Protein AF-A0AAD9CN93-F1 (afdb_monomer)

Organism: Dissostichus eleginoides (NCBI:txid100907)

Mean predicted aligned error: 22.52 Å

Radius of gyration: 34.38 Å; Cα contacts (8 Å, |Δi|>4): 781; chains: 1; bounding box: 106×82×86 Å

pLDDT: mean 72.14, std 22.82, range [19.19, 96.0]

Structure (mmCIF, N/CA/C/O backbone):
data_AF-A0AAD9CN93-F1
#
_entry.id   AF-A0AAD9CN93-F1
#
loop_
_atom_site.group_PDB
_atom_site.id
_atom_site.type_symbol
_atom_site.label_atom_id
_atom_site.label_alt_id
_atom_site.label_comp_id
_atom_site.label_asym_id
_atom_site.label_entity_id
_atom_site.label_seq_id
_atom_site.pdbx_PDB_ins_code
_atom_site.Cartn_x
_atom_site.Cartn_y
_atom_site.Cartn_z
_atom_site.occupancy
_atom_site.B_iso_or_equiv
_atom_site.auth_seq_id
_atom_site.auth_comp_id
_atom_site.auth_asym_id
_atom_site.auth_atom_id
_atom_site.pdbx_PDB_model_num
ATOM 1 N N . MET A 1 1 ? 68.947 -37.683 -20.663 1.00 31.39 1 MET A N 1
ATOM 2 C CA . MET A 1 1 ? 68.445 -37.929 -19.296 1.00 31.39 1 MET A CA 1
ATOM 3 C C . MET A 1 1 ? 67.146 -37.169 -19.113 1.00 31.39 1 MET A C 1
ATOM 5 O O . MET A 1 1 ? 67.183 -35.957 -19.246 1.00 31.39 1 MET A O 1
ATOM 9 N N . ASN A 1 2 ? 66.016 -37.777 -18.762 1.00 24.28 2 ASN A N 1
ATOM 10 C CA . ASN A 1 2 ? 65.374 -39.013 -19.248 1.00 24.28 2 ASN A CA 1
ATOM 11 C C . ASN A 1 2 ? 63.984 -39.072 -18.583 1.00 24.28 2 ASN A C 1
ATOM 13 O O . ASN A 1 2 ? 63.853 -38.642 -17.443 1.00 24.28 2 ASN A O 1
ATOM 17 N N . ASN A 1 3 ? 63.019 -39.702 -19.257 1.00 25.14 3 ASN A N 1
ATOM 18 C CA . ASN A 1 3 ? 61.657 -40.008 -18.792 1.00 25.14 3 ASN A CA 1
ATOM 19 C C . ASN A 1 3 ? 60.692 -38.798 -18.714 1.00 25.14 3 ASN A C 1
ATOM 21 O O . ASN A 1 3 ? 61.073 -37.735 -18.244 1.00 25.14 3 ASN A O 1
ATOM 25 N N . LEU A 1 4 ? 59.493 -38.813 -19.325 1.00 24.00 4 LEU A N 1
ATOM 26 C CA . LEU A 1 4 ? 58.374 -39.792 -19.358 1.00 24.00 4 LEU A CA 1
ATOM 27 C C . LEU A 1 4 ? 57.497 -39.749 -18.079 1.00 24.00 4 LEU A C 1
ATOM 29 O O . LEU A 1 4 ? 58.046 -39.798 -16.987 1.00 24.00 4 LEU A O 1
ATOM 33 N N . ASN A 1 5 ? 56.152 -39.745 -18.147 1.00 23.05 5 ASN A N 1
ATOM 34 C CA . ASN A 1 5 ? 55.252 -39.541 -19.304 1.00 23.05 5 ASN A CA 1
ATOM 35 C C . ASN A 1 5 ? 53.780 -39.266 -18.881 1.00 23.05 5 ASN A C 1
ATOM 37 O O . ASN A 1 5 ? 53.429 -39.479 -17.729 1.00 23.05 5 ASN A O 1
ATOM 41 N N . LEU A 1 6 ? 52.933 -38.963 -19.880 1.00 23.14 6 LEU A N 1
ATOM 42 C CA . LEU A 1 6 ? 51.472 -39.215 -19.960 1.00 23.14 6 LEU A CA 1
ATOM 43 C C . LEU A 1 6 ? 50.459 -38.484 -19.028 1.00 23.14 6 LEU A C 1
ATOM 45 O O . LEU A 1 6 ? 50.362 -38.749 -17.840 1.00 23.14 6 LEU A O 1
ATOM 49 N N . VAL A 1 7 ? 49.552 -37.744 -19.696 1.00 24.27 7 VAL A N 1
ATOM 50 C CA . VAL A 1 7 ? 48.067 -37.854 -19.625 1.00 24.27 7 VAL A CA 1
ATOM 51 C C . VAL A 1 7 ? 47.333 -37.535 -18.305 1.00 24.27 7 VAL A C 1
ATOM 53 O O . VAL A 1 7 ? 47.401 -38.287 -17.343 1.00 24.27 7 VAL A O 1
ATOM 56 N N . LEU A 1 8 ? 46.435 -36.533 -18.358 1.00 22.25 8 LEU A N 1
ATOM 57 C CA . LEU A 1 8 ? 44.985 -36.770 -18.198 1.00 22.25 8 LEU A CA 1
ATOM 58 C C . LEU A 1 8 ? 44.104 -35.568 -18.601 1.00 22.25 8 LEU A C 1
ATOM 60 O O . LEU A 1 8 ? 44.172 -34.487 -18.025 1.00 22.25 8 LEU A O 1
ATOM 64 N N . ALA A 1 9 ? 43.179 -35.838 -19.517 1.00 25.72 9 ALA A N 1
ATOM 65 C CA . ALA A 1 9 ? 41.821 -35.298 -19.535 1.00 25.72 9 ALA A CA 1
ATOM 66 C C . ALA A 1 9 ? 40.885 -36.478 -19.884 1.00 25.72 9 ALA A C 1
ATOM 68 O O . ALA A 1 9 ? 41.373 -37.444 -20.482 1.00 25.72 9 ALA A O 1
ATOM 69 N N . PRO A 1 10 ? 39.574 -36.443 -19.579 1.00 45.56 10 PRO A N 1
ATOM 70 C CA . PRO A 1 10 ? 38.810 -35.436 -18.835 1.00 45.56 10 PRO A CA 1
ATOM 71 C C . PRO A 1 10 ? 38.310 -35.975 -17.474 1.00 45.56 10 PRO A C 1
ATOM 73 O O . PRO A 1 10 ? 38.522 -37.142 -17.163 1.00 45.56 10 PRO A O 1
ATOM 76 N N . LEU A 1 11 ? 37.559 -35.167 -16.708 1.00 21.06 11 LEU A N 1
ATOM 77 C CA . LEU A 1 11 ? 36.301 -35.600 -16.061 1.00 21.06 11 LEU A CA 1
ATOM 78 C C . LEU A 1 11 ? 35.562 -34.431 -15.385 1.00 21.06 11 LEU A C 1
ATOM 80 O O . LEU A 1 11 ? 36.175 -33.516 -14.840 1.00 21.06 11 LEU A O 1
ATOM 84 N N . ILE A 1 12 ? 34.228 -34.493 -15.391 1.00 32.84 12 ILE A N 1
ATOM 85 C CA . ILE A 1 12 ? 33.352 -33.607 -14.615 1.00 32.84 12 ILE A CA 1
ATOM 86 C C . ILE A 1 12 ? 32.986 -34.321 -13.311 1.00 32.84 12 ILE A C 1
ATOM 88 O O . ILE A 1 12 ? 32.448 -35.424 -13.347 1.00 32.84 12 ILE A O 1
ATOM 92 N N . SER A 1 13 ? 33.175 -33.660 -12.168 1.00 20.67 13 SER A N 1
ATOM 93 C CA . SER A 1 13 ? 32.522 -34.047 -10.910 1.00 20.67 13 SER A CA 1
ATOM 94 C C . SER A 1 13 ? 32.037 -32.808 -10.158 1.00 20.67 13 SER A C 1
ATOM 96 O O . SER A 1 13 ? 32.770 -32.181 -9.392 1.00 20.67 13 SER A O 1
ATOM 98 N N . THR A 1 14 ? 30.784 -32.431 -10.398 1.00 25.47 14 THR A N 1
ATOM 99 C CA . THR A 1 14 ? 30.099 -31.364 -9.663 1.00 25.47 14 THR A CA 1
ATOM 100 C C . THR A 1 14 ? 29.888 -31.736 -8.198 1.00 25.47 14 THR A C 1
ATOM 102 O O . THR A 1 14 ? 29.330 -32.794 -7.924 1.00 25.47 14 THR A O 1
ATOM 105 N N . TRP A 1 15 ? 30.150 -30.799 -7.285 1.00 19.19 15 TRP A N 1
ATOM 106 C CA . TRP A 1 15 ? 29.360 -30.677 -6.056 1.00 19.19 15 TRP A CA 1
ATOM 107 C C . TRP A 1 15 ? 28.940 -29.224 -5.844 1.00 19.19 15 TRP A C 1
ATOM 109 O O . TRP A 1 15 ? 29.737 -28.362 -5.480 1.00 19.19 15 TRP A O 1
ATOM 119 N N . VAL A 1 16 ? 27.660 -28.962 -6.103 1.00 25.86 16 VAL A N 1
ATOM 120 C CA . VAL A 1 16 ? 26.987 -27.695 -5.801 1.00 25.86 16 VAL A CA 1
ATOM 121 C C . VAL A 1 16 ? 26.444 -27.772 -4.376 1.00 25.86 16 VAL A C 1
ATOM 123 O O . VAL A 1 16 ? 25.593 -28.616 -4.113 1.00 25.86 16 VAL A O 1
ATOM 126 N N . VAL A 1 17 ? 26.858 -26.869 -3.479 1.00 20.14 17 VAL A N 1
ATOM 127 C CA . VAL A 1 17 ? 26.123 -26.596 -2.228 1.00 20.14 17 VAL A CA 1
ATOM 128 C C . VAL A 1 17 ? 26.117 -25.100 -1.894 1.00 20.14 17 VAL A C 1
ATOM 130 O O . VAL A 1 17 ? 27.162 -24.486 -1.715 1.00 20.14 17 VAL A O 1
ATOM 133 N N . ASP A 1 18 ? 24.893 -24.578 -1.777 1.00 24.92 18 ASP A N 1
ATOM 134 C CA . ASP A 1 18 ? 24.413 -23.322 -1.175 1.00 24.92 18 ASP A CA 1
ATOM 135 C C . ASP A 1 18 ? 25.265 -22.034 -1.272 1.00 24.92 18 ASP A C 1
ATOM 137 O O . ASP A 1 18 ? 26.308 -21.847 -0.644 1.00 24.92 18 ASP A O 1
ATOM 141 N N . SER A 1 19 ? 24.630 -21.058 -1.917 1.00 29.28 19 SER A N 1
ATOM 142 C CA . SER A 1 19 ? 24.606 -19.605 -1.698 1.00 29.28 19 SER A CA 1
ATOM 143 C C . SER A 1 19 ? 24.655 -19.062 -0.241 1.00 29.28 19 SER A C 1
ATOM 145 O O . SER A 1 19 ? 23.992 -18.066 0.064 1.00 29.28 19 SER A O 1
ATOM 147 N N . ARG A 1 20 ? 25.434 -19.638 0.694 1.00 27.92 20 ARG A N 1
ATOM 148 C CA . ARG A 1 20 ? 25.401 -19.221 2.115 1.00 27.92 20 ARG A CA 1
ATOM 149 C C . ARG A 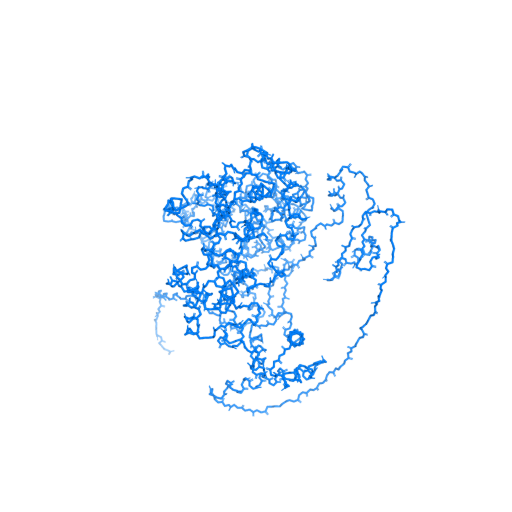1 20 ? 26.678 -19.401 2.952 1.00 27.92 20 ARG A C 1
ATOM 151 O O . ARG A 1 20 ? 26.612 -19.853 4.095 1.00 27.92 20 ARG A O 1
ATOM 158 N N . LYS A 1 21 ? 27.836 -18.934 2.465 1.00 26.33 21 LYS A N 1
ATOM 159 C CA . LYS A 1 21 ? 28.945 -18.475 3.340 1.00 26.33 21 LYS A CA 1
ATOM 160 C C . LYS A 1 21 ? 29.899 -17.510 2.634 1.00 26.33 21 LYS A C 1
ATOM 162 O O . LYS A 1 21 ? 30.286 -17.723 1.493 1.00 26.33 21 LYS A O 1
ATOM 167 N N . ARG A 1 22 ? 30.318 -16.455 3.344 1.00 29.58 22 ARG A N 1
ATOM 168 C CA . ARG A 1 22 ? 31.375 -15.533 2.900 1.00 29.58 22 ARG A CA 1
ATOM 169 C C . ARG A 1 22 ? 32.737 -16.019 3.397 1.00 29.58 22 ARG A C 1
ATOM 171 O O . ARG A 1 22 ? 32.927 -16.151 4.603 1.00 29.58 22 ARG A O 1
ATOM 178 N N . ARG A 1 23 ? 33.711 -16.143 2.497 1.00 24.67 23 ARG A N 1
ATOM 179 C CA . ARG A 1 23 ? 35.136 -15.935 2.800 1.00 24.67 23 ARG A CA 1
ATOM 180 C C . ARG A 1 23 ? 35.660 -14.880 1.824 1.00 24.67 23 ARG A C 1
ATOM 182 O O . ARG A 1 23 ? 35.249 -14.872 0.669 1.00 24.67 23 ARG A O 1
ATOM 189 N N . ARG A 1 24 ? 36.516 -13.970 2.295 1.00 25.67 24 ARG A N 1
ATOM 190 C CA . ARG A 1 24 ? 37.273 -13.036 1.446 1.00 25.67 24 ARG A CA 1
ATOM 191 C C . ARG A 1 24 ? 38.745 -13.419 1.527 1.00 25.67 24 ARG A C 1
ATOM 193 O O . ARG A 1 24 ? 39.238 -13.662 2.624 1.00 25.67 24 ARG A O 1
ATOM 200 N N . VAL A 1 25 ? 39.412 -13.447 0.381 1.00 23.92 25 VAL A N 1
ATOM 201 C CA . VAL A 1 25 ? 40.875 -13.464 0.264 1.00 23.92 25 VAL A CA 1
ATOM 202 C C . VAL A 1 25 ? 41.290 -12.081 -0.244 1.00 23.92 25 VAL A C 1
ATOM 204 O O . VAL A 1 25 ? 40.526 -11.439 -0.965 1.00 23.92 25 VAL A O 1
ATOM 207 N N . TRP A 1 26 ? 42.447 -11.590 0.191 1.00 22.91 26 TRP A N 1
ATOM 208 C CA . TRP A 1 26 ? 42.977 -10.290 -0.223 1.00 22.91 26 TRP A CA 1
ATOM 209 C C . TRP A 1 26 ? 43.478 -10.313 -1.673 1.00 22.91 26 TRP A C 1
ATOM 211 O O . TRP A 1 26 ? 44.088 -11.286 -2.108 1.00 22.91 26 TRP A O 1
ATOM 221 N N . CYS A 1 27 ? 43.279 -9.208 -2.390 1.00 22.22 27 CYS A N 1
ATOM 222 C CA . CYS A 1 27 ? 43.997 -8.874 -3.618 1.00 22.22 27 CYS A CA 1
ATOM 223 C C . CYS A 1 27 ? 43.997 -7.340 -3.799 1.00 22.22 27 CYS A C 1
ATOM 225 O O . CYS A 1 27 ? 43.176 -6.654 -3.188 1.00 22.22 27 CYS A O 1
ATOM 227 N N . SER A 1 28 ? 44.938 -6.805 -4.580 1.00 28.08 28 SER A N 1
ATOM 228 C CA . SER A 1 28 ? 45.225 -5.363 -4.706 1.00 28.08 28 SER A CA 1
ATOM 229 C C . SER A 1 28 ? 44.182 -4.598 -5.548 1.00 28.08 28 SER A C 1
ATOM 231 O O . SER A 1 28 ? 43.135 -5.142 -5.898 1.00 28.08 28 SER A O 1
ATOM 233 N N . GLN A 1 29 ? 44.445 -3.330 -5.903 1.00 30.14 29 GLN A N 1
ATOM 234 C CA . GLN A 1 29 ? 43.523 -2.484 -6.688 1.00 30.14 29 GLN A CA 1
ATOM 235 C C . GLN A 1 29 ? 43.026 -3.152 -7.990 1.00 30.14 29 GLN A C 1
ATOM 237 O O . GLN A 1 29 ? 41.834 -3.092 -8.289 1.00 30.14 29 GLN A O 1
ATOM 242 N N . GLN A 1 30 ? 43.889 -3.874 -8.715 1.00 32.38 30 GLN A N 1
ATOM 243 C CA . GLN A 1 30 ? 43.486 -4.649 -9.903 1.00 32.38 30 GLN A CA 1
ATOM 244 C C . GLN A 1 30 ? 42.595 -5.857 -9.544 1.00 32.38 30 GLN A C 1
ATOM 246 O O . GLN A 1 30 ? 41.668 -6.197 -10.280 1.00 32.38 30 GLN A O 1
ATOM 251 N N . GLY A 1 31 ? 42.820 -6.461 -8.374 1.00 28.39 31 GLY A N 1
ATOM 252 C CA . GLY A 1 31 ? 41.991 -7.524 -7.805 1.00 28.39 31 GLY A CA 1
ATOM 253 C C . GLY A 1 31 ? 40.589 -7.068 -7.386 1.00 28.39 31 GLY A C 1
ATOM 254 O O . GLY A 1 31 ? 39.646 -7.852 -7.457 1.00 28.39 31 GLY A O 1
ATOM 255 N N . LEU A 1 32 ? 40.415 -5.800 -6.997 1.00 36.12 32 LEU A N 1
ATOM 256 C CA . LEU A 1 32 ? 39.099 -5.227 -6.682 1.00 36.12 32 LEU A CA 1
ATOM 257 C C . LEU A 1 32 ? 38.285 -4.894 -7.936 1.00 36.12 32 LEU A C 1
ATOM 259 O O . LEU A 1 32 ? 37.077 -5.140 -7.936 1.00 36.12 32 LEU A O 1
ATOM 263 N N . LEU A 1 33 ? 38.931 -4.453 -9.022 1.00 36.75 33 LEU A N 1
ATOM 264 C CA . LEU A 1 33 ? 38.288 -4.402 -10.340 1.00 36.75 33 LEU A CA 1
ATOM 265 C C . LEU A 1 33 ? 37.831 -5.813 -10.747 1.00 36.75 33 LEU A C 1
ATOM 267 O O . LEU A 1 33 ? 36.661 -6.013 -11.065 1.00 36.75 33 LEU A O 1
ATOM 271 N N . TRP A 1 34 ? 38.698 -6.821 -10.599 1.00 33.41 34 TRP A N 1
ATOM 272 C CA . TRP A 1 34 ? 38.328 -8.234 -10.761 1.00 33.41 34 TRP A CA 1
ATOM 273 C C . TRP A 1 34 ? 37.188 -8.686 -9.835 1.00 33.41 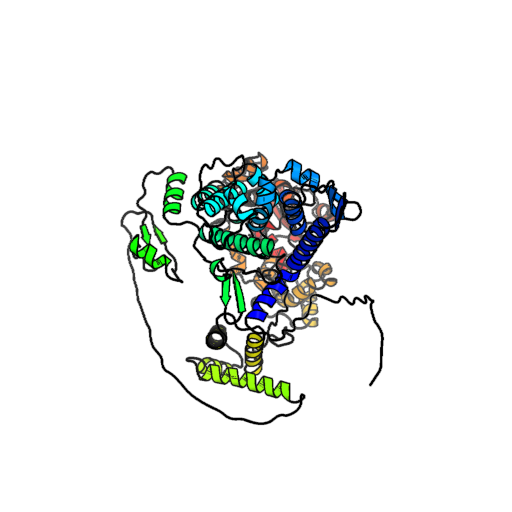34 TRP A C 1
ATOM 275 O O . TRP A 1 34 ? 36.379 -9.512 -10.247 1.00 33.41 34 TRP A O 1
ATOM 285 N N . MET A 1 35 ? 37.060 -8.143 -8.620 1.00 31.59 35 MET A N 1
ATOM 286 C CA . MET A 1 35 ? 35.947 -8.472 -7.721 1.00 31.59 35 MET A CA 1
ATOM 287 C C . MET A 1 35 ? 34.617 -7.839 -8.173 1.00 31.59 35 MET A C 1
ATOM 289 O O . MET A 1 35 ? 33.560 -8.454 -8.023 1.00 31.59 35 MET A O 1
ATOM 293 N N . PHE A 1 36 ? 34.658 -6.656 -8.794 1.00 36.28 36 PHE A N 1
ATOM 294 C CA . PHE A 1 36 ? 33.507 -6.061 -9.485 1.00 36.28 36 PHE A CA 1
ATOM 295 C C . PHE A 1 36 ? 33.137 -6.887 -10.730 1.00 36.28 36 PHE A C 1
ATOM 297 O O . PHE A 1 36 ? 31.969 -7.211 -10.943 1.00 36.28 36 PHE A O 1
ATOM 304 N N . LEU A 1 37 ? 34.139 -7.355 -11.485 1.00 37.81 37 LEU A N 1
ATOM 305 C CA . LEU A 1 37 ? 33.958 -8.302 -12.591 1.00 37.81 37 LEU A CA 1
ATOM 306 C C . LEU A 1 37 ? 33.485 -9.697 -12.132 1.00 37.81 37 LEU A C 1
ATOM 308 O O . LEU A 1 37 ? 32.872 -10.398 -12.927 1.00 37.81 37 LEU A O 1
ATOM 312 N N . LEU A 1 38 ? 33.709 -10.090 -10.871 1.00 33.88 38 LEU A N 1
ATOM 313 C CA . LEU A 1 38 ? 33.190 -11.319 -10.245 1.00 33.88 38 LEU A CA 1
ATOM 314 C C . LEU A 1 38 ? 31.725 -11.198 -9.803 1.00 33.88 38 LEU A C 1
ATOM 316 O O . LEU A 1 38 ? 30.995 -12.182 -9.874 1.00 33.88 38 LEU A O 1
ATOM 320 N N . LEU A 1 39 ? 31.257 -10.012 -9.404 1.00 35.44 39 LEU A N 1
ATOM 321 C CA . LEU A 1 39 ? 29.813 -9.756 -9.300 1.00 35.44 39 LEU A CA 1
ATOM 322 C C . LEU A 1 39 ? 29.174 -9.718 -10.692 1.00 35.44 39 LEU A C 1
ATOM 324 O O . LEU A 1 39 ? 28.108 -10.291 -10.898 1.00 35.44 39 LEU A O 1
ATOM 328 N N . ASN A 1 40 ? 29.880 -9.151 -11.670 1.00 40.72 40 ASN A N 1
ATOM 329 C CA . ASN A 1 40 ? 29.493 -9.218 -13.073 1.00 40.72 40 ASN A CA 1
ATOM 330 C C . ASN A 1 40 ? 29.672 -10.630 -13.678 1.00 40.72 40 ASN A C 1
ATOM 332 O O . ASN A 1 40 ? 29.228 -10.852 -14.794 1.00 40.72 40 ASN A O 1
ATOM 336 N N . GLN A 1 41 ? 30.288 -11.617 -13.001 1.00 37.38 41 GLN A N 1
ATOM 337 C CA . GLN A 1 41 ? 30.697 -12.861 -13.675 1.00 37.38 41 GLN A CA 1
ATOM 338 C C . GLN A 1 41 ? 29.531 -13.717 -14.166 1.00 37.38 41 GLN A C 1
ATOM 340 O O . GLN A 1 41 ? 29.775 -14.547 -15.029 1.00 37.38 41 GLN A O 1
ATOM 345 N N . HIS A 1 42 ? 28.296 -13.550 -13.683 1.00 38.44 42 HIS A N 1
ATOM 346 C CA . HIS A 1 42 ? 27.177 -14.263 -14.304 1.00 38.44 42 HIS A CA 1
ATOM 347 C C . HIS A 1 42 ? 26.829 -13.646 -15.664 1.00 38.44 42 HIS A C 1
ATOM 349 O O . HIS A 1 42 ? 26.976 -14.330 -16.671 1.00 38.44 42 HIS A O 1
ATOM 355 N N . SER A 1 43 ? 26.491 -12.350 -15.715 1.00 36.62 43 SER A N 1
ATOM 356 C CA . SER A 1 43 ? 26.212 -11.657 -16.983 1.00 36.62 43 SER A CA 1
ATOM 357 C C . SER A 1 43 ? 27.444 -11.698 -17.904 1.00 36.62 43 SER A C 1
ATOM 359 O O . SER A 1 43 ? 27.347 -12.224 -19.002 1.00 36.62 43 SER A O 1
ATOM 361 N N . ARG A 1 44 ? 28.660 -11.372 -17.434 1.00 39.12 44 ARG A N 1
ATOM 362 C CA . ARG A 1 44 ? 29.894 -11.519 -18.237 1.00 39.12 44 ARG A CA 1
ATOM 363 C C . ARG A 1 44 ? 30.240 -12.947 -18.667 1.00 39.12 44 ARG A C 1
ATOM 365 O O . ARG A 1 44 ? 30.749 -13.075 -19.768 1.00 39.12 44 ARG A O 1
ATOM 372 N N . ARG A 1 45 ? 30.005 -14.024 -17.899 1.00 40.62 45 ARG A N 1
ATOM 373 C CA . ARG A 1 45 ? 30.230 -15.395 -18.431 1.00 40.62 45 ARG A CA 1
ATOM 374 C C . ARG A 1 45 ? 29.203 -15.749 -19.503 1.00 40.62 45 ARG A C 1
ATOM 376 O O . ARG A 1 45 ? 29.548 -16.460 -20.439 1.00 40.62 45 ARG A O 1
ATOM 383 N N . LEU A 1 46 ? 27.972 -15.259 -19.377 1.00 43.28 46 LEU A N 1
ATOM 384 C CA . LEU A 1 46 ? 26.918 -15.455 -20.369 1.00 43.28 46 LEU A CA 1
ATOM 385 C C . LEU A 1 46 ? 27.174 -14.613 -21.635 1.00 43.28 46 LEU A C 1
ATOM 387 O O . LEU A 1 46 ? 27.045 -15.135 -22.739 1.00 43.28 46 LEU A O 1
ATOM 391 N N . THR A 1 47 ? 27.629 -13.364 -21.500 1.00 43.22 47 THR A N 1
ATOM 392 C CA . THR A 1 47 ? 27.996 -12.476 -22.617 1.00 43.22 47 THR A CA 1
ATOM 393 C C . THR A 1 47 ? 29.312 -12.892 -23.272 1.00 43.22 47 THR A C 1
ATOM 395 O O . THR A 1 47 ? 29.335 -13.022 -24.484 1.00 43.22 47 THR A O 1
ATOM 398 N N . LEU A 1 48 ? 30.384 -13.226 -22.532 1.00 45.19 48 LEU A N 1
ATOM 399 C CA . LEU A 1 48 ? 31.572 -13.845 -23.147 1.00 45.19 48 LEU A CA 1
ATOM 400 C C . LEU A 1 48 ? 31.214 -15.185 -23.791 1.00 45.19 48 LEU A C 1
ATOM 402 O O . LEU A 1 48 ? 31.671 -15.455 -24.894 1.00 45.19 48 LEU A O 1
ATOM 406 N N . GLY A 1 49 ? 30.406 -16.024 -23.136 1.00 48.12 49 GLY A N 1
ATOM 407 C CA . GLY A 1 49 ? 29.992 -17.320 -23.676 1.00 48.12 49 GLY A CA 1
ATOM 408 C C . GLY A 1 49 ? 29.221 -17.178 -24.988 1.00 48.12 49 GLY A C 1
ATOM 409 O O . GLY A 1 49 ? 29.574 -17.819 -25.973 1.00 48.12 49 GLY A O 1
ATOM 410 N N . SER A 1 50 ? 28.224 -16.293 -25.035 1.00 50.62 50 SER A N 1
ATOM 411 C CA . SER A 1 50 ? 27.472 -16.005 -26.261 1.00 50.62 50 SER A CA 1
ATOM 412 C C . SER A 1 50 ? 28.332 -15.299 -27.307 1.00 50.62 50 SER A C 1
ATOM 414 O O . SER A 1 50 ? 28.436 -15.828 -28.403 1.00 50.62 50 SER A O 1
ATOM 416 N N . SER A 1 51 ? 29.019 -14.196 -26.996 1.00 51.19 51 SER A N 1
ATOM 417 C CA . SER A 1 51 ? 29.868 -13.479 -27.961 1.00 51.19 51 SER A CA 1
ATOM 418 C C . SER A 1 51 ? 31.012 -14.334 -28.512 1.00 51.19 51 SER A C 1
ATOM 420 O O . SER A 1 51 ? 31.274 -14.261 -29.704 1.00 51.19 51 SER A O 1
ATOM 422 N N . SER A 1 52 ? 31.664 -15.186 -27.710 1.00 53.59 52 SER A N 1
ATOM 423 C CA . SER A 1 52 ? 32.689 -16.113 -28.229 1.00 53.59 52 SER A CA 1
ATOM 424 C C . SER A 1 52 ? 32.092 -17.255 -29.055 1.00 53.59 52 SER A C 1
ATOM 426 O O . SER A 1 52 ? 32.692 -17.638 -30.056 1.00 53.59 52 SER A O 1
ATOM 428 N N . THR A 1 53 ? 30.895 -17.750 -28.716 1.00 56.84 53 THR A N 1
ATOM 429 C CA . THR A 1 53 ? 30.168 -18.716 -29.562 1.00 56.84 53 THR A CA 1
ATOM 430 C C . THR A 1 53 ? 29.770 -18.076 -30.895 1.00 56.84 53 THR A C 1
ATOM 432 O O . THR A 1 53 ? 30.016 -18.652 -31.946 1.00 56.84 53 THR A O 1
ATOM 435 N N . LEU A 1 54 ? 29.216 -16.860 -30.865 1.00 59.72 54 LEU A N 1
ATOM 436 C CA . LEU A 1 54 ? 28.804 -16.083 -32.040 1.00 59.72 54 LEU A CA 1
ATOM 437 C C . LEU A 1 54 ? 30.009 -15.708 -32.925 1.00 59.72 54 LEU A C 1
ATOM 439 O O . LEU A 1 54 ? 29.899 -15.758 -34.143 1.00 59.72 54 LEU A O 1
ATOM 443 N N . TYR A 1 55 ? 31.167 -15.403 -32.331 1.00 58.19 55 TYR A N 1
ATOM 444 C CA . TYR A 1 55 ? 32.414 -15.131 -33.058 1.00 58.19 55 TYR A CA 1
ATOM 445 C C . TYR A 1 55 ? 33.069 -16.408 -33.614 1.00 58.19 55 TYR A C 1
ATOM 447 O O . TYR A 1 55 ? 33.628 -16.393 -34.705 1.00 58.19 55 TYR A O 1
ATOM 455 N N . SER A 1 56 ? 32.961 -17.545 -32.915 1.00 57.31 56 SER A N 1
ATOM 456 C CA . SER A 1 56 ? 33.394 -18.845 -33.460 1.00 57.31 56 SER A CA 1
ATOM 457 C C . SER A 1 56 ? 32.537 -19.246 -34.665 1.00 57.31 56 SER A C 1
ATOM 459 O O . SER A 1 56 ? 33.07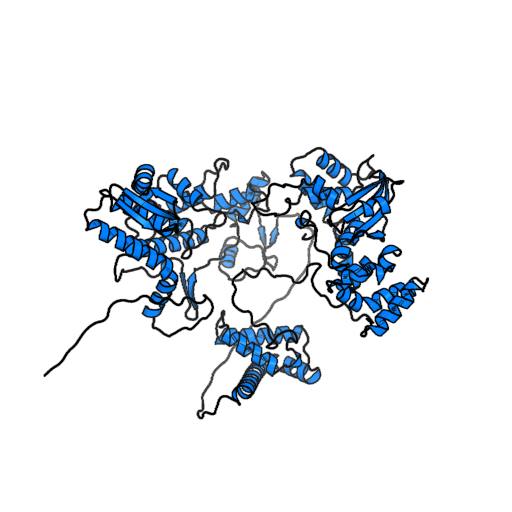5 -19.676 -35.676 1.00 57.31 56 SER A O 1
ATOM 461 N N . VAL A 1 57 ? 31.224 -18.994 -34.603 1.00 60.34 57 VAL A N 1
ATOM 462 C CA . VAL A 1 57 ? 30.281 -19.179 -35.722 1.00 60.34 57 VAL A CA 1
ATOM 463 C C . VAL A 1 57 ? 30.658 -18.351 -36.956 1.00 60.34 57 VAL A C 1
ATOM 465 O O . VAL A 1 57 ? 30.484 -18.838 -38.062 1.00 60.34 57 VAL A O 1
ATOM 468 N N . GLN A 1 58 ? 31.233 -17.149 -36.813 1.00 59.62 58 GLN A N 1
ATOM 469 C CA . GLN A 1 58 ? 31.730 -16.374 -37.969 1.00 59.62 58 GLN A CA 1
ATOM 470 C C . GLN A 1 58 ? 32.901 -17.049 -38.714 1.00 59.62 58 GLN A C 1
ATOM 472 O O . GLN A 1 58 ? 33.280 -16.589 -39.787 1.00 59.62 58 GLN A O 1
ATOM 477 N N . ASN A 1 59 ? 33.495 -18.104 -38.147 1.00 57.72 59 ASN A N 1
ATOM 478 C CA . ASN A 1 59 ? 34.646 -18.820 -38.699 1.00 57.72 59 ASN A CA 1
ATOM 479 C C . ASN A 1 59 ? 34.305 -20.268 -39.125 1.00 57.72 59 ASN A C 1
ATOM 481 O O . ASN A 1 59 ? 35.207 -21.013 -39.504 1.00 57.72 59 ASN A O 1
ATOM 485 N N . GLU A 1 60 ? 33.028 -20.670 -39.082 1.00 61.62 60 GLU A N 1
ATOM 486 C CA . GLU A 1 60 ? 32.542 -21.990 -39.514 1.00 61.62 60 GLU A CA 1
ATOM 487 C C . GLU A 1 60 ? 31.334 -21.829 -40.459 1.00 61.62 60 GLU A C 1
ATOM 489 O O . GLU A 1 60 ? 30.406 -21.077 -40.168 1.00 61.62 60 GLU A O 1
ATOM 494 N N . GLU A 1 61 ? 31.302 -22.551 -41.586 1.00 64.38 61 GLU A N 1
ATOM 495 C CA . GLU A 1 61 ? 30.165 -22.524 -42.525 1.00 64.38 61 GLU A CA 1
ATOM 496 C C . GLU A 1 61 ? 28.942 -23.252 -41.924 1.00 64.38 61 GLU A C 1
ATOM 498 O O . GLU A 1 61 ? 28.792 -24.469 -42.053 1.00 64.38 61 GLU A O 1
ATOM 503 N N . VAL A 1 62 ? 28.074 -22.513 -41.220 1.00 74.81 62 VAL A N 1
ATOM 504 C CA . VAL A 1 62 ? 26.945 -23.068 -40.449 1.00 74.81 62 VAL A CA 1
ATOM 505 C C . VAL A 1 62 ? 25.637 -22.320 -40.733 1.00 74.81 62 VAL A C 1
ATOM 507 O O . VAL A 1 62 ? 25.437 -21.203 -40.268 1.00 74.81 62 VAL A O 1
ATOM 510 N N . ASP A 1 63 ? 24.680 -22.979 -41.399 1.00 77.50 63 ASP A N 1
ATOM 511 C CA . ASP A 1 63 ? 23.350 -22.412 -41.703 1.00 77.50 63 ASP A CA 1
ATOM 512 C C . ASP A 1 63 ? 22.495 -22.078 -40.467 1.00 77.50 63 ASP A C 1
ATOM 514 O O . ASP A 1 63 ? 21.632 -21.197 -40.513 1.00 77.50 63 ASP A O 1
ATOM 518 N N . ARG A 1 64 ? 22.655 -22.833 -39.372 1.00 83.94 64 ARG A N 1
ATOM 519 C CA . ARG A 1 64 ? 21.745 -22.806 -38.216 1.00 83.94 64 ARG A CA 1
ATOM 520 C C . ARG A 1 64 ? 22.492 -22.853 -36.891 1.00 83.94 64 ARG A C 1
ATOM 522 O O . ARG A 1 64 ? 23.149 -23.842 -36.576 1.00 83.94 64 ARG A O 1
ATOM 529 N N . VAL A 1 65 ? 22.239 -21.861 -36.040 1.00 84.50 65 VAL A N 1
ATOM 530 C CA . VAL A 1 65 ? 22.785 -21.773 -34.678 1.00 84.50 65 VAL A CA 1
ATOM 531 C C . VAL A 1 65 ? 21.655 -21.711 -33.654 1.00 84.50 65 VAL A C 1
ATOM 533 O O . VAL A 1 65 ? 20.692 -20.959 -33.803 1.00 84.50 65 VAL A O 1
ATOM 536 N N . VAL A 1 66 ? 21.776 -22.503 -32.584 1.00 83.81 66 VAL A N 1
ATOM 537 C CA . VAL A 1 66 ? 20.777 -22.603 -31.510 1.00 83.81 66 VAL A CA 1
ATOM 538 C C . VAL A 1 66 ? 21.441 -22.355 -30.157 1.00 83.81 66 VAL A C 1
ATOM 540 O O . VAL A 1 66 ? 22.060 -23.246 -29.580 1.00 83.81 66 VAL A O 1
ATOM 543 N N . ILE A 1 67 ? 21.279 -21.149 -29.619 1.00 82.56 67 ILE A N 1
ATOM 544 C CA . ILE A 1 67 ? 21.818 -20.764 -28.309 1.00 82.56 67 ILE A CA 1
ATOM 545 C C . ILE A 1 67 ? 20.818 -21.157 -27.216 1.00 82.56 67 ILE A C 1
ATOM 547 O O . ILE A 1 67 ? 19.650 -20.778 -27.257 1.00 82.56 67 ILE A O 1
ATOM 551 N N . HIS A 1 68 ? 21.253 -21.927 -26.219 1.00 82.56 68 HIS A N 1
ATOM 552 C CA . HIS A 1 68 ? 20.427 -22.279 -25.059 1.00 82.56 68 HIS A CA 1
ATOM 553 C C . HIS A 1 68 ? 20.512 -21.170 -24.000 1.00 82.56 68 HIS A C 1
ATOM 555 O O . HIS A 1 68 ? 21.533 -21.040 -23.326 1.00 82.56 68 HIS A O 1
ATOM 561 N N . ALA A 1 69 ? 19.455 -20.366 -23.859 1.00 79.31 69 ALA A N 1
ATOM 562 C CA . ALA A 1 69 ? 19.443 -19.199 -22.980 1.00 79.31 69 ALA A CA 1
ATOM 563 C C . ALA A 1 69 ? 18.025 -18.783 -22.567 1.00 79.31 69 ALA A C 1
ATOM 565 O O . ALA A 1 69 ? 17.119 -18.701 -23.395 1.00 79.31 69 ALA A O 1
ATOM 566 N N . ASN A 1 70 ? 17.867 -18.433 -21.288 1.00 79.56 70 ASN A N 1
ATOM 567 C CA . ASN A 1 70 ? 16.621 -17.901 -20.726 1.00 79.56 70 ASN A CA 1
ATOM 568 C C . ASN A 1 70 ? 16.730 -16.414 -20.341 1.00 79.56 70 ASN A C 1
ATOM 570 O O . ASN A 1 70 ? 15.708 -15.760 -20.125 1.00 79.56 70 ASN A O 1
ATOM 574 N N . ASP A 1 71 ? 17.950 -15.882 -20.257 1.00 79.62 71 ASP A N 1
ATOM 575 C CA . ASP A 1 71 ? 18.228 -14.530 -19.783 1.00 79.62 71 ASP A CA 1
ATOM 576 C C . ASP A 1 71 ? 18.047 -13.480 -20.883 1.00 79.62 71 ASP A C 1
ATOM 578 O O . ASP A 1 71 ? 18.484 -13.647 -22.024 1.00 79.62 71 ASP A O 1
ATOM 582 N N . THR A 1 72 ? 17.415 -12.357 -20.529 1.00 80.44 72 THR A N 1
ATOM 583 C CA . THR A 1 72 ? 17.149 -11.262 -21.477 1.00 80.44 72 THR A CA 1
ATOM 584 C C . THR A 1 72 ? 18.438 -10.628 -21.998 1.00 80.44 72 THR A C 1
ATOM 586 O O . THR A 1 72 ? 18.462 -10.213 -23.149 1.00 80.44 72 THR A O 1
ATOM 589 N N . ASP A 1 73 ? 19.506 -10.603 -21.193 1.00 77.56 73 ASP A N 1
ATOM 590 C CA . ASP A 1 73 ? 20.835 -10.125 -21.596 1.00 77.56 73 ASP A CA 1
ATOM 591 C C . ASP A 1 73 ? 21.313 -10.845 -22.870 1.00 77.56 73 ASP A C 1
ATOM 593 O O . ASP A 1 73 ? 21.612 -10.197 -23.868 1.00 77.56 73 ASP A O 1
ATOM 597 N N . ILE A 1 74 ? 21.259 -12.184 -22.886 1.00 80.12 74 ILE A N 1
ATOM 598 C CA . ILE A 1 74 ? 21.680 -12.997 -24.038 1.00 80.12 74 ILE A CA 1
ATOM 599 C C . ILE A 1 74 ? 20.760 -12.766 -25.239 1.00 80.12 74 ILE A C 1
ATOM 601 O O . ILE A 1 74 ? 21.243 -12.691 -26.364 1.00 80.12 74 ILE A O 1
ATOM 605 N N . ILE A 1 75 ? 19.445 -12.632 -25.033 1.00 85.19 75 ILE A N 1
ATOM 606 C CA . ILE A 1 75 ? 18.497 -12.361 -26.129 1.00 85.19 75 ILE A CA 1
ATOM 607 C C . ILE A 1 75 ? 18.805 -11.002 -26.779 1.00 85.19 75 ILE A C 1
ATOM 609 O O . ILE A 1 75 ? 18.851 -10.915 -28.004 1.00 85.19 75 ILE A O 1
ATOM 613 N N . THR A 1 76 ? 19.081 -9.970 -25.977 1.00 86.56 76 THR A N 1
ATOM 614 C CA . THR A 1 76 ? 19.530 -8.648 -26.441 1.00 86.56 76 THR A CA 1
ATOM 615 C C . THR A 1 76 ? 20.843 -8.751 -27.227 1.00 86.56 76 THR A C 1
ATOM 617 O O . THR A 1 76 ? 20.920 -8.238 -28.342 1.00 86.56 76 THR A O 1
ATOM 620 N N . THR A 1 77 ? 21.842 -9.476 -26.712 1.00 83.62 77 THR A N 1
ATOM 621 C CA . THR A 1 77 ? 23.109 -9.739 -27.419 1.00 83.62 77 THR A CA 1
ATOM 622 C C . THR A 1 77 ? 22.888 -10.478 -28.744 1.00 83.62 77 THR A C 1
ATOM 624 O O . THR A 1 77 ? 23.462 -10.088 -29.756 1.00 83.62 77 THR A O 1
ATOM 627 N N . CYS A 1 78 ? 22.024 -11.496 -28.788 1.00 86.31 78 CYS A N 1
ATOM 628 C CA . CYS A 1 78 ? 21.739 -12.243 -30.017 1.00 86.31 78 CYS A CA 1
ATOM 629 C C . CYS A 1 78 ? 21.046 -11.378 -31.081 1.00 86.31 78 CYS A C 1
ATOM 631 O O . CYS A 1 78 ? 21.334 -11.540 -32.262 1.00 86.31 78 CYS A O 1
ATOM 633 N N . LEU A 1 79 ? 20.158 -10.458 -30.684 1.00 89.69 79 LEU A N 1
ATOM 634 C CA . LEU A 1 79 ? 19.517 -9.507 -31.603 1.00 89.69 79 LEU A CA 1
ATOM 635 C C . LEU A 1 79 ? 20.518 -8.497 -32.176 1.00 89.69 79 LEU A C 1
ATOM 637 O O . LEU A 1 79 ? 20.439 -8.174 -33.357 1.00 89.69 79 LEU A O 1
ATOM 641 N N . TYR A 1 80 ? 21.466 -8.040 -31.355 1.00 88.94 80 TYR A N 1
ATOM 642 C CA . TYR A 1 80 ? 22.549 -7.155 -31.779 1.00 88.94 80 TYR A CA 1
ATOM 643 C C . TYR A 1 80 ? 23.514 -7.858 -32.761 1.00 88.94 80 TYR A C 1
ATOM 645 O O . TYR A 1 80 ? 23.628 -7.445 -33.914 1.00 88.94 80 TYR A O 1
ATOM 653 N N . TYR A 1 81 ? 24.146 -8.972 -32.359 1.00 84.25 81 TYR A N 1
ATOM 654 C CA . TYR A 1 81 ? 25.091 -9.711 -33.217 1.00 84.25 81 TYR A CA 1
ATOM 655 C C . TYR A 1 81 ? 24.405 -10.261 -34.478 1.00 84.25 81 TYR A C 1
ATOM 657 O O . TYR A 1 81 ? 24.982 -10.209 -35.561 1.00 84.25 81 TYR A O 1
ATOM 665 N N . GLY A 1 82 ? 23.156 -10.726 -34.353 1.00 85.25 82 GLY A N 1
ATOM 666 C CA . GLY A 1 82 ? 22.324 -11.179 -35.469 1.00 85.25 82 GLY A CA 1
ATOM 667 C C . GLY A 1 82 ? 21.999 -10.098 -36.504 1.00 85.25 82 GLY A C 1
ATOM 668 O O . GLY A 1 82 ? 21.632 -10.444 -37.619 1.00 85.25 82 GLY A O 1
ATOM 669 N N . ALA A 1 83 ? 22.125 -8.814 -36.152 1.00 89.38 83 ALA A N 1
ATOM 670 C CA . ALA A 1 83 ? 21.917 -7.693 -37.067 1.00 89.38 83 ALA A CA 1
ATOM 671 C C . ALA A 1 83 ? 23.231 -7.120 -37.620 1.00 89.38 83 ALA A C 1
ATOM 673 O O . ALA A 1 83 ? 23.294 -6.797 -38.801 1.00 89.38 83 ALA A O 1
ATOM 674 N N . MET A 1 84 ? 24.259 -6.972 -36.775 1.00 85.56 84 MET A N 1
ATOM 675 C CA . MET A 1 84 ? 25.491 -6.241 -37.118 1.00 85.56 84 MET A CA 1
ATOM 676 C C . MET A 1 84 ? 26.643 -7.128 -37.610 1.00 85.56 84 MET A C 1
ATOM 678 O O . MET A 1 84 ? 27.573 -6.629 -38.241 1.00 85.56 84 MET A O 1
ATOM 682 N N . HIS A 1 85 ? 26.642 -8.423 -37.274 1.00 80.69 85 HIS A N 1
ATOM 683 C CA . HIS A 1 85 ? 27.826 -9.290 -37.410 1.00 80.69 85 HIS A CA 1
ATOM 684 C C . HIS A 1 85 ? 27.536 -10.685 -37.993 1.00 80.69 85 HIS A C 1
ATOM 686 O O . HIS A 1 85 ? 28.466 -11.397 -38.365 1.00 80.69 85 HIS A O 1
ATOM 692 N N . LEU A 1 86 ? 26.265 -11.086 -38.064 1.00 79.25 86 LEU A N 1
ATOM 693 C CA . LEU A 1 86 ? 25.805 -12.389 -38.558 1.00 79.25 86 LEU A CA 1
ATOM 694 C C . LEU A 1 86 ? 24.692 -12.221 -39.608 1.00 79.25 86 LEU A C 1
ATOM 696 O O . LEU A 1 86 ? 23.712 -12.962 -39.600 1.00 79.25 86 LEU A O 1
ATOM 700 N N . SER A 1 87 ? 24.845 -11.241 -40.505 1.00 72.25 87 SER A N 1
ATOM 701 C CA . SER A 1 87 ? 23.951 -11.012 -41.655 1.00 72.25 87 SER A CA 1
ATOM 702 C C . SER A 1 87 ? 23.766 -12.252 -42.531 1.00 72.25 87 SER A C 1
ATOM 704 O O . SER A 1 87 ? 22.700 -12.454 -43.107 1.00 72.25 87 SER A O 1
ATOM 706 N N . ASP A 1 88 ? 24.806 -13.080 -42.595 1.00 78.81 88 ASP A N 1
ATOM 707 C CA . ASP A 1 88 ? 24.932 -14.190 -43.537 1.00 78.81 88 ASP A CA 1
ATOM 708 C C . ASP A 1 88 ? 24.424 -15.517 -42.928 1.00 78.81 88 ASP A C 1
ATOM 710 O O . ASP A 1 88 ? 24.346 -16.538 -43.607 1.00 78.81 88 ASP A O 1
ATOM 714 N N . LEU A 1 89 ? 24.047 -15.511 -41.640 1.00 80.88 89 LEU A N 1
ATOM 715 C CA . LEU A 1 89 ? 23.559 -16.680 -40.908 1.00 80.88 89 LEU A CA 1
ATOM 716 C C . LEU A 1 89 ? 22.053 -16.890 -41.138 1.00 80.88 89 LEU A C 1
ATOM 718 O O . LEU A 1 89 ? 21.216 -16.222 -40.525 1.00 80.88 89 LEU A O 1
ATOM 722 N N . THR A 1 90 ? 21.709 -17.885 -41.960 1.00 85.69 90 THR A N 1
ATOM 723 C CA . THR A 1 90 ? 20.329 -18.221 -42.357 1.00 85.69 90 THR A CA 1
ATOM 724 C C . THR A 1 90 ? 19.361 -18.374 -41.170 1.00 85.69 90 THR A C 1
ATOM 726 O O . THR A 1 90 ? 18.235 -17.870 -41.215 1.00 85.69 90 THR A O 1
ATOM 729 N N . GLU A 1 91 ? 19.764 -19.049 -40.085 1.00 88.31 91 GLU A N 1
ATOM 730 C CA . GLU A 1 91 ? 18.900 -19.311 -38.926 1.00 88.31 91 GLU A CA 1
ATOM 731 C C . GLU A 1 91 ? 19.597 -19.178 -37.553 1.00 88.31 91 GLU A C 1
ATOM 733 O O . GLU A 1 91 ? 20.076 -20.157 -36.974 1.00 88.31 91 GLU A O 1
ATOM 738 N N . LEU A 1 92 ? 19.528 -17.991 -36.938 1.00 87.75 92 LEU A N 1
ATOM 739 C CA . LEU A 1 92 ?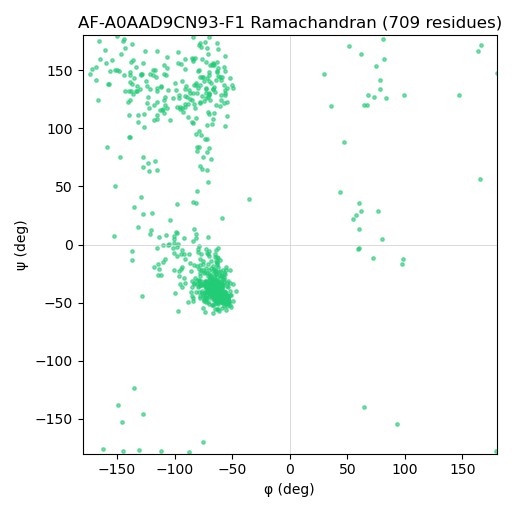 19.845 -17.807 -35.511 1.00 87.75 92 LEU A CA 1
ATOM 740 C C . LEU A 1 92 ? 18.609 -18.017 -34.614 1.00 87.75 92 LEU A C 1
ATOM 742 O O . LEU A 1 92 ? 17.579 -17.354 -34.796 1.00 87.75 92 LEU A O 1
ATOM 746 N N . TRP A 1 93 ? 18.717 -18.886 -33.607 1.00 87.38 93 TRP A N 1
ATOM 747 C CA . TRP A 1 93 ? 17.665 -19.190 -32.627 1.00 87.38 93 TRP A CA 1
ATOM 748 C C . TRP A 1 93 ? 18.155 -19.090 -31.178 1.00 87.38 93 TRP A C 1
ATOM 750 O O . TRP A 1 93 ? 19.274 -19.492 -30.864 1.00 87.38 93 TRP A O 1
ATOM 760 N N . VAL A 1 94 ? 17.266 -18.678 -30.267 1.00 88.31 94 VAL A N 1
ATOM 761 C CA . VAL A 1 94 ? 17.464 -18.824 -28.812 1.00 88.31 94 VAL A CA 1
ATOM 762 C C . VAL A 1 94 ? 16.422 -19.772 -28.223 1.00 88.31 94 VAL A C 1
ATOM 764 O O . VAL A 1 94 ? 15.220 -19.539 -28.339 1.00 88.31 94 VAL A O 1
ATOM 767 N N . ARG A 1 95 ? 16.872 -20.843 -27.569 1.00 86.56 95 ARG A N 1
ATOM 768 C CA . ARG A 1 95 ? 16.029 -21.827 -26.881 1.00 86.56 95 ARG A CA 1
ATOM 769 C C . ARG A 1 95 ? 15.857 -21.445 -25.411 1.00 86.56 95 ARG A C 1
ATOM 771 O O . ARG A 1 95 ? 16.816 -21.519 -24.647 1.00 86.56 95 ARG A O 1
ATOM 778 N N . THR A 1 96 ? 14.626 -21.116 -25.025 1.00 85.94 96 THR A N 1
ATOM 779 C CA . THR A 1 96 ? 14.228 -20.660 -23.676 1.00 85.94 96 THR A CA 1
ATOM 780 C C . THR A 1 96 ? 13.589 -21.763 -22.815 1.00 85.94 96 THR A C 1
ATOM 782 O O . THR A 1 96 ? 13.150 -21.529 -21.686 1.00 85.94 96 THR A O 1
ATOM 785 N N . GLY A 1 97 ? 13.491 -22.986 -23.340 1.00 83.69 97 GLY A N 1
ATOM 786 C CA . GLY A 1 97 ? 12.922 -24.144 -22.652 1.00 83.69 97 GLY A CA 1
ATOM 787 C C . GLY A 1 97 ? 12.937 -25.393 -23.533 1.00 83.69 97 GLY A C 1
ATOM 788 O O . GLY A 1 97 ? 13.411 -25.353 -24.666 1.00 83.69 97 GLY A O 1
ATOM 789 N N . GLN A 1 98 ? 12.401 -26.514 -23.037 1.00 79.19 98 GLN A N 1
ATOM 790 C CA . GLN A 1 98 ? 12.457 -27.797 -23.758 1.00 79.19 98 GLN A CA 1
ATOM 791 C C . GLN A 1 98 ? 11.914 -27.692 -25.195 1.00 79.19 98 GLN A C 1
ATOM 793 O O . GLN A 1 98 ? 12.643 -28.028 -26.124 1.00 79.19 98 GLN A O 1
ATOM 798 N N . ASN A 1 99 ? 10.716 -27.123 -25.375 1.00 82.81 99 ASN A N 1
ATOM 799 C CA . ASN A 1 99 ? 10.080 -26.920 -26.686 1.00 82.81 99 ASN A CA 1
ATOM 800 C C . ASN A 1 99 ? 9.811 -25.428 -26.990 1.00 82.81 99 ASN A C 1
ATOM 802 O O . ASN A 1 99 ? 8.868 -25.105 -27.706 1.00 82.81 99 ASN A O 1
ATOM 806 N N . ALA A 1 100 ? 10.595 -24.509 -26.413 1.00 88.50 100 ALA A N 1
ATOM 807 C CA . ALA A 1 100 ? 10.398 -23.063 -26.557 1.00 88.50 100 ALA A CA 1
ATOM 808 C C . ALA A 1 100 ? 11.611 -22.411 -27.238 1.00 88.50 100 ALA A C 1
ATOM 810 O O . ALA A 1 100 ? 12.728 -22.491 -26.727 1.00 88.50 100 ALA A O 1
ATOM 811 N N . TYR A 1 101 ? 11.374 -21.777 -28.388 1.00 90.81 101 TYR A N 1
ATOM 812 C CA . TYR A 1 101 ? 12.402 -21.229 -29.274 1.00 90.81 101 TYR A CA 1
ATOM 813 C C . TYR A 1 101 ? 12.001 -19.836 -29.782 1.00 90.81 101 TYR A C 1
ATOM 815 O O . TYR A 1 101 ? 10.848 -19.611 -30.150 1.00 90.81 101 TYR A O 1
ATOM 823 N N . LEU A 1 102 ? 12.961 -18.913 -29.822 1.00 91.81 102 LEU A N 1
ATOM 824 C CA . LEU A 1 102 ? 12.833 -17.554 -30.346 1.00 91.81 102 LEU A CA 1
ATOM 825 C C . LEU A 1 102 ? 13.604 -17.447 -31.676 1.00 91.81 102 LEU A C 1
ATOM 827 O O . LEU A 1 102 ? 14.816 -17.681 -31.670 1.00 91.81 102 LEU A O 1
ATOM 831 N N . PRO A 1 103 ? 12.950 -17.110 -32.805 1.00 94.31 103 PRO A N 1
ATOM 832 C CA . PRO A 1 103 ? 13.606 -16.960 -34.104 1.00 94.31 103 PRO A CA 1
ATOM 833 C C . PRO A 1 103 ? 14.292 -15.591 -34.199 1.00 94.31 103 PRO A C 1
ATOM 835 O O . PRO A 1 103 ? 13.721 -14.639 -34.731 1.00 94.31 103 PRO A O 1
ATOM 838 N N . ILE A 1 104 ? 15.515 -15.485 -33.677 1.00 92.44 104 ILE A N 1
ATOM 839 C CA . ILE A 1 104 ? 16.272 -14.224 -33.627 1.00 92.44 104 ILE A CA 1
ATOM 840 C C . ILE A 1 104 ? 16.448 -13.629 -35.028 1.00 92.44 104 ILE A C 1
ATOM 842 O O . ILE A 1 104 ? 16.169 -12.452 -35.207 1.00 92.44 104 ILE A O 1
ATOM 846 N N . HIS A 1 105 ? 16.780 -14.446 -36.032 1.00 90.88 105 HIS A N 1
ATOM 847 C CA . HIS A 1 105 ? 16.865 -14.027 -37.440 1.00 90.88 105 HIS A CA 1
ATOM 848 C C . HIS A 1 105 ? 15.587 -13.309 -37.938 1.00 90.88 105 HIS A C 1
ATOM 850 O O . HIS A 1 105 ? 15.661 -12.243 -38.544 1.00 90.88 105 HIS A O 1
ATOM 856 N N . LYS A 1 106 ? 14.387 -13.811 -37.601 1.00 94.31 106 LYS A N 1
ATOM 857 C CA . LYS A 1 106 ? 13.109 -13.151 -37.957 1.00 94.31 106 LYS A CA 1
ATOM 858 C C . LYS A 1 106 ? 12.831 -11.909 -37.113 1.00 94.31 106 LYS A C 1
ATOM 860 O O . LYS A 1 106 ? 12.198 -10.978 -37.598 1.00 94.31 106 LYS A O 1
ATOM 865 N N . MET A 1 107 ? 13.290 -11.889 -35.862 1.00 93.44 107 MET A N 1
ATOM 866 C CA . MET A 1 107 ? 13.178 -10.714 -34.996 1.00 93.44 107 MET A CA 1
ATOM 867 C C . MET A 1 107 ? 14.083 -9.575 -35.479 1.00 93.44 107 MET A C 1
ATOM 869 O O . MET A 1 107 ? 13.621 -8.445 -35.515 1.00 93.44 107 MET A O 1
ATOM 873 N N . VAL A 1 108 ? 15.310 -9.863 -35.923 1.00 92.88 108 VAL A N 1
ATOM 874 C CA . VAL A 1 108 ? 16.223 -8.885 -36.544 1.00 92.88 108 VAL A CA 1
ATOM 875 C C . VAL A 1 108 ? 15.567 -8.225 -37.757 1.00 92.88 108 VAL A C 1
ATOM 877 O O . VAL A 1 108 ? 15.457 -7.003 -37.798 1.00 92.88 108 VAL A O 1
ATOM 880 N N . VAL A 1 109 ? 15.032 -9.017 -38.693 1.00 91.62 109 VAL A N 1
ATOM 881 C CA . VAL A 1 109 ? 14.327 -8.496 -39.882 1.00 91.62 109 VAL A CA 1
ATOM 882 C C . VAL A 1 109 ? 13.092 -7.660 -39.507 1.00 91.62 109 VAL A C 1
ATOM 884 O O . VAL A 1 109 ? 12.809 -6.661 -40.160 1.00 91.62 109 VAL A O 1
ATOM 887 N N . ALA A 1 110 ? 12.365 -8.033 -38.448 1.00 92.31 110 ALA A N 1
ATOM 888 C CA . ALA A 1 110 ? 11.170 -7.314 -37.996 1.00 92.31 110 ALA A CA 1
ATOM 889 C C . ALA A 1 110 ? 11.455 -6.053 -37.151 1.00 92.31 110 ALA A C 1
ATOM 891 O O . ALA A 1 110 ? 10.557 -5.229 -36.983 1.00 92.31 110 ALA A O 1
ATOM 892 N N . LEU A 1 111 ? 12.662 -5.917 -36.591 1.00 91.06 111 LEU A N 1
ATOM 893 C CA . LEU A 1 111 ? 13.105 -4.751 -35.815 1.00 91.06 111 LEU A CA 1
ATOM 894 C C . LEU A 1 111 ? 13.883 -3.747 -36.676 1.00 91.06 111 LEU A C 1
ATOM 896 O O . LEU A 1 111 ? 13.788 -2.545 -36.445 1.00 91.06 111 LEU A O 1
ATOM 900 N N . GLY A 1 112 ? 14.635 -4.239 -37.661 1.00 92.00 112 GLY A N 1
ATOM 901 C CA . GLY A 1 112 ? 15.569 -3.451 -38.459 1.00 92.00 112 GLY A CA 1
ATOM 902 C C . GLY A 1 112 ? 16.929 -3.242 -37.769 1.00 92.00 112 GLY A C 1
ATOM 903 O O . GLY A 1 112 ? 17.038 -3.365 -36.544 1.00 92.00 112 GLY A O 1
ATOM 904 N N . PRO A 1 113 ? 17.983 -2.921 -38.548 1.00 89.56 113 PRO A N 1
ATOM 905 C CA . PRO A 1 113 ? 19.354 -2.806 -38.048 1.00 89.56 113 PRO A CA 1
ATOM 906 C C . PRO A 1 113 ? 19.487 -1.748 -36.946 1.00 89.56 113 PRO A C 1
ATOM 908 O O . PRO A 1 113 ? 19.972 -2.074 -35.868 1.00 89.56 113 PRO A O 1
ATOM 911 N N . SER A 1 114 ? 18.962 -0.540 -37.172 1.00 90.19 114 SER A N 1
ATOM 912 C CA . SER A 1 114 ? 18.991 0.583 -36.221 1.00 90.19 114 SER A CA 1
ATOM 913 C C . SER A 1 114 ? 18.433 0.224 -34.841 1.00 90.19 114 SER A C 1
ATOM 915 O O . SER A 1 114 ? 19.109 0.368 -33.816 1.00 90.19 114 SER A O 1
ATOM 917 N N . GLN A 1 115 ? 17.229 -0.360 -34.791 1.00 92.88 115 GLN A N 1
ATOM 918 C CA . GLN A 1 115 ? 16.631 -0.742 -33.516 1.00 92.88 115 GLN A CA 1
ATOM 919 C C . GLN A 1 115 ? 17.429 -1.865 -32.837 1.00 92.88 115 GLN A C 1
ATOM 921 O O . GLN A 1 115 ? 17.621 -1.792 -31.622 1.00 92.88 115 GLN A O 1
ATOM 926 N N . CYS A 1 116 ? 17.923 -2.866 -33.577 1.00 93.19 116 CYS A N 1
ATOM 927 C CA . CYS A 1 116 ? 18.810 -3.902 -33.031 1.00 93.19 116 CYS A CA 1
ATOM 928 C C . CYS A 1 116 ? 20.162 -3.355 -32.546 1.00 93.19 116 CYS A C 1
ATOM 930 O O . CYS A 1 116 ? 20.709 -3.879 -31.576 1.00 93.19 116 CYS A O 1
ATOM 932 N N . CYS A 1 117 ? 20.674 -2.296 -33.168 1.00 92.56 117 CYS A N 1
ATOM 933 C CA . CYS A 1 117 ? 21.896 -1.619 -32.762 1.00 92.56 117 CYS A CA 1
ATOM 934 C C . CYS A 1 117 ? 21.717 -0.883 -31.423 1.00 92.56 117 CYS A C 1
ATOM 936 O O . CYS A 1 117 ? 22.500 -1.076 -30.497 1.00 92.56 117 CYS A O 1
ATOM 938 N N . ALA A 1 118 ? 20.620 -0.137 -31.257 1.00 94.31 118 ALA A N 1
ATOM 939 C CA . ALA A 1 118 ? 20.309 0.571 -30.010 1.00 94.31 118 ALA A CA 1
ATOM 940 C C . ALA A 1 118 ? 19.894 -0.355 -28.837 1.00 94.31 118 ALA A C 1
ATOM 942 O O . ALA A 1 118 ? 19.890 0.060 -27.672 1.00 94.31 118 ALA A O 1
ATOM 943 N N . MET A 1 119 ? 19.525 -1.617 -29.105 1.00 91.50 119 MET A N 1
ATOM 944 C CA . MET A 1 119 ? 18.983 -2.559 -28.104 1.00 91.50 119 MET A CA 1
ATOM 945 C C . MET A 1 119 ? 19.862 -2.776 -26.850 1.00 91.50 119 MET A C 1
ATOM 947 O O . MET A 1 119 ? 19.287 -2.783 -25.757 1.00 91.50 119 MET A O 1
ATOM 951 N N . PRO A 1 120 ? 21.203 -2.934 -26.918 1.00 90.38 120 PRO A N 1
ATOM 952 C CA . PRO A 1 120 ? 22.054 -3.096 -25.731 1.00 90.38 120 PRO A CA 1
ATOM 953 C C . PRO A 1 120 ? 22.013 -1.886 -24.786 1.00 90.38 120 PRO A C 1
ATOM 955 O O . PRO A 1 120 ? 21.929 -2.050 -23.561 1.00 90.38 120 PRO A O 1
ATOM 958 N N . PHE A 1 121 ? 21.988 -0.672 -25.346 1.00 94.38 121 PHE A N 1
ATOM 959 C CA . PHE A 1 121 ? 21.892 0.563 -24.570 1.00 94.38 121 PHE A CA 1
ATOM 960 C C . PHE A 1 121 ? 20.489 0.746 -23.981 1.00 94.38 121 PHE A C 1
ATOM 962 O O . PHE A 1 121 ? 20.349 0.950 -22.774 1.00 94.38 121 PHE A O 1
ATOM 969 N N . ILE A 1 122 ? 19.433 0.551 -24.782 1.00 94.94 122 ILE A N 1
ATOM 970 C CA . ILE A 1 122 ? 18.032 0.631 -24.326 1.00 94.94 122 ILE A CA 1
ATOM 971 C C . ILE A 1 122 ? 17.733 -0.422 -23.244 1.00 94.94 122 ILE A C 1
ATOM 973 O O . ILE A 1 122 ? 17.039 -0.136 -22.268 1.00 94.94 122 ILE A O 1
ATOM 977 N N . HIS A 1 123 ? 18.292 -1.632 -23.348 1.00 91.88 123 HIS A N 1
ATOM 978 C CA . HIS A 1 123 ? 18.185 -2.667 -22.310 1.00 91.88 123 HIS A CA 1
ATOM 979 C C . HIS A 1 123 ? 18.848 -2.236 -20.997 1.00 91.88 123 HIS A C 1
ATOM 981 O O . HIS A 1 123 ? 18.284 -2.479 -19.926 1.00 91.88 123 HIS A O 1
ATOM 987 N N . SER A 1 124 ? 19.995 -1.558 -21.065 1.00 91.75 124 SER A N 1
ATOM 988 C CA . SER A 1 124 ? 20.693 -1.009 -19.896 1.00 91.75 124 SER A CA 1
ATOM 989 C C . SER A 1 124 ? 19.962 0.200 -19.290 1.00 91.75 124 SER A C 1
ATOM 991 O O . SER A 1 124 ? 19.857 0.291 -18.065 1.00 91.75 124 SER A O 1
ATOM 993 N N . LEU A 1 125 ? 19.363 1.069 -20.115 1.00 93.31 125 LEU A N 1
ATOM 994 C CA . LEU A 1 125 ? 18.451 2.143 -19.684 1.00 93.31 125 LEU A CA 1
ATOM 995 C C . LEU A 1 125 ? 17.160 1.600 -19.051 1.00 93.31 125 LEU A C 1
ATOM 997 O O . LEU A 1 125 ? 16.649 2.179 -18.101 1.00 93.31 125 LEU A O 1
ATOM 1001 N N . SER A 1 126 ? 16.655 0.449 -19.507 1.00 92.12 126 SER A N 1
ATOM 1002 C CA . SER A 1 126 ? 15.456 -0.184 -18.932 1.00 92.12 126 SER A CA 1
ATOM 1003 C C . SER A 1 126 ? 15.656 -0.776 -17.527 1.00 92.12 126 SER A C 1
ATOM 1005 O O . SER A 1 126 ? 14.684 -1.176 -16.880 1.00 92.12 126 SER A O 1
ATOM 1007 N N . GLY A 1 127 ? 16.906 -0.839 -17.055 1.00 85.81 127 GLY A N 1
ATOM 1008 C CA . GLY A 1 127 ? 17.300 -1.367 -15.752 1.00 85.81 127 GLY A CA 1
ATOM 1009 C C . GLY A 1 127 ? 17.820 -2.810 -15.794 1.00 85.81 127 GLY A C 1
ATOM 1010 O O . GLY A 1 127 ? 17.167 -3.724 -16.306 1.00 85.81 127 GLY A O 1
ATOM 1011 N N . ARG A 1 128 ? 18.994 -3.039 -15.203 1.00 79.75 128 ARG A N 1
ATOM 1012 C CA . ARG A 1 128 ? 19.595 -4.356 -14.921 1.00 79.75 128 ARG A CA 1
ATOM 1013 C C . ARG A 1 128 ? 20.374 -4.306 -13.600 1.00 79.75 128 ARG A C 1
ATOM 1015 O O . ARG A 1 128 ? 20.527 -3.235 -13.020 1.00 79.75 128 ARG A O 1
ATOM 1022 N N . ASP A 1 129 ? 20.900 -5.439 -13.140 1.00 73.06 129 ASP A N 1
ATOM 1023 C CA . ASP A 1 129 ? 21.565 -5.560 -11.826 1.00 73.06 129 ASP A CA 1
ATOM 1024 C C . ASP A 1 129 ? 22.772 -4.616 -11.629 1.00 73.06 129 ASP A C 1
ATOM 1026 O O . ASP A 1 129 ? 23.137 -4.298 -10.497 1.00 73.06 129 ASP A O 1
ATOM 1030 N N . THR A 1 130 ? 23.377 -4.136 -12.722 1.00 72.62 130 THR A N 1
ATOM 1031 C CA . THR A 1 130 ? 24.506 -3.190 -12.725 1.00 72.62 130 THR A CA 1
ATOM 1032 C C . THR A 1 130 ? 24.099 -1.728 -12.957 1.00 72.62 130 THR A C 1
ATOM 1034 O O . THR A 1 130 ? 24.966 -0.892 -13.197 1.00 72.62 130 THR A O 1
ATOM 1037 N N . THR A 1 131 ? 22.808 -1.383 -12.926 1.00 82.19 131 THR A N 1
ATOM 1038 C CA . THR A 1 131 ? 22.309 -0.008 -13.134 1.00 82.19 131 THR A CA 1
ATOM 1039 C C . THR A 1 131 ? 21.322 0.405 -12.037 1.00 82.19 131 THR A C 1
ATOM 1041 O O . THR A 1 131 ? 21.051 -0.341 -11.099 1.00 82.19 131 THR A O 1
ATOM 1044 N N . SER A 1 132 ? 20.749 1.610 -12.138 1.00 82.62 132 SER A N 1
ATOM 1045 C CA . SER A 1 132 ? 19.518 1.922 -11.396 1.00 82.62 132 SER A CA 1
ATOM 1046 C C . SER A 1 132 ? 18.319 1.172 -12.005 1.00 82.62 132 SER A C 1
ATOM 1048 O O . SER A 1 132 ? 18.415 0.635 -13.109 1.00 82.62 132 SER A O 1
ATOM 1050 N N . TYR A 1 133 ? 17.181 1.176 -11.303 1.00 79.69 133 TYR A N 1
ATOM 1051 C CA . TYR A 1 133 ? 15.909 0.629 -11.784 1.00 79.69 133 TYR A CA 1
ATOM 1052 C C . TYR A 1 133 ? 14.882 1.760 -12.000 1.00 79.69 133 TYR A C 1
ATOM 1054 O O . TYR A 1 133 ? 14.478 2.382 -11.010 1.00 79.69 133 TYR A O 1
ATOM 1062 N N . PRO A 1 134 ? 14.415 2.030 -13.237 1.00 84.44 134 PRO A N 1
ATOM 1063 C CA . PRO A 1 134 ? 13.334 2.983 -13.490 1.00 84.44 134 PRO A CA 1
ATOM 1064 C C . PRO A 1 134 ? 12.005 2.469 -12.920 1.00 84.44 134 PRO A C 1
ATOM 1066 O O . PRO A 1 134 ? 11.370 1.548 -13.447 1.00 84.44 134 PRO A O 1
ATOM 1069 N N . TYR A 1 135 ? 11.600 3.039 -11.785 1.00 81.00 135 TYR A N 1
ATOM 1070 C CA . TYR A 1 135 ? 10.535 2.487 -10.953 1.00 81.00 135 TYR A CA 1
ATOM 1071 C C . TYR A 1 135 ? 9.169 2.466 -11.660 1.00 81.00 135 TYR A C 1
ATOM 1073 O O . TYR A 1 135 ? 8.834 3.372 -12.418 1.00 81.00 135 TYR A O 1
ATOM 1081 N N . PHE A 1 136 ? 8.403 1.395 -11.426 1.00 79.75 136 PHE A N 1
ATOM 1082 C CA . PHE A 1 136 ? 7.145 1.042 -12.109 1.00 79.75 136 PHE A CA 1
ATOM 1083 C C . PHE A 1 136 ? 7.180 0.815 -13.635 1.00 79.75 136 PHE A C 1
ATOM 1085 O O . PHE A 1 136 ? 6.170 0.366 -14.180 1.00 79.75 136 PHE A O 1
ATOM 1092 N N . THR A 1 137 ? 8.315 0.996 -14.317 1.00 84.69 137 THR A N 1
ATOM 1093 C CA . THR A 1 137 ? 8.456 0.605 -15.733 1.00 84.69 137 THR A CA 1
ATOM 1094 C C 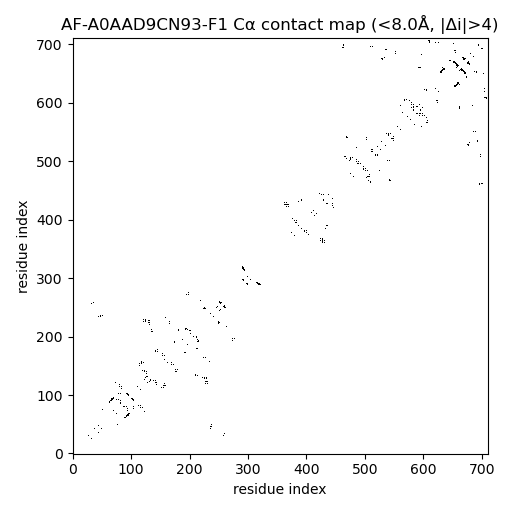. THR A 1 137 ? 8.654 -0.912 -15.900 1.00 84.69 137 THR A C 1
ATOM 1096 O O . THR A 1 137 ? 8.863 -1.645 -14.927 1.00 84.69 137 THR A O 1
ATOM 1099 N N . VAL A 1 138 ? 8.587 -1.390 -17.148 1.00 86.81 138 VAL A N 1
ATOM 1100 C CA . VAL A 1 138 ? 8.948 -2.759 -17.565 1.00 86.81 138 VAL A CA 1
ATOM 1101 C C . VAL A 1 138 ? 9.711 -2.705 -18.891 1.00 86.81 138 VAL A C 1
ATOM 1103 O O . VAL A 1 138 ? 9.403 -1.853 -19.720 1.00 86.81 138 VAL A O 1
ATOM 1106 N N . LYS A 1 139 ? 10.645 -3.631 -19.155 1.00 87.50 139 LYS A N 1
ATOM 1107 C CA . LYS A 1 139 ? 11.484 -3.610 -20.379 1.00 87.50 139 LYS A CA 1
ATOM 1108 C C . LYS A 1 139 ? 10.681 -3.538 -21.688 1.00 87.50 139 LYS A C 1
ATOM 1110 O O . LYS A 1 139 ? 11.032 -2.796 -22.595 1.00 87.50 139 LYS A O 1
ATOM 1115 N N . LYS A 1 140 ? 9.523 -4.212 -21.742 1.00 89.06 140 LYS A N 1
ATOM 1116 C CA . LYS A 1 140 ? 8.572 -4.141 -22.871 1.00 89.06 140 LYS A CA 1
ATOM 1117 C C . LYS A 1 140 ? 8.042 -2.722 -23.156 1.00 89.06 140 LYS A C 1
ATOM 1119 O O . LYS A 1 140 ? 7.640 -2.461 -24.283 1.00 89.06 140 LYS A O 1
ATOM 1124 N N . ALA A 1 141 ? 8.002 -1.826 -22.168 1.00 90.69 141 ALA A N 1
ATOM 1125 C CA . ALA A 1 141 ? 7.630 -0.428 -22.382 1.00 90.69 141 ALA A CA 1
ATOM 1126 C C . ALA A 1 141 ? 8.766 0.339 -23.072 1.00 90.69 141 ALA A C 1
ATOM 1128 O O . ALA A 1 141 ? 8.513 0.979 -24.087 1.00 90.69 141 ALA A O 1
ATOM 1129 N N . TRP A 1 142 ? 10.005 0.193 -22.587 1.00 93.50 142 TRP A N 1
ATOM 1130 C CA . TRP A 1 142 ? 11.210 0.784 -23.185 1.00 93.50 142 TRP A CA 1
ATOM 1131 C C . TRP A 1 142 ? 11.365 0.390 -24.656 1.00 93.50 142 TRP A C 1
ATOM 1133 O O . TRP A 1 142 ? 11.318 1.261 -25.519 1.00 93.50 142 TRP A O 1
ATOM 1143 N N . PHE A 1 143 ? 11.395 -0.913 -24.953 1.00 91.25 143 PHE A N 1
ATOM 1144 C CA . PHE A 1 143 ? 11.523 -1.413 -26.330 1.00 91.25 143 PHE A CA 1
ATOM 1145 C C . PHE A 1 143 ? 10.335 -1.059 -27.238 1.00 91.25 143 PHE A C 1
ATOM 1147 O O . PHE A 1 143 ? 10.480 -1.061 -28.450 1.00 91.25 143 PHE A O 1
ATOM 1154 N N . LYS A 1 144 ? 9.145 -0.780 -26.687 1.00 91.75 144 LYS A N 1
ATOM 1155 C CA . LYS A 1 144 ? 8.000 -0.315 -27.489 1.00 91.75 144 LYS A CA 1
ATOM 1156 C C . LYS A 1 144 ? 8.055 1.194 -27.743 1.00 91.75 144 LYS A C 1
ATOM 1158 O O . LYS A 1 144 ? 7.585 1.642 -28.781 1.00 91.75 144 LYS A O 1
ATOM 1163 N N . SER A 1 145 ? 8.575 1.958 -26.788 1.00 92.88 145 SER A N 1
ATOM 1164 C CA . SER A 1 145 ? 8.656 3.419 -26.872 1.00 92.88 145 SER A CA 1
ATOM 1165 C C . SER A 1 145 ? 9.764 3.854 -27.830 1.00 92.88 145 SER A C 1
ATOM 1167 O O . SER A 1 145 ? 9.562 4.803 -28.580 1.00 92.88 145 SER A O 1
ATOM 1169 N N . SER A 1 146 ? 10.877 3.110 -27.890 1.00 94.00 146 SER A N 1
ATOM 1170 C CA . SER A 1 146 ? 11.941 3.333 -28.877 1.00 94.00 146 SER A CA 1
ATOM 1171 C C . SER A 1 146 ? 11.461 3.138 -30.318 1.00 94.00 146 SER A C 1
ATOM 1173 O O . SER A 1 146 ? 11.764 3.964 -31.162 1.00 94.00 146 SER A O 1
ATOM 1175 N N . MET A 1 147 ? 10.600 2.146 -30.583 1.00 91.81 147 MET A N 1
ATOM 1176 C CA . MET A 1 147 ? 9.959 1.933 -31.898 1.00 91.81 147 MET A CA 1
ATOM 1177 C C . MET A 1 147 ? 9.008 3.066 -32.339 1.00 91.81 147 MET A C 1
ATOM 1179 O O . MET A 1 147 ? 8.423 2.989 -33.418 1.00 91.81 147 MET A O 1
ATOM 1183 N N . SER A 1 148 ? 8.775 4.070 -31.491 1.00 90.00 148 SER A N 1
ATOM 1184 C CA . SER A 1 148 ? 7.928 5.235 -31.778 1.00 90.00 148 SER A CA 1
ATOM 1185 C C . SER A 1 148 ? 8.675 6.569 -31.689 1.00 90.00 148 SER A C 1
ATOM 1187 O O . SER A 1 148 ? 8.031 7.615 -31.669 1.00 90.00 148 SER A O 1
ATOM 1189 N N . LEU A 1 149 ? 10.007 6.532 -31.624 1.00 90.69 149 LEU A N 1
ATOM 1190 C CA . LEU A 1 149 ? 10.886 7.697 -31.583 1.00 90.69 149 LEU A CA 1
ATOM 1191 C C . LEU A 1 149 ? 11.954 7.575 -32.671 1.00 90.69 149 LEU A C 1
ATOM 1193 O O . LEU A 1 149 ? 12.299 6.470 -33.084 1.00 90.69 149 LEU A O 1
ATOM 1197 N N . ASP A 1 150 ? 12.493 8.715 -33.091 1.00 92.38 150 ASP A N 1
ATOM 1198 C CA . ASP A 1 150 ? 13.764 8.751 -33.809 1.00 92.38 150 ASP A CA 1
ATOM 1199 C C . ASP A 1 150 ? 14.906 8.651 -32.784 1.00 92.38 150 ASP A C 1
ATOM 1201 O O . ASP A 1 150 ? 14.863 9.315 -31.744 1.00 92.38 150 ASP A O 1
ATOM 1205 N N . ILE A 1 151 ? 15.868 7.754 -33.016 1.00 94.19 151 ILE A N 1
ATOM 1206 C CA . ILE A 1 151 ? 16.848 7.324 -31.998 1.00 94.19 151 ILE A CA 1
ATOM 1207 C C . ILE A 1 151 ? 18.325 7.241 -32.467 1.00 94.19 151 ILE A C 1
ATOM 1209 O O . ILE A 1 151 ? 19.061 6.401 -31.936 1.00 94.19 151 ILE A O 1
ATOM 1213 N N . PRO A 1 152 ? 18.818 8.074 -33.413 1.00 95.56 152 PRO A N 1
ATOM 1214 C CA . PRO A 1 152 ? 20.137 7.883 -34.022 1.00 95.56 152 PRO A CA 1
ATOM 1215 C C . PRO A 1 152 ? 21.313 7.993 -33.038 1.00 95.56 152 PRO A C 1
ATOM 1217 O O . PRO A 1 152 ? 22.316 7.320 -33.236 1.00 95.56 152 PRO A O 1
ATOM 1220 N N . ALA A 1 153 ? 21.200 8.751 -31.940 1.00 95.44 153 ALA A N 1
ATOM 1221 C CA . ALA A 1 153 ? 22.249 8.807 -30.916 1.00 95.44 153 ALA A CA 1
ATOM 1222 C C . ALA A 1 153 ? 22.213 7.576 -29.988 1.00 95.44 153 ALA A C 1
ATOM 1224 O O . ALA A 1 153 ? 23.256 7.125 -29.517 1.00 95.44 153 ALA A O 1
ATOM 1225 N N . LEU A 1 154 ? 21.031 6.984 -29.748 1.00 96.00 154 LEU A N 1
ATOM 1226 C CA . LEU A 1 154 ? 20.927 5.699 -29.034 1.00 96.00 154 LEU A CA 1
ATOM 1227 C C . LEU A 1 154 ? 21.475 4.537 -29.881 1.00 96.00 154 LEU A C 1
ATOM 1229 O O . LEU A 1 154 ? 21.992 3.570 -29.324 1.00 96.00 154 LEU A O 1
ATOM 1233 N N . GLU A 1 155 ? 21.339 4.626 -31.206 1.00 94.62 155 GLU A N 1
ATOM 1234 C CA . GLU A 1 155 ? 21.933 3.715 -32.189 1.00 94.62 155 GLU A CA 1
ATOM 1235 C C . GLU A 1 155 ? 23.452 3.892 -32.276 1.00 94.62 155 GLU A C 1
ATOM 1237 O O . GLU A 1 155 ? 24.177 2.912 -32.107 1.00 94.62 155 GLU A O 1
ATOM 1242 N N . GLU A 1 156 ? 23.941 5.122 -32.455 1.00 94.38 156 GLU A N 1
ATOM 1243 C CA . GLU A 1 156 ? 25.373 5.433 -32.523 1.00 94.38 156 GLU A CA 1
ATOM 1244 C C . GLU A 1 156 ? 26.101 4.982 -31.253 1.00 94.38 156 GLU A C 1
ATOM 1246 O O . GLU A 1 156 ? 27.114 4.295 -31.346 1.00 94.38 156 GLU A O 1
ATOM 1251 N N . PHE A 1 157 ? 25.555 5.269 -30.067 1.00 94.44 157 PHE A N 1
ATOM 1252 C CA . PHE A 1 157 ? 26.126 4.796 -28.802 1.00 94.44 157 PHE A CA 1
ATOM 1253 C C . PHE A 1 157 ? 25.912 3.288 -28.568 1.00 94.44 157 PHE A C 1
ATOM 1255 O O . PHE A 1 157 ? 26.629 2.671 -27.781 1.00 94.44 157 PHE A O 1
ATOM 1262 N N . GLY A 1 158 ? 24.945 2.664 -29.244 1.00 91.00 158 GLY A N 1
ATOM 1263 C CA . GLY A 1 158 ? 24.808 1.208 -29.288 1.00 91.00 158 GLY A CA 1
ATOM 1264 C C . GLY A 1 158 ? 25.973 0.544 -30.030 1.00 91.00 158 GLY A C 1
ATOM 1265 O O . GLY A 1 158 ? 26.508 -0.467 -29.562 1.00 91.00 158 GLY A O 1
ATOM 1266 N N . GLU A 1 159 ? 26.414 1.142 -31.143 1.00 90.81 159 GLU A N 1
ATOM 1267 C CA . GLU A 1 159 ? 27.528 0.626 -31.945 1.00 90.81 159 GLU A CA 1
ATOM 1268 C C . GLU A 1 159 ? 28.902 1.065 -31.432 1.00 90.81 159 GLU A C 1
ATOM 1270 O O . GLU A 1 159 ? 29.812 0.249 -31.309 1.00 90.81 159 GLU A O 1
ATOM 1275 N N . ASN A 1 160 ? 29.049 2.338 -31.088 1.00 90.06 160 ASN A N 1
ATOM 1276 C CA . ASN A 1 160 ? 30.310 2.976 -30.729 1.00 90.06 160 ASN A CA 1
ATOM 1277 C C . ASN A 1 160 ? 30.168 3.689 -29.370 1.00 90.06 160 ASN A C 1
ATOM 1279 O O . ASN A 1 160 ? 30.186 4.920 -29.309 1.00 90.06 160 ASN A O 1
ATOM 1283 N N . PRO A 1 161 ? 29.985 2.945 -28.259 1.00 85.81 161 PRO A N 1
ATOM 1284 C CA . PRO A 1 161 ? 29.780 3.538 -26.942 1.00 85.81 161 PRO A CA 1
ATOM 1285 C C . PRO A 1 161 ? 31.047 4.267 -26.469 1.00 85.81 161 PRO A C 1
ATOM 1287 O O . PRO A 1 161 ? 32.041 3.635 -26.110 1.00 85.81 161 PRO A O 1
ATOM 1290 N N . ALA A 1 162 ? 30.997 5.598 -26.467 1.00 83.69 162 ALA A N 1
ATOM 1291 C CA . ALA A 1 162 ? 32.109 6.470 -26.100 1.00 83.69 162 ALA A CA 1
ATOM 1292 C C . ALA A 1 162 ? 32.238 6.699 -24.580 1.00 83.69 162 ALA A C 1
ATOM 1294 O O . ALA A 1 162 ? 31.272 6.598 -23.821 1.00 83.69 162 ALA A O 1
ATOM 1295 N N . ASP A 1 163 ? 33.428 7.122 -24.147 1.00 77.81 163 ASP A N 1
ATOM 1296 C CA . ASP A 1 163 ? 33.720 7.464 -22.745 1.00 77.81 163 ASP A CA 1
ATOM 1297 C C . ASP A 1 163 ? 33.082 8.794 -22.281 1.00 77.81 163 ASP A C 1
ATOM 1299 O O . ASP A 1 163 ? 33.141 9.147 -21.102 1.00 77.81 163 ASP A O 1
ATOM 1303 N N . ALA A 1 164 ? 32.421 9.521 -23.184 1.00 83.75 164 ALA A N 1
ATOM 1304 C CA . ALA A 1 164 ? 31.653 10.726 -22.890 1.00 83.75 164 ALA A CA 1
ATOM 1305 C C . ALA A 1 164 ? 30.187 10.564 -23.318 1.00 83.75 164 ALA A C 1
ATOM 1307 O O . ALA A 1 164 ? 29.876 9.923 -24.319 1.00 83.75 164 ALA A O 1
ATOM 1308 N N . ILE A 1 165 ? 29.279 11.183 -22.561 1.00 90.12 165 ILE A N 1
ATOM 1309 C CA . ILE A 1 165 ? 27.855 11.279 -22.905 1.00 90.12 165 ILE A CA 1
ATOM 1310 C C . ILE A 1 165 ? 27.649 12.623 -23.596 1.00 90.12 165 ILE A C 1
ATOM 1312 O O . ILE A 1 165 ? 27.872 13.659 -22.972 1.00 90.12 165 ILE A O 1
ATOM 1316 N N . THR A 1 166 ? 27.242 12.594 -24.864 1.00 93.75 166 THR A N 1
ATOM 1317 C CA . THR A 1 166 ? 26.891 13.793 -25.636 1.00 93.75 166 THR A CA 1
ATOM 1318 C C . THR A 1 166 ? 25.519 14.330 -25.227 1.00 93.75 166 THR A C 1
ATOM 1320 O O . THR A 1 166 ? 24.689 13.599 -24.675 1.00 93.75 166 THR A O 1
ATOM 1323 N N . ASP A 1 167 ? 25.255 15.605 -25.521 1.00 93.81 167 ASP A N 1
ATOM 1324 C CA . ASP A 1 167 ? 23.946 16.207 -25.252 1.00 93.81 167 ASP A CA 1
ATOM 1325 C C . ASP A 1 167 ? 22.832 15.549 -26.084 1.00 93.81 167 ASP A C 1
ATOM 1327 O O . ASP A 1 167 ? 21.741 15.327 -25.565 1.00 93.81 167 ASP A O 1
ATOM 1331 N N . ASP A 1 168 ? 23.102 15.126 -27.322 1.00 94.50 168 ASP A N 1
ATOM 1332 C CA . ASP A 1 168 ? 22.128 14.404 -28.156 1.00 94.50 168 ASP A CA 1
ATOM 1333 C C . ASP A 1 168 ? 21.764 13.028 -27.576 1.00 94.50 168 ASP A C 1
ATOM 1335 O O . ASP A 1 168 ? 20.584 12.669 -27.505 1.00 94.50 168 ASP A O 1
ATOM 1339 N N . LEU A 1 169 ? 22.758 12.288 -27.069 1.00 95.12 169 LEU A N 1
ATOM 1340 C CA . LEU A 1 169 ? 22.556 11.021 -26.362 1.00 95.12 169 LEU A CA 1
ATOM 1341 C C . LEU A 1 169 ? 21.729 11.218 -25.084 1.00 95.12 169 LEU A C 1
ATOM 1343 O O . LEU A 1 169 ? 20.818 10.438 -24.793 1.00 95.12 169 LEU A O 1
ATOM 1347 N N . LEU A 1 170 ? 22.038 12.273 -24.326 1.00 95.31 170 LEU A N 1
ATOM 1348 C CA . LEU A 1 170 ? 21.300 12.680 -23.133 1.00 95.31 170 LEU A CA 1
ATOM 1349 C C . LEU A 1 170 ? 19.844 13.035 -23.463 1.00 95.31 170 LEU A C 1
ATOM 1351 O O . LEU A 1 170 ? 18.933 12.582 -22.765 1.00 95.31 170 LEU A O 1
ATOM 1355 N N . ASN A 1 171 ? 19.621 13.809 -24.523 1.00 94.69 171 ASN A N 1
ATOM 1356 C CA . ASN A 1 171 ? 18.303 14.270 -24.944 1.00 94.69 171 ASN A CA 1
ATOM 1357 C C . ASN A 1 171 ? 17.433 13.103 -25.426 1.00 94.69 171 ASN A C 1
ATOM 1359 O O . ASN A 1 171 ? 16.369 12.879 -24.850 1.00 94.69 171 ASN A O 1
ATOM 1363 N N . GLN A 1 172 ? 17.917 12.264 -26.347 1.00 95.44 172 GLN A N 1
ATOM 1364 C CA . GLN A 1 172 ? 17.154 11.100 -26.822 1.00 95.44 172 GLN A CA 1
ATOM 1365 C C . GLN A 1 172 ? 16.882 10.078 -25.705 1.00 95.44 172 GLN A C 1
ATOM 1367 O O . GLN A 1 172 ? 15.795 9.499 -25.637 1.00 95.44 172 GLN A O 1
ATOM 1372 N N . ALA A 1 173 ? 17.818 9.882 -24.768 1.00 96.00 173 ALA A N 1
ATOM 1373 C CA . ALA A 1 173 ? 17.574 9.033 -23.601 1.00 96.00 173 ALA A CA 1
ATOM 1374 C C . ALA A 1 173 ? 16.529 9.639 -22.644 1.00 96.00 173 ALA A C 1
ATOM 1376 O O . ALA A 1 173 ? 15.784 8.893 -21.994 1.00 96.00 173 ALA A O 1
ATOM 1377 N N . ARG A 1 174 ? 16.437 10.974 -22.559 1.00 95.44 174 ARG A N 1
ATOM 1378 C CA . ARG A 1 174 ? 15.408 11.678 -21.781 1.00 95.44 174 ARG A CA 1
ATOM 1379 C C . ARG A 1 174 ? 14.045 11.559 -22.453 1.00 95.44 174 ARG A C 1
ATOM 1381 O O . ARG A 1 174 ? 13.094 11.183 -21.774 1.00 95.44 174 ARG A O 1
ATOM 1388 N N . ASP A 1 175 ? 13.959 11.772 -23.761 1.00 94.00 175 ASP A N 1
ATOM 1389 C CA . ASP A 1 175 ? 12.711 11.671 -24.527 1.00 94.00 175 ASP A CA 1
ATOM 1390 C C . ASP A 1 175 ? 12.168 10.234 -24.552 1.00 94.00 175 ASP A C 1
ATOM 1392 O O . ASP A 1 175 ? 10.969 10.015 -24.353 1.00 94.00 175 ASP A O 1
ATOM 1396 N N . LEU A 1 176 ? 13.046 9.227 -24.649 1.00 95.12 176 LEU A N 1
ATOM 1397 C CA . LEU A 1 176 ? 12.676 7.824 -24.437 1.00 95.12 176 LEU A CA 1
ATOM 1398 C C . LEU A 1 176 ? 12.161 7.582 -23.011 1.00 95.12 176 LEU A C 1
ATOM 1400 O O . LEU A 1 176 ? 11.137 6.922 -22.832 1.00 95.12 176 LEU A O 1
ATOM 1404 N N . THR A 1 177 ? 12.817 8.144 -21.992 1.00 93.81 177 THR A N 1
ATOM 1405 C CA . THR A 1 177 ? 12.358 8.039 -20.595 1.00 93.81 177 THR A CA 1
ATOM 1406 C C . THR A 1 177 ? 10.984 8.694 -20.411 1.00 93.81 177 THR A C 1
ATOM 1408 O O . THR A 1 177 ? 10.098 8.097 -19.799 1.00 93.81 177 THR A O 1
ATOM 1411 N N . ILE A 1 178 ? 10.766 9.884 -20.976 1.00 92.00 178 ILE A N 1
ATOM 1412 C CA . ILE A 1 178 ? 9.480 10.594 -20.966 1.00 92.00 178 ILE A CA 1
ATOM 1413 C C . ILE A 1 178 ? 8.402 9.728 -21.626 1.00 92.00 178 ILE A C 1
ATOM 1415 O O . ILE A 1 178 ? 7.377 9.468 -20.998 1.00 92.00 178 ILE A O 1
ATOM 1419 N N . THR A 1 179 ? 8.677 9.187 -22.814 1.00 92.00 179 THR A N 1
ATOM 1420 C CA . THR A 1 179 ? 7.761 8.337 -23.602 1.00 92.00 179 THR A CA 1
ATOM 1421 C C . THR A 1 179 ? 7.441 6.992 -22.929 1.00 92.00 179 THR A C 1
ATOM 1423 O O . THR A 1 179 ? 6.400 6.394 -23.192 1.00 92.00 179 THR A O 1
ATOM 1426 N N . VAL A 1 180 ? 8.284 6.524 -22.000 1.00 91.56 180 VAL A N 1
ATOM 1427 C CA . VAL A 1 180 ? 8.016 5.342 -21.155 1.00 91.56 180 VAL A CA 1
ATOM 1428 C C . VAL A 1 180 ? 7.143 5.667 -19.933 1.00 91.56 180 VAL A C 1
ATOM 1430 O O . VAL A 1 180 ? 6.419 4.791 -19.451 1.00 91.56 180 VAL A O 1
ATOM 1433 N N . TYR A 1 181 ? 7.202 6.898 -19.413 1.00 88.31 181 TYR A N 1
ATOM 1434 C CA . TYR A 1 181 ? 6.393 7.348 -18.272 1.00 88.31 181 TYR A CA 1
ATOM 1435 C C . TYR A 1 181 ? 5.074 8.034 -18.680 1.00 88.31 181 TYR A C 1
ATOM 1437 O O . TYR A 1 181 ? 4.150 8.111 -17.860 1.00 88.31 181 TYR A O 1
ATOM 1445 N N . THR A 1 182 ? 4.938 8.510 -19.919 1.00 86.81 182 THR A N 1
ATOM 1446 C CA . THR A 1 182 ? 3.657 8.916 -20.513 1.00 86.81 182 THR A CA 1
ATOM 1447 C C . THR A 1 182 ? 2.880 7.711 -21.054 1.00 86.81 182 THR A C 1
ATOM 1449 O O . THR A 1 182 ? 3.391 6.612 -21.262 1.00 86.81 182 THR A O 1
ATOM 1452 N N . SER A 1 183 ? 1.579 7.902 -21.234 1.00 74.81 183 SER A N 1
ATOM 1453 C CA . SER A 1 183 ? 0.668 6.978 -21.896 1.00 74.81 183 SER A CA 1
ATOM 1454 C C . SER A 1 183 ? -0.058 7.715 -23.018 1.00 74.81 183 SER A C 1
ATOM 1456 O O . SER A 1 183 ? -0.099 8.941 -23.034 1.00 74.81 183 SER A O 1
ATOM 1458 N N . LYS A 1 184 ? -0.722 6.984 -23.921 1.00 66.31 184 LYS A N 1
ATOM 1459 C CA . LYS A 1 184 ? -1.521 7.588 -25.007 1.00 66.31 184 LYS A CA 1
ATOM 1460 C C . LYS A 1 184 ? -2.718 8.444 -24.542 1.00 66.31 184 LYS A C 1
ATOM 1462 O O . LYS A 1 184 ? -3.410 8.990 -25.392 1.00 66.31 184 LYS A O 1
ATOM 1467 N N . ALA A 1 185 ? -2.984 8.520 -23.236 1.00 60.41 185 ALA A N 1
ATOM 1468 C CA . ALA A 1 185 ? -4.017 9.366 -22.637 1.00 60.41 185 ALA A CA 1
ATOM 1469 C C . ALA A 1 185 ? -3.440 10.540 -21.814 1.00 60.41 185 ALA A C 1
ATOM 1471 O O . ALA A 1 185 ? -4.204 11.319 -21.252 1.00 60.41 185 ALA A O 1
ATOM 1472 N N . ASP A 1 186 ? -2.111 10.674 -21.718 1.00 71.56 186 ASP A N 1
ATOM 1473 C CA . ASP A 1 186 ? -1.470 11.840 -21.109 1.00 71.56 186 ASP A CA 1
ATOM 1474 C C . ASP A 1 186 ? -1.250 12.919 -22.177 1.00 71.56 186 ASP A C 1
ATOM 1476 O O . ASP A 1 186 ? -0.379 12.788 -23.035 1.00 71.56 186 ASP A O 1
ATOM 1480 N N . HIS A 1 187 ? -2.005 14.013 -22.097 1.00 69.38 187 HIS A N 1
ATOM 1481 C CA . HIS A 1 187 ? -1.754 15.228 -22.876 1.00 69.38 187 HIS A CA 1
ATOM 1482 C C . HIS A 1 187 ? -0.559 15.994 -22.281 1.00 69.38 187 HIS A C 1
ATOM 1484 O O . HIS A 1 187 ? -0.740 16.977 -21.557 1.00 69.38 187 HIS A O 1
ATOM 1490 N N . PHE A 1 188 ? 0.657 15.492 -22.514 1.00 77.88 188 PHE A N 1
ATOM 1491 C CA . PHE A 1 188 ? 1.909 16.085 -22.041 1.00 77.88 188 PHE A CA 1
ATOM 1492 C C . PHE A 1 188 ? 2.892 16.305 -23.197 1.00 77.88 188 PHE A C 1
ATOM 1494 O O . PHE A 1 188 ? 3.425 15.353 -23.760 1.00 77.88 188 PHE A O 1
ATOM 1501 N N . GLU A 1 189 ? 3.153 17.575 -23.501 1.00 69.25 189 GLU A N 1
ATOM 1502 C CA . GLU A 1 189 ? 3.977 18.037 -24.625 1.00 69.25 189 GLU A CA 1
ATOM 1503 C C . GLU A 1 189 ? 5.232 18.750 -24.089 1.00 69.25 189 GLU A C 1
ATOM 1505 O O . GLU A 1 189 ? 5.397 19.961 -24.217 1.00 69.25 189 GLU A O 1
ATOM 1510 N N . GLY A 1 190 ? 6.097 18.011 -23.387 1.00 74.25 190 GLY A N 1
ATOM 1511 C CA . GLY A 1 190 ? 7.313 18.563 -22.788 1.00 74.25 190 GLY A CA 1
ATOM 1512 C C . GLY A 1 190 ? 8.493 17.596 -22.815 1.00 74.25 190 GLY A C 1
ATOM 1513 O O . GLY A 1 190 ? 8.320 16.396 -22.645 1.00 74.25 190 GLY A O 1
ATOM 1514 N N . SER A 1 191 ? 9.698 18.144 -22.970 1.00 74.81 191 SER A N 1
ATOM 1515 C CA . SER A 1 191 ? 10.981 17.423 -23.016 1.00 74.81 191 SER A CA 1
ATOM 1516 C C . SER A 1 191 ? 11.742 17.406 -21.678 1.00 74.81 191 SER A C 1
ATOM 1518 O O . SER A 1 191 ? 12.896 17.000 -21.617 1.00 74.81 191 SER A O 1
ATOM 1520 N N . ASP A 1 192 ? 11.115 17.843 -20.579 1.00 82.06 192 ASP A N 1
ATOM 1521 C CA . ASP A 1 192 ? 11.737 17.918 -19.248 1.00 82.06 192 ASP A CA 1
ATOM 1522 C C . ASP A 1 192 ? 11.071 16.963 -18.240 1.00 82.06 192 ASP A C 1
ATOM 1524 O O . ASP A 1 192 ? 9.844 16.950 -18.068 1.00 82.06 192 ASP A O 1
ATOM 1528 N N . LEU A 1 193 ? 11.897 16.200 -17.516 1.00 82.69 193 LEU A N 1
ATOM 1529 C CA . LEU A 1 193 ? 11.460 15.294 -16.453 1.00 82.69 193 LEU A CA 1
ATOM 1530 C C . LEU A 1 193 ? 10.922 16.037 -15.221 1.00 82.69 193 LEU A C 1
ATOM 1532 O O . LEU A 1 193 ? 10.072 15.487 -14.516 1.00 82.69 193 LEU A O 1
ATOM 1536 N N . GLY A 1 194 ? 11.346 17.278 -14.962 1.00 79.38 194 GLY A N 1
ATOM 1537 C CA . GLY A 1 194 ? 10.757 18.156 -13.945 1.00 79.38 194 GLY A CA 1
ATOM 1538 C C . GLY A 1 194 ? 9.284 18.450 -14.237 1.00 79.38 194 GLY A C 1
ATOM 1539 O O . GLY A 1 194 ? 8.407 18.100 -13.440 1.00 79.38 194 GLY A O 1
ATOM 1540 N N . LYS A 1 195 ? 8.996 18.995 -15.422 1.00 80.12 195 LYS A N 1
ATOM 1541 C CA . LYS A 1 195 ? 7.644 19.233 -15.953 1.00 80.12 195 LYS A CA 1
ATOM 1542 C C . LYS A 1 195 ? 6.820 17.947 -16.022 1.00 80.12 195 LYS A C 1
ATOM 1544 O O . LYS A 1 195 ? 5.661 17.971 -15.608 1.00 80.12 195 LYS A O 1
ATOM 1549 N N . LEU A 1 196 ? 7.390 16.814 -16.451 1.00 83.00 196 LEU A N 1
ATOM 1550 C CA . LEU A 1 196 ? 6.662 15.536 -16.464 1.00 83.00 196 LEU A CA 1
ATOM 1551 C C . LEU A 1 196 ? 6.309 15.076 -15.045 1.00 83.00 196 LEU A C 1
ATOM 1553 O O . LEU A 1 196 ? 5.187 14.631 -14.806 1.00 83.00 196 LEU A O 1
ATOM 1557 N N . ARG A 1 197 ? 7.225 15.204 -14.078 1.00 82.81 197 ARG A N 1
ATOM 1558 C CA . ARG A 1 197 ? 6.943 14.904 -12.665 1.00 82.81 197 ARG A CA 1
ATOM 1559 C C . ARG A 1 197 ? 5.861 15.816 -12.099 1.00 82.81 197 ARG A C 1
ATOM 1561 O O . ARG A 1 197 ? 4.982 15.309 -11.411 1.00 82.81 197 ARG A O 1
ATOM 1568 N N . ALA A 1 198 ? 5.879 17.111 -12.413 1.00 74.12 198 ALA A N 1
ATOM 1569 C CA . ALA A 1 198 ? 4.840 18.056 -12.005 1.00 74.12 198 ALA A CA 1
ATOM 1570 C C . ALA A 1 198 ? 3.473 17.692 -12.611 1.00 74.12 198 ALA A C 1
ATOM 1572 O O . ALA A 1 198 ? 2.490 17.553 -11.885 1.00 74.12 198 ALA A O 1
ATOM 1573 N N . TYR A 1 199 ? 3.422 17.425 -13.919 1.00 76.75 199 TYR A N 1
ATOM 1574 C CA . TYR A 1 199 ? 2.221 16.961 -14.619 1.00 76.75 199 TYR A CA 1
ATOM 1575 C C . TYR A 1 199 ? 1.675 15.657 -14.021 1.00 76.75 199 TYR A C 1
ATOM 1577 O O . TYR A 1 199 ? 0.481 15.544 -13.739 1.00 76.75 199 TYR A O 1
ATOM 1585 N N . LYS A 1 200 ? 2.548 14.673 -13.773 1.00 77.38 200 LYS A N 1
ATOM 1586 C CA . LYS A 1 200 ? 2.179 13.391 -13.159 1.00 77.38 200 LYS A CA 1
ATOM 1587 C C . LYS A 1 200 ? 1.805 13.533 -11.682 1.00 77.38 200 LYS A C 1
ATOM 1589 O O . LYS A 1 200 ? 1.038 12.708 -11.203 1.00 77.38 200 LYS A O 1
ATOM 1594 N N . PHE A 1 201 ? 2.291 14.541 -10.964 1.00 73.25 201 PHE A N 1
ATOM 1595 C CA . PHE A 1 201 ? 1.875 14.841 -9.591 1.00 73.25 201 PHE A CA 1
ATOM 1596 C C . PHE A 1 201 ? 0.499 15.524 -9.543 1.00 73.25 201 PHE A C 1
ATOM 1598 O O . PHE A 1 201 ? -0.318 15.185 -8.693 1.00 73.25 201 PHE A O 1
ATOM 1605 N N . LEU A 1 202 ? 0.223 16.441 -10.477 1.00 68.88 202 LEU A N 1
ATOM 1606 C CA . LEU A 1 202 ? -1.053 17.155 -10.586 1.00 68.88 202 LEU A CA 1
ATOM 1607 C C . LEU A 1 202 ? -2.211 16.252 -11.038 1.00 68.88 202 LEU A C 1
ATOM 1609 O O . LEU A 1 202 ? -3.295 16.331 -10.467 1.00 68.88 202 LEU A O 1
ATOM 1613 N N . ASN A 1 203 ? -1.985 15.403 -12.049 1.00 69.00 203 ASN A N 1
ATOM 1614 C CA . ASN A 1 203 ? -3.057 14.676 -12.742 1.00 69.00 203 ASN A CA 1
ATOM 1615 C C . ASN A 1 203 ? -3.282 13.228 -12.258 1.00 69.00 203 ASN A C 1
ATOM 1617 O O . ASN A 1 203 ? -4.275 12.607 -12.633 1.00 69.00 203 ASN A O 1
ATOM 1621 N N . ASN A 1 204 ? -2.399 12.663 -11.424 1.00 66.00 204 ASN A N 1
ATOM 1622 C CA . ASN A 1 204 ? -2.619 11.340 -10.822 1.00 66.00 204 ASN A CA 1
ATOM 1623 C C . ASN A 1 204 ? -3.260 11.434 -9.430 1.00 66.00 204 ASN A C 1
ATOM 1625 O O . ASN A 1 204 ? -3.078 12.399 -8.693 1.00 66.00 204 ASN A O 1
ATOM 1629 N N . LYS A 1 205 ? -3.951 10.362 -9.016 1.00 56.06 205 LYS A N 1
ATOM 1630 C CA . LYS A 1 205 ? -4.465 10.233 -7.642 1.00 56.06 205 LYS A CA 1
ATOM 1631 C C . LYS A 1 205 ? -3.311 10.288 -6.617 1.00 56.06 205 LYS A C 1
ATOM 1633 O O . LYS A 1 205 ? -2.276 9.666 -6.855 1.00 56.06 205 LYS A O 1
ATOM 1638 N N . PRO A 1 206 ? -3.479 10.933 -5.444 1.00 46.41 206 PRO A N 1
ATOM 1639 C CA . PRO A 1 206 ? -2.381 11.211 -4.504 1.00 46.41 206 PRO A CA 1
ATOM 1640 C C . PRO A 1 206 ? -1.692 9.965 -3.915 1.00 46.41 206 PRO A C 1
ATOM 1642 O O . PRO A 1 206 ? -0.558 10.040 -3.452 1.00 46.41 206 PRO A O 1
ATOM 1645 N N . THR A 1 207 ? -2.314 8.786 -3.989 1.00 41.94 207 THR A N 1
ATOM 1646 C CA . THR A 1 207 ? -1.684 7.499 -3.638 1.00 41.94 207 THR A CA 1
ATOM 1647 C C . THR A 1 207 ? -0.599 7.040 -4.629 1.00 41.94 207 THR A C 1
ATOM 1649 O O . THR A 1 207 ? 0.089 6.047 -4.372 1.00 41.94 207 THR A O 1
ATOM 1652 N N . LEU A 1 208 ? -0.406 7.754 -5.745 1.00 53.34 208 LEU A N 1
ATOM 1653 C CA . LEU A 1 208 ? 0.454 7.376 -6.871 1.00 53.34 208 LEU A CA 1
ATOM 1654 C C . LEU A 1 208 ? 1.795 8.130 -6.934 1.00 53.34 208 LEU A C 1
ATOM 1656 O O . LEU A 1 208 ? 2.456 8.092 -7.966 1.00 53.34 208 LEU A O 1
ATOM 1660 N N . LEU A 1 209 ? 2.284 8.704 -5.824 1.00 53.88 209 LEU A N 1
ATOM 1661 C CA . LEU A 1 209 ? 3.656 9.260 -5.719 1.00 53.88 209 LEU A CA 1
ATOM 1662 C C . LEU A 1 209 ? 4.760 8.266 -6.151 1.00 53.88 209 LEU A C 1
ATOM 1664 O O . LEU A 1 209 ? 5.859 8.658 -6.529 1.00 53.88 209 LEU A O 1
ATOM 1668 N N . LYS A 1 210 ? 4.453 6.964 -6.117 1.00 54.62 210 LYS A N 1
ATOM 1669 C CA . LYS A 1 210 ? 5.308 5.856 -6.572 1.00 54.62 210 LYS A CA 1
ATOM 1670 C C . LYS A 1 210 ? 5.359 5.675 -8.099 1.00 54.62 210 LYS A C 1
ATOM 1672 O O . LYS A 1 210 ? 6.159 4.869 -8.556 1.00 54.62 210 LYS A O 1
ATOM 1677 N N . LEU A 1 211 ? 4.528 6.387 -8.864 1.00 65.31 211 LEU A N 1
ATOM 1678 C CA . LEU A 1 211 ? 4.511 6.389 -10.335 1.00 65.31 211 LEU A CA 1
ATOM 1679 C C . LEU A 1 211 ? 5.213 7.614 -10.947 1.00 65.31 211 LEU A C 1
ATOM 1681 O O . LEU A 1 211 ? 5.162 7.801 -12.161 1.00 65.31 211 LEU A O 1
ATOM 1685 N N . LEU A 1 212 ? 5.836 8.471 -10.131 1.00 78.62 212 LEU A N 1
ATOM 1686 C CA . LEU A 1 212 ? 6.564 9.631 -10.639 1.00 78.62 212 LEU A CA 1
ATOM 1687 C C . LEU A 1 212 ? 7.834 9.191 -11.404 1.00 78.62 212 LEU A C 1
ATOM 1689 O O . LEU A 1 212 ? 8.545 8.308 -10.915 1.00 78.62 212 LEU A O 1
ATOM 1693 N N . PRO A 1 213 ? 8.162 9.833 -12.545 1.00 82.81 213 PRO A N 1
ATOM 1694 C CA . PRO A 1 213 ? 9.449 9.660 -13.222 1.00 82.81 213 PRO A CA 1
ATOM 1695 C C . PRO A 1 213 ? 10.644 9.977 -12.302 1.00 82.81 213 PRO A C 1
ATOM 1697 O O . PRO A 1 213 ? 10.471 10.684 -11.297 1.00 82.81 213 PRO A O 1
ATOM 1700 N N . PRO A 1 214 ? 11.871 9.527 -12.631 1.00 85.25 214 PRO A N 1
ATOM 1701 C CA . PRO A 1 214 ? 13.081 9.977 -11.939 1.00 85.25 214 PRO A CA 1
ATOM 1702 C C . PRO A 1 214 ? 13.227 11.508 -11.986 1.00 85.25 214 PRO A C 1
ATOM 1704 O O . PRO A 1 214 ? 12.794 12.152 -12.938 1.00 85.25 214 PRO A O 1
ATOM 1707 N N . THR A 1 215 ? 13.834 12.106 -10.955 1.00 83.69 215 THR A N 1
ATOM 1708 C CA . THR A 1 215 ? 14.324 13.495 -11.037 1.00 83.69 215 THR A CA 1
ATOM 1709 C C . THR A 1 215 ? 15.475 13.578 -12.036 1.00 83.69 215 THR A C 1
ATOM 1711 O O . THR A 1 215 ? 16.187 12.592 -12.210 1.00 83.69 215 THR A O 1
ATOM 1714 N N . GLU A 1 216 ? 15.720 14.748 -12.631 1.00 83.69 216 GLU A N 1
ATOM 1715 C CA . GLU A 1 216 ? 16.792 14.932 -13.624 1.00 83.69 216 GLU A CA 1
ATOM 1716 C C . GLU A 1 216 ? 18.162 14.455 -13.099 1.00 83.69 216 GLU A C 1
ATOM 1718 O O . GLU A 1 216 ? 18.817 13.628 -13.723 1.00 83.69 216 GLU A O 1
ATOM 1723 N N . ASN A 1 217 ? 18.541 14.834 -11.869 1.00 80.69 217 ASN A N 1
ATOM 1724 C CA . ASN A 1 217 ? 19.760 14.336 -11.211 1.00 80.69 217 ASN A CA 1
ATOM 1725 C C . ASN A 1 217 ? 19.796 12.796 -11.051 1.00 80.69 217 ASN A C 1
ATOM 1727 O O . ASN A 1 217 ? 20.862 12.188 -11.162 1.00 80.69 217 ASN A O 1
ATOM 1731 N N . ALA A 1 218 ? 18.660 12.141 -10.785 1.00 84.06 218 ALA A N 1
ATOM 1732 C CA . ALA A 1 218 ? 18.591 10.682 -10.664 1.00 84.06 218 ALA A CA 1
ATOM 1733 C C . ALA A 1 218 ? 18.599 9.977 -12.032 1.00 84.06 218 ALA A C 1
ATOM 1735 O O . ALA A 1 218 ? 19.160 8.885 -12.150 1.00 84.06 218 ALA A O 1
ATOM 1736 N N . PHE A 1 219 ? 18.014 10.606 -13.053 1.00 90.00 219 PHE A N 1
ATOM 1737 C CA . PHE A 1 219 ? 18.067 10.177 -14.447 1.00 90.00 219 PHE A CA 1
ATOM 1738 C C . PHE A 1 219 ? 19.496 10.276 -14.996 1.00 90.00 219 PHE A C 1
ATOM 1740 O O . PHE A 1 219 ? 20.025 9.259 -15.428 1.00 90.00 219 PHE A O 1
ATOM 1747 N N . LEU A 1 220 ? 20.173 11.419 -14.855 1.00 90.12 220 LEU A N 1
ATOM 1748 C CA . LEU A 1 220 ? 21.576 11.621 -15.253 1.00 90.12 220 LEU A CA 1
ATOM 1749 C C . LEU A 1 220 ? 22.517 10.569 -14.644 1.00 90.12 220 LEU A C 1
ATOM 1751 O O . LEU A 1 220 ? 23.340 9.970 -15.338 1.00 90.12 220 LEU A O 1
ATOM 1755 N N . LEU A 1 221 ? 22.365 10.287 -13.345 1.00 86.31 221 LEU A N 1
ATOM 1756 C CA . LEU A 1 221 ? 23.136 9.246 -12.656 1.00 86.31 221 LEU A CA 1
ATOM 1757 C C . LEU A 1 221 ? 22.764 7.824 -13.110 1.00 86.31 221 LEU A C 1
ATOM 1759 O O . LEU A 1 221 ? 23.595 6.922 -13.029 1.00 86.31 221 LEU A O 1
ATOM 1763 N N . HIS A 1 222 ? 21.542 7.591 -13.590 1.00 91.38 222 HIS A N 1
ATOM 1764 C CA . HIS A 1 222 ? 21.153 6.309 -14.173 1.00 91.38 222 HIS A CA 1
ATOM 1765 C C . HIS A 1 222 ? 21.669 6.136 -15.606 1.00 91.38 222 HIS A C 1
ATOM 1767 O O . HIS A 1 222 ? 22.225 5.077 -15.895 1.00 91.38 222 HIS A O 1
ATOM 1773 N N . LEU A 1 223 ? 21.524 7.156 -16.454 1.00 93.69 223 LEU A N 1
ATOM 1774 C CA . LEU A 1 223 ? 22.051 7.232 -17.815 1.00 93.69 223 LEU A CA 1
ATOM 1775 C C . LEU A 1 223 ? 23.552 6.932 -17.819 1.00 93.69 223 LEU A C 1
ATOM 1777 O O . LEU A 1 223 ? 23.991 6.019 -18.510 1.00 93.69 223 LEU A O 1
ATOM 1781 N N . LYS A 1 224 ? 24.316 7.592 -16.939 1.00 91.75 224 LYS A N 1
ATOM 1782 C CA . LYS A 1 224 ? 25.734 7.290 -16.694 1.00 91.75 224 LYS A CA 1
ATOM 1783 C C . LYS A 1 224 ? 25.977 5.813 -16.356 1.00 91.75 224 LYS A C 1
ATOM 1785 O O . LYS A 1 224 ? 26.812 5.167 -16.980 1.00 91.75 224 LYS A O 1
ATOM 1790 N N . ARG A 1 225 ? 25.205 5.218 -15.443 1.00 90.00 225 ARG A N 1
ATOM 1791 C CA . ARG A 1 225 ? 25.356 3.787 -15.118 1.00 90.00 225 ARG A CA 1
ATOM 1792 C C . ARG A 1 225 ? 24.973 2.856 -16.284 1.00 90.00 225 ARG A C 1
ATOM 1794 O O . ARG A 1 225 ? 25.589 1.804 -16.423 1.00 90.00 225 ARG A O 1
ATOM 1801 N N . ALA A 1 226 ? 24.014 3.235 -17.131 1.00 92.75 226 ALA A N 1
ATOM 1802 C CA . ALA A 1 226 ? 23.624 2.488 -18.333 1.00 92.75 226 ALA A CA 1
ATOM 1803 C C . ALA A 1 226 ? 24.655 2.602 -19.475 1.00 92.75 226 ALA A C 1
ATOM 1805 O O . ALA A 1 226 ? 24.906 1.613 -20.166 1.00 92.75 226 ALA A O 1
ATOM 1806 N N . ALA A 1 227 ? 25.292 3.766 -19.626 1.00 93.06 227 ALA A N 1
ATOM 1807 C CA . ALA A 1 227 ? 26.378 3.997 -20.573 1.00 93.06 227 ALA A CA 1
ATOM 1808 C C . ALA A 1 227 ? 27.580 3.097 -20.252 1.00 93.06 227 ALA A C 1
ATOM 1810 O O . ALA A 1 227 ? 27.942 2.253 -21.068 1.00 93.06 227 ALA A O 1
ATOM 1811 N N . LEU A 1 228 ? 28.097 3.150 -19.015 1.00 89.25 228 LEU A N 1
ATOM 1812 C CA . LEU A 1 228 ? 29.189 2.274 -18.564 1.00 89.25 228 LEU A CA 1
ATOM 1813 C C . LEU A 1 228 ? 28.852 0.786 -18.721 1.00 89.25 228 LEU A C 1
ATOM 1815 O O . LEU A 1 228 ? 29.698 -0.001 -19.138 1.00 89.25 228 LEU A O 1
ATOM 1819 N N . ALA A 1 229 ? 27.616 0.390 -18.406 1.00 87.19 229 ALA A N 1
ATOM 1820 C CA . ALA A 1 229 ? 27.162 -0.986 -18.583 1.00 87.19 229 ALA A CA 1
ATOM 1821 C C . ALA A 1 229 ? 27.210 -1.443 -20.055 1.00 87.19 229 ALA A C 1
ATOM 1823 O O . ALA A 1 229 ? 27.500 -2.606 -20.318 1.00 87.19 229 ALA A O 1
ATOM 1824 N N . THR A 1 230 ? 26.986 -0.531 -21.003 1.00 89.56 230 THR A N 1
ATOM 1825 C CA . THR A 1 230 ? 27.010 -0.813 -22.447 1.00 89.56 230 THR A CA 1
ATOM 1826 C C . THR A 1 230 ? 28.441 -0.824 -22.995 1.00 89.56 230 THR A C 1
ATOM 1828 O O . THR A 1 230 ? 28.798 -1.760 -23.711 1.00 89.56 230 THR A O 1
ATOM 1831 N N . ILE A 1 231 ? 29.300 0.112 -22.560 1.00 87.69 231 ILE A N 1
ATOM 1832 C CA . ILE A 1 231 ? 30.754 0.095 -22.828 1.00 87.69 231 ILE A CA 1
ATOM 1833 C C . ILE A 1 231 ? 31.360 -1.248 -22.382 1.00 87.69 231 ILE A C 1
ATOM 1835 O O . ILE A 1 231 ? 32.090 -1.889 -23.139 1.00 87.69 231 ILE A O 1
ATOM 1839 N N . ILE A 1 232 ? 31.022 -1.710 -21.171 1.00 83.69 232 ILE A N 1
ATOM 1840 C CA . ILE A 1 232 ? 31.515 -2.968 -20.578 1.00 83.69 232 ILE A CA 1
ATOM 1841 C C . ILE A 1 232 ? 31.095 -4.217 -21.366 1.00 83.69 232 ILE A C 1
ATOM 1843 O O . ILE A 1 232 ? 31.852 -5.198 -21.352 1.00 83.69 232 ILE A O 1
ATOM 1847 N N . ASP A 1 233 ? 29.916 -4.191 -21.993 1.00 79.44 233 ASP A N 1
ATOM 1848 C CA . ASP A 1 233 ? 29.335 -5.309 -22.743 1.00 79.44 233 ASP A CA 1
ATOM 1849 C C . ASP A 1 233 ? 29.868 -5.374 -24.177 1.00 79.44 233 ASP A C 1
ATOM 1851 O O . ASP A 1 233 ? 30.329 -6.433 -24.600 1.00 79.44 233 ASP A O 1
ATOM 1855 N N . LYS A 1 234 ? 29.882 -4.250 -24.910 1.00 81.69 234 LYS A N 1
ATOM 1856 C CA . LYS A 1 234 ? 30.458 -4.183 -26.267 1.00 81.69 234 LYS A CA 1
ATOM 1857 C C . LYS A 1 234 ? 31.934 -4.588 -26.255 1.00 81.69 234 LYS A C 1
ATOM 1859 O O . LYS A 1 234 ? 32.356 -5.407 -27.068 1.00 81.69 234 LYS A O 1
ATOM 1864 N N . ASN A 1 235 ? 32.687 -4.139 -25.250 1.00 78.00 235 ASN A N 1
ATOM 1865 C CA . ASN A 1 235 ? 34.090 -4.511 -25.048 1.00 78.00 235 ASN A CA 1
ATOM 1866 C C . ASN A 1 235 ? 34.304 -5.874 -24.347 1.00 78.00 235 ASN A C 1
ATOM 1868 O O . ASN A 1 235 ? 35.441 -6.233 -24.037 1.00 78.00 235 ASN A O 1
ATOM 1872 N N . ALA A 1 236 ? 33.255 -6.663 -24.070 1.00 70.31 236 ALA A N 1
ATOM 1873 C CA . ALA A 1 236 ? 33.385 -7.920 -23.318 1.00 70.31 236 ALA A CA 1
ATOM 1874 C C . ALA A 1 236 ? 34.146 -9.030 -24.069 1.00 70.31 236 ALA A C 1
ATOM 1876 O O . ALA A 1 236 ? 34.643 -9.956 -23.430 1.00 70.31 236 ALA A O 1
ATOM 1877 N N . HIS A 1 237 ? 34.244 -8.941 -25.397 1.00 68.19 237 HIS A N 1
ATOM 1878 C CA . HIS A 1 237 ? 34.977 -9.893 -26.237 1.00 68.19 237 HIS A CA 1
ATOM 1879 C C . HIS A 1 237 ? 36.505 -9.676 -26.213 1.00 68.19 237 HIS A C 1
ATOM 1881 O O . HIS A 1 237 ? 37.266 -10.575 -26.569 1.00 68.19 237 HIS A O 1
ATOM 1887 N N . ILE A 1 238 ? 36.968 -8.503 -25.770 1.00 71.88 238 ILE A N 1
ATOM 1888 C CA . ILE A 1 238 ? 38.388 -8.148 -25.688 1.00 71.88 238 ILE A CA 1
ATOM 1889 C C . ILE A 1 238 ? 38.981 -8.744 -24.400 1.00 71.88 238 ILE A C 1
ATOM 1891 O O . ILE A 1 238 ? 38.383 -8.668 -23.328 1.00 71.88 238 ILE A O 1
ATOM 1895 N N . ALA A 1 239 ? 40.186 -9.320 -24.470 1.00 64.00 239 ALA A N 1
ATOM 1896 C CA . ALA A 1 239 ? 40.813 -9.983 -23.317 1.00 64.00 239 ALA A CA 1
ATOM 1897 C C . ALA A 1 239 ? 41.251 -9.014 -22.194 1.00 64.00 239 ALA A C 1
ATOM 1899 O O . ALA A 1 239 ? 41.305 -9.395 -21.023 1.00 64.00 239 ALA A O 1
ATOM 1900 N N . LYS A 1 240 ? 41.583 -7.768 -22.554 1.00 70.88 240 LYS A N 1
ATOM 1901 C CA . LYS A 1 240 ? 41.939 -6.657 -21.655 1.00 70.88 240 LYS A CA 1
ATOM 1902 C C . LYS A 1 240 ? 41.460 -5.329 -22.270 1.00 70.88 240 LYS A C 1
ATOM 1904 O O . LYS A 1 240 ? 42.279 -4.616 -22.840 1.00 70.88 240 LYS A O 1
ATOM 1909 N N . PRO A 1 241 ? 40.154 -5.026 -22.236 1.00 75.25 241 PRO A N 1
ATOM 1910 C CA . PRO A 1 241 ? 39.651 -3.767 -22.761 1.00 75.25 241 PRO A CA 1
ATOM 1911 C C . PRO A 1 241 ? 40.073 -2.607 -21.867 1.00 75.25 241 PRO A C 1
ATOM 1913 O O . PRO A 1 241 ? 40.103 -2.736 -20.638 1.00 75.25 241 PRO A O 1
ATOM 1916 N N . GLU A 1 242 ? 40.320 -1.464 -22.489 1.00 79.00 242 GLU A N 1
ATOM 1917 C CA . GLU A 1 242 ? 40.290 -0.184 -21.795 1.00 79.00 242 GLU A CA 1
ATOM 1918 C C . GLU A 1 242 ? 38.819 0.117 -21.458 1.00 79.00 242 GLU A C 1
ATOM 1920 O O . GLU A 1 242 ? 37.917 -0.104 -22.266 1.00 79.00 242 GLU A O 1
ATOM 1925 N N . ILE A 1 243 ? 38.555 0.474 -20.200 1.00 80.75 243 ILE A N 1
ATOM 1926 C CA . ILE A 1 243 ? 37.215 0.755 -19.670 1.00 80.75 243 ILE A CA 1
ATOM 1927 C C . ILE A 1 243 ? 37.357 2.024 -18.827 1.00 80.75 243 ILE A C 1
ATOM 1929 O O . ILE A 1 243 ? 38.235 2.048 -17.954 1.00 80.75 243 ILE A O 1
ATOM 1933 N N . PRO A 1 244 ? 36.510 3.046 -19.025 1.00 84.56 244 PRO A N 1
ATOM 1934 C CA . PRO A 1 244 ? 36.644 4.311 -18.322 1.00 84.56 244 PRO A CA 1
ATOM 1935 C C . PRO A 1 244 ? 36.389 4.162 -16.813 1.00 84.56 244 PRO A C 1
ATOM 1937 O O . PRO A 1 244 ? 35.689 3.241 -16.363 1.00 84.56 244 PRO A O 1
ATOM 1940 N N . PRO A 1 245 ? 36.938 5.070 -15.988 1.00 82.56 245 PRO A N 1
ATOM 1941 C CA . PRO A 1 245 ? 36.819 4.990 -14.540 1.00 82.56 245 PRO A CA 1
ATOM 1942 C C . PRO A 1 245 ? 35.356 5.132 -14.098 1.00 82.56 245 PRO A C 1
ATOM 1944 O O . PRO A 1 245 ? 34.702 6.155 -14.295 1.00 82.56 245 PRO A O 1
ATOM 1947 N N . CYS A 1 246 ? 34.839 4.099 -13.423 1.00 79.44 246 CYS A N 1
ATOM 1948 C CA . CYS A 1 246 ? 33.429 4.029 -13.016 1.00 79.44 246 CYS A CA 1
ATOM 1949 C C . CYS A 1 246 ? 32.938 5.233 -12.183 1.00 79.44 246 CYS A C 1
ATOM 1951 O O . CYS A 1 246 ? 31.739 5.514 -12.162 1.00 79.44 246 CYS A O 1
ATOM 1953 N N . THR A 1 247 ? 33.847 5.967 -11.536 1.00 81.19 247 THR A N 1
ATOM 1954 C CA . THR A 1 247 ? 33.565 7.198 -10.788 1.00 81.19 247 THR A CA 1
ATOM 1955 C C . THR A 1 247 ? 32.944 8.306 -11.636 1.00 81.19 247 THR A C 1
ATOM 1957 O O . THR A 1 247 ? 32.044 9.003 -11.173 1.00 81.19 247 THR A O 1
ATOM 1960 N N . GLU A 1 248 ? 33.340 8.438 -12.900 1.00 83.06 248 GLU A N 1
ATOM 1961 C CA . GLU A 1 248 ? 32.764 9.434 -13.817 1.00 83.06 248 GLU A CA 1
ATOM 1962 C C . GLU A 1 248 ? 31.352 9.032 -14.272 1.00 83.06 248 GLU A C 1
ATOM 1964 O O . GLU A 1 248 ? 30.504 9.878 -14.571 1.00 83.06 248 GLU A O 1
ATOM 1969 N N . PHE A 1 249 ? 31.055 7.733 -14.215 1.00 84.88 249 PHE A N 1
ATOM 1970 C CA . PHE A 1 249 ? 29.805 7.107 -14.637 1.00 84.88 249 PHE A CA 1
ATOM 1971 C C . PHE A 1 249 ? 28.828 6.845 -13.473 1.00 84.88 249 PHE A C 1
ATOM 1973 O O . PHE A 1 249 ? 28.048 5.890 -13.483 1.00 84.88 249 PHE A O 1
ATOM 1980 N N . GLY A 1 250 ? 28.810 7.737 -12.479 1.00 76.25 250 GLY A N 1
ATOM 1981 C CA . GLY A 1 250 ? 27.808 7.726 -11.407 1.00 76.25 250 GLY A CA 1
ATOM 1982 C C . GLY A 1 250 ? 28.046 6.659 -10.336 1.00 76.25 250 GLY A C 1
ATOM 1983 O O . GLY A 1 250 ? 27.086 6.187 -9.717 1.00 76.25 250 GLY A O 1
ATOM 1984 N N . TRP A 1 251 ? 29.301 6.279 -10.112 1.00 78.38 251 TRP A N 1
ATOM 1985 C CA . TRP A 1 251 ? 29.728 5.507 -8.946 1.00 78.38 251 TRP A CA 1
ATOM 1986 C C . TRP A 1 251 ? 30.684 6.329 -8.068 1.00 78.38 251 TRP A C 1
ATOM 1988 O O . TRP A 1 251 ? 31.206 7.365 -8.464 1.00 78.38 251 TRP A O 1
ATOM 1998 N N . SER A 1 252 ? 30.922 5.866 -6.849 1.00 75.00 252 SER A N 1
ATOM 1999 C CA . SER A 1 252 ? 31.843 6.448 -5.876 1.00 75.00 252 SER A CA 1
ATOM 2000 C C . SER A 1 252 ? 32.706 5.349 -5.262 1.00 75.00 252 SER A C 1
ATOM 2002 O O . SER A 1 252 ? 32.197 4.306 -4.842 1.00 75.00 252 SER A O 1
ATOM 2004 N N . LEU A 1 253 ? 34.018 5.583 -5.205 1.00 71.00 253 LEU A N 1
ATOM 2005 C CA . LEU A 1 253 ? 34.969 4.722 -4.505 1.00 71.00 253 LEU A CA 1
ATOM 2006 C C . LEU A 1 253 ? 34.953 5.059 -3.009 1.00 71.00 253 LEU A C 1
ATOM 2008 O O . LEU A 1 253 ? 35.440 6.108 -2.598 1.00 71.00 253 LEU A O 1
ATOM 2012 N N . ASP A 1 254 ? 34.396 4.164 -2.196 1.00 63.16 254 ASP A N 1
ATOM 2013 C CA . ASP A 1 254 ? 34.513 4.211 -0.739 1.00 63.16 254 ASP A CA 1
ATOM 2014 C C . ASP A 1 254 ? 35.740 3.385 -0.318 1.00 63.16 254 ASP A C 1
ATOM 2016 O O . ASP A 1 254 ? 35.786 2.169 -0.525 1.00 63.16 254 ASP A O 1
ATOM 2020 N N . ASN A 1 255 ? 36.721 4.033 0.314 1.00 48.59 255 ASN A N 1
ATOM 2021 C CA . ASN A 1 255 ? 37.969 3.407 0.773 1.00 48.59 255 ASN A CA 1
ATOM 2022 C C . ASN A 1 255 ? 37.772 2.263 1.796 1.00 48.59 255 ASN A C 1
ATOM 2024 O O . ASN A 1 255 ? 38.710 1.512 2.060 1.00 48.59 255 ASN A O 1
ATOM 2028 N N . ARG A 1 256 ? 36.577 2.113 2.384 1.00 46.09 256 ARG A N 1
ATOM 2029 C CA . ARG A 1 256 ? 36.219 1.081 3.375 1.00 46.09 256 ARG A CA 1
ATOM 2030 C C . ARG A 1 256 ? 35.176 0.073 2.858 1.00 46.09 256 ARG A C 1
ATOM 2032 O O . ARG A 1 256 ? 35.108 -1.038 3.394 1.00 46.09 256 ARG A O 1
ATOM 2039 N N . LEU A 1 257 ? 34.389 0.406 1.826 1.00 43.34 257 LEU A N 1
ATOM 2040 C CA . LEU A 1 257 ? 33.332 -0.465 1.265 1.00 43.34 257 LEU A CA 1
ATOM 2041 C C . LEU A 1 257 ? 33.523 -0.896 -0.202 1.00 43.34 257 LEU A C 1
ATOM 2043 O O . LEU A 1 257 ? 32.930 -1.902 -0.601 1.00 43.34 257 LEU A O 1
ATOM 2047 N N . GLY A 1 258 ? 34.351 -0.204 -0.985 1.00 58.75 258 GLY A N 1
ATOM 2048 C CA . GLY A 1 258 ? 34.529 -0.422 -2.424 1.00 58.75 258 GLY A CA 1
ATOM 2049 C C . GLY A 1 258 ? 33.629 0.470 -3.288 1.00 58.75 258 GLY A C 1
ATOM 2050 O O . GLY A 1 258 ? 33.235 1.562 -2.887 1.00 58.75 258 GLY A O 1
ATOM 2051 N N . VAL A 1 259 ? 33.320 0.018 -4.506 1.00 57.12 259 VAL A N 1
ATOM 2052 C CA . VAL A 1 259 ? 32.514 0.786 -5.472 1.00 57.12 259 VAL A CA 1
ATOM 2053 C C . VAL A 1 259 ? 31.038 0.810 -5.046 1.00 57.12 259 VAL A C 1
ATOM 2055 O O . VAL A 1 259 ? 30.419 -0.234 -4.839 1.00 57.12 259 VAL A O 1
ATOM 2058 N N . SER A 1 260 ? 30.469 2.010 -4.935 1.00 60.34 260 SER A N 1
ATOM 2059 C CA . SER A 1 260 ? 29.098 2.293 -4.482 1.00 60.34 260 SER A CA 1
ATOM 2060 C C . SER A 1 260 ? 28.371 3.197 -5.491 1.00 60.34 260 SER A C 1
ATOM 2062 O O . SER A 1 260 ? 29.032 3.994 -6.148 1.00 60.34 260 SER A O 1
ATOM 2064 N N . PRO A 1 261 ? 27.047 3.085 -5.703 1.00 59.69 261 PRO A N 1
ATOM 2065 C CA . PRO A 1 261 ? 26.353 3.941 -6.665 1.00 59.69 261 PRO A CA 1
ATOM 2066 C C . PRO A 1 261 ? 26.154 5.341 -6.077 1.00 59.69 261 PRO A C 1
ATOM 2068 O O . PRO A 1 261 ? 25.591 5.480 -4.992 1.00 59.69 261 PRO A O 1
ATOM 2071 N N . THR A 1 262 ? 26.554 6.387 -6.801 1.00 66.38 262 THR A N 1
ATOM 2072 C CA . THR A 1 262 ? 26.376 7.767 -6.337 1.00 66.38 262 THR A CA 1
ATOM 2073 C C . THR A 1 262 ? 24.889 8.104 -6.237 1.00 66.38 262 THR A C 1
ATOM 2075 O O . THR A 1 262 ? 24.123 7.873 -7.184 1.00 66.38 262 THR A O 1
ATOM 2078 N N . THR A 1 263 ? 24.485 8.681 -5.105 1.00 59.56 263 THR A N 1
ATOM 2079 C CA . THR A 1 263 ? 23.119 9.145 -4.833 1.00 59.56 263 THR A CA 1
ATOM 2080 C C . THR A 1 263 ? 23.118 10.633 -4.503 1.00 59.56 263 THR A C 1
ATOM 2082 O O . THR A 1 263 ? 23.660 11.031 -3.475 1.00 59.56 263 THR A O 1
ATOM 2085 N N . ARG A 1 264 ? 22.455 11.449 -5.328 1.00 54.25 264 ARG A N 1
ATOM 2086 C CA . ARG A 1 264 ? 22.046 12.808 -4.948 1.00 54.25 264 ARG A CA 1
ATOM 2087 C C . ARG A 1 264 ? 20.602 12.760 -4.455 1.00 54.25 264 ARG A C 1
ATOM 2089 O O . ARG A 1 264 ? 19.715 12.363 -5.210 1.00 54.25 264 ARG A O 1
ATOM 2096 N N . LEU A 1 265 ? 20.382 13.132 -3.197 1.00 39.06 265 LEU A N 1
ATOM 2097 C CA . LEU A 1 265 ? 19.049 13.418 -2.674 1.00 39.06 265 LEU A CA 1
ATOM 2098 C C . LEU A 1 265 ? 18.737 14.889 -2.951 1.00 39.06 265 LEU A C 1
ATOM 2100 O O . LEU A 1 265 ? 19.562 15.755 -2.692 1.00 39.06 265 LEU A O 1
ATOM 2104 N N . LEU A 1 266 ? 17.546 15.143 -3.480 1.00 40.94 266 LEU A N 1
ATOM 2105 C CA . LEU A 1 266 ? 16.942 16.465 -3.605 1.00 40.94 266 LEU A CA 1
ATOM 2106 C C . LEU A 1 266 ? 15.463 16.312 -3.255 1.00 40.94 266 LEU A C 1
ATOM 2108 O O . LEU A 1 266 ? 14.865 15.266 -3.539 1.00 40.94 266 LEU A O 1
ATOM 2112 N N . LEU A 1 267 ? 14.884 17.333 -2.627 1.00 38.62 267 LEU A N 1
ATOM 2113 C CA . LEU A 1 267 ? 13.463 17.339 -2.297 1.00 38.62 267 LEU A CA 1
ATOM 2114 C C . LEU A 1 267 ? 12.609 17.312 -3.583 1.00 38.62 267 LEU A C 1
ATOM 2116 O O . LEU A 1 267 ? 13.034 17.793 -4.638 1.00 38.62 267 LEU A O 1
ATOM 2120 N N . PRO A 1 268 ? 11.418 16.688 -3.554 1.00 42.38 268 PRO A N 1
ATOM 2121 C CA . PRO A 1 268 ? 10.532 16.680 -4.705 1.00 42.38 268 PRO A CA 1
ATOM 2122 C C . PRO A 1 268 ? 9.866 18.054 -4.879 1.00 42.38 268 PRO A C 1
ATOM 2124 O O . PRO A 1 268 ? 9.116 18.471 -4.006 1.00 42.38 268 PRO A O 1
ATOM 2127 N N . LEU A 1 269 ? 10.062 18.638 -6.070 1.00 46.72 269 LEU A N 1
ATOM 2128 C CA . LEU A 1 269 ? 9.706 20.000 -6.509 1.00 46.72 269 LEU A CA 1
ATOM 2129 C C . LEU A 1 269 ? 10.756 21.055 -6.118 1.00 46.72 269 LEU A C 1
ATOM 2131 O O . LEU A 1 269 ? 11.123 21.195 -4.958 1.00 46.72 269 LEU A O 1
ATOM 2135 N N . VAL A 1 270 ? 11.203 21.798 -7.134 1.00 49.56 270 VAL A N 1
ATOM 2136 C CA . VAL A 1 270 ? 11.915 23.079 -7.004 1.00 49.56 270 VAL A CA 1
ATOM 2137 C C . VAL A 1 270 ? 10.860 24.182 -6.855 1.00 49.56 270 VAL A C 1
ATOM 2139 O O . VAL A 1 270 ? 9.719 23.996 -7.283 1.00 49.56 270 VAL A O 1
ATOM 2142 N N . GLU A 1 271 ? 11.219 25.332 -6.299 1.00 42.28 271 GLU A N 1
ATOM 2143 C CA . GLU A 1 271 ? 10.344 26.498 -6.110 1.00 42.28 271 GLU A CA 1
ATOM 2144 C C . GLU A 1 271 ? 9.559 26.909 -7.371 1.00 42.28 271 GLU A C 1
ATOM 2146 O O . GLU A 1 271 ? 8.329 26.961 -7.348 1.00 42.28 271 GLU A O 1
ATOM 2151 N N . ALA A 1 272 ? 10.225 27.033 -8.525 1.00 42.44 272 ALA A N 1
ATOM 2152 C CA . ALA A 1 272 ? 9.562 27.283 -9.812 1.00 42.44 272 ALA A CA 1
ATOM 2153 C C . ALA A 1 272 ? 8.494 26.223 -10.177 1.00 42.44 272 ALA A C 1
ATOM 2155 O O . ALA A 1 272 ? 7.541 26.501 -10.906 1.00 42.44 272 ALA A O 1
ATOM 2156 N N . THR A 1 273 ? 8.619 24.998 -9.651 1.00 46.84 273 THR A N 1
ATOM 2157 C CA . THR A 1 273 ? 7.597 23.948 -9.789 1.00 46.84 273 THR A CA 1
ATOM 2158 C C . THR A 1 273 ? 6.440 24.140 -8.808 1.00 46.84 273 THR A C 1
ATOM 2160 O O . THR A 1 273 ? 5.303 23.875 -9.184 1.00 46.84 273 THR A O 1
ATOM 2163 N N . LEU A 1 274 ? 6.698 24.601 -7.578 1.00 46.03 274 LEU A N 1
ATOM 2164 C CA . LEU A 1 274 ? 5.658 24.940 -6.598 1.00 46.03 274 LEU A CA 1
ATOM 2165 C C . LEU A 1 274 ? 4.787 26.095 -7.099 1.00 46.03 274 LEU A C 1
ATOM 2167 O O . LEU A 1 274 ? 3.567 25.940 -7.150 1.00 46.03 274 LEU A O 1
ATOM 2171 N N . ASN A 1 275 ? 5.394 27.186 -7.569 1.00 43.09 275 ASN A N 1
ATOM 2172 C CA . ASN A 1 275 ? 4.666 28.362 -8.058 1.00 43.09 275 ASN A CA 1
ATOM 2173 C C . ASN A 1 275 ? 3.762 28.004 -9.255 1.00 43.09 275 ASN A C 1
ATOM 2175 O O . ASN A 1 275 ? 2.582 28.360 -9.277 1.00 43.09 275 ASN A O 1
ATOM 2179 N N . PHE A 1 276 ? 4.253 27.183 -10.192 1.00 39.38 276 PHE A N 1
ATOM 2180 C CA . PHE A 1 276 ? 3.447 26.650 -11.300 1.00 39.38 276 PHE A CA 1
ATOM 2181 C C . PHE A 1 276 ? 2.334 25.684 -10.839 1.00 39.38 276 PHE A C 1
ATOM 2183 O O . PHE A 1 276 ? 1.219 25.723 -11.365 1.00 39.38 276 PHE A O 1
ATOM 2190 N N . VAL A 1 277 ? 2.611 24.824 -9.850 1.00 42.03 277 VAL A N 1
ATOM 2191 C CA . VAL A 1 277 ? 1.648 23.862 -9.278 1.00 42.03 277 VAL A CA 1
ATOM 2192 C C . VAL A 1 277 ? 0.522 24.553 -8.511 1.00 42.03 277 VAL A C 1
ATOM 2194 O O . VAL A 1 277 ? -0.612 24.083 -8.588 1.00 42.03 277 VAL A O 1
ATOM 2197 N N . PHE A 1 278 ? 0.794 25.648 -7.799 1.00 43.03 278 PHE A N 1
ATOM 2198 C CA . PHE A 1 278 ? -0.236 26.423 -7.107 1.00 43.03 278 PHE A CA 1
ATOM 2199 C C . PHE A 1 278 ? -1.060 27.264 -8.086 1.00 43.03 278 PHE A C 1
ATOM 2201 O O . PHE A 1 278 ? -2.277 27.079 -8.147 1.00 43.03 278 PHE A O 1
ATOM 2208 N N . ALA A 1 279 ? -0.421 28.104 -8.911 1.00 40.00 279 ALA A N 1
ATOM 2209 C CA . ALA A 1 279 ? -1.124 28.982 -9.851 1.00 40.00 279 ALA A CA 1
ATOM 2210 C C . ALA A 1 279 ? -2.086 28.200 -10.763 1.00 40.00 279 ALA A C 1
ATOM 2212 O O . ALA A 1 279 ? -3.275 28.512 -10.834 1.00 40.00 279 ALA A O 1
ATOM 2213 N N . LYS A 1 280 ? -1.618 27.102 -11.380 1.00 37.47 280 LYS A N 1
ATOM 2214 C CA . LYS A 1 280 ? -2.427 26.311 -12.325 1.00 37.47 280 LYS A CA 1
ATOM 2215 C C . LYS A 1 280 ? -3.425 25.341 -11.673 1.00 37.47 280 LYS A C 1
ATOM 2217 O O . LYS A 1 280 ? -4.173 24.675 -12.385 1.00 37.47 280 LYS A O 1
ATOM 2222 N N . LYS A 1 281 ? -3.439 25.212 -10.341 1.00 37.88 281 LYS A N 1
ATOM 2223 C CA . LYS A 1 281 ? -4.404 24.360 -9.616 1.00 37.88 281 LYS A CA 1
ATOM 2224 C C . LYS A 1 281 ? -5.561 25.147 -9.001 1.00 37.88 281 LYS A C 1
ATOM 2226 O O . LYS A 1 281 ? -6.610 24.558 -8.748 1.00 37.88 281 LYS A O 1
ATOM 2231 N N . PHE A 1 282 ? -5.372 26.445 -8.776 1.00 40.66 282 PHE A N 1
ATOM 2232 C CA . PHE A 1 282 ? -6.385 27.337 -8.207 1.00 40.66 282 PHE A CA 1
ATOM 2233 C C . PHE A 1 282 ? -6.850 28.440 -9.173 1.00 40.66 282 PHE A C 1
ATOM 2235 O O . PHE A 1 282 ? -7.763 29.179 -8.827 1.00 40.66 282 PHE A O 1
ATOM 2242 N N . ASP A 1 283 ? -6.264 28.509 -10.375 1.00 35.75 283 ASP A N 1
ATOM 2243 C CA . ASP A 1 283 ? -6.590 29.468 -11.445 1.00 35.75 283 ASP A CA 1
ATOM 2244 C C . ASP A 1 283 ? -6.380 30.941 -11.030 1.00 35.75 283 ASP A C 1
ATOM 2246 O O . ASP A 1 283 ? -7.121 31.847 -11.407 1.00 35.75 283 ASP A O 1
ATOM 2250 N N . ILE A 1 284 ? -5.335 31.172 -10.222 1.00 35.97 284 ILE A N 1
ATOM 2251 C CA . ILE A 1 284 ? -4.959 32.489 -9.690 1.00 35.97 284 ILE A CA 1
ATOM 2252 C C . ILE A 1 284 ? -3.696 32.983 -10.416 1.00 35.97 284 ILE A C 1
ATOM 2254 O O . ILE A 1 284 ? -2.644 32.345 -10.289 1.00 35.97 284 ILE A O 1
ATOM 2258 N N . PRO A 1 285 ? -3.746 34.111 -11.150 1.00 35.91 285 PRO A N 1
ATOM 2259 C CA . PRO A 1 285 ? -2.548 34.739 -11.691 1.00 35.91 285 PRO A CA 1
ATOM 2260 C C . PRO A 1 285 ? -1.743 35.420 -10.572 1.00 35.91 285 PRO A C 1
ATOM 2262 O O . PRO A 1 285 ? -2.308 36.143 -9.759 1.00 35.91 285 PRO A O 1
ATOM 2265 N N . THR A 1 286 ? -0.421 35.204 -10.572 1.00 46.50 286 THR A N 1
ATOM 2266 C CA . THR A 1 286 ? 0.587 35.911 -9.747 1.00 46.50 286 THR A CA 1
ATOM 2267 C C . THR A 1 286 ? 0.244 36.067 -8.257 1.00 46.50 286 THR A C 1
ATOM 2269 O O . THR A 1 286 ? -0.279 37.094 -7.832 1.00 46.50 286 THR A O 1
ATOM 2272 N N . LEU A 1 287 ? 0.620 35.068 -7.452 1.00 40.94 287 LEU A N 1
ATOM 2273 C CA . LEU A 1 287 ? 0.693 35.178 -5.992 1.00 40.94 287 LEU A CA 1
ATOM 2274 C C . LEU A 1 287 ? 2.149 35.366 -5.554 1.00 40.94 287 LEU A C 1
ATOM 2276 O O . LEU A 1 287 ? 3.003 34.553 -5.903 1.00 40.94 287 LEU A O 1
ATOM 2280 N N . ASP A 1 288 ? 2.393 36.422 -4.780 1.00 47.69 288 ASP A N 1
ATOM 2281 C CA . ASP A 1 288 ? 3.683 36.740 -4.166 1.00 47.69 288 ASP A CA 1
ATOM 2282 C C . ASP A 1 288 ? 3.867 35.851 -2.920 1.00 47.69 288 ASP A C 1
ATOM 2284 O O . ASP A 1 288 ? 3.247 36.069 -1.875 1.00 47.69 288 ASP A O 1
ATOM 2288 N N . LEU A 1 289 ? 4.607 34.751 -3.082 1.00 45.34 289 LEU A N 1
ATOM 2289 C CA . LEU A 1 289 ? 4.757 33.690 -2.081 1.00 45.34 289 LEU A CA 1
ATOM 2290 C C . LEU A 1 289 ? 6.034 33.897 -1.269 1.00 45.34 289 LEU A C 1
ATOM 2292 O O . LEU A 1 289 ? 7.118 33.972 -1.833 1.00 45.34 289 LEU A O 1
ATOM 2296 N N . LYS A 1 290 ? 5.903 33.924 0.061 1.00 52.00 290 LYS A N 1
ATOM 2297 C CA . LYS A 1 290 ? 7.023 34.136 0.984 1.00 52.00 290 LYS A CA 1
ATOM 2298 C C . LYS A 1 290 ? 7.350 32.849 1.739 1.00 52.00 290 LYS A C 1
ATOM 2300 O O . LYS A 1 290 ? 6.481 32.241 2.377 1.00 52.00 290 LYS A O 1
ATOM 2305 N N . VAL A 1 291 ? 8.608 32.428 1.642 1.00 47.88 291 VAL A N 1
ATOM 2306 C CA . VAL A 1 291 ? 9.169 31.271 2.353 1.00 47.88 291 VAL A CA 1
ATOM 2307 C C . VAL A 1 291 ? 9.800 31.761 3.654 1.00 47.88 291 VAL A C 1
ATOM 2309 O O . VAL A 1 291 ? 10.418 32.819 3.681 1.00 47.88 291 VAL A O 1
ATOM 2312 N N . PHE A 1 292 ? 9.653 31.001 4.736 1.00 54.50 292 PHE A N 1
ATOM 2313 C CA . PHE A 1 292 ? 10.192 31.328 6.054 1.00 54.50 292 PHE A CA 1
ATOM 2314 C C . PHE A 1 292 ? 10.985 30.156 6.633 1.00 54.50 292 PHE A C 1
ATOM 2316 O O . PHE A 1 292 ? 10.643 28.989 6.425 1.00 54.50 292 PHE A O 1
ATOM 2323 N N . ASP A 1 293 ? 12.045 30.460 7.378 1.00 61.31 293 ASP A N 1
ATOM 2324 C CA . ASP A 1 293 ? 12.867 29.459 8.059 1.00 61.31 293 ASP A CA 1
ATOM 2325 C C . ASP A 1 293 ? 12.344 29.099 9.468 1.00 61.31 293 ASP A C 1
ATOM 2327 O O . ASP A 1 293 ? 11.347 29.637 9.957 1.00 61.31 293 ASP A O 1
ATOM 2331 N N . VAL A 1 294 ? 13.056 28.209 10.168 1.00 53.03 294 VAL A N 1
ATOM 2332 C CA . VAL A 1 294 ? 12.735 27.807 11.554 1.00 53.03 294 VAL A CA 1
ATOM 2333 C C . VAL A 1 294 ? 12.803 28.950 12.582 1.00 53.03 294 VAL A C 1
ATOM 2335 O O . VAL A 1 294 ? 12.353 28.767 13.714 1.00 53.03 294 VAL A O 1
ATOM 2338 N N . THR A 1 295 ? 13.356 30.112 12.224 1.00 59.72 295 THR A N 1
ATOM 2339 C CA . THR A 1 295 ? 13.384 31.327 13.058 1.00 59.72 295 THR A CA 1
ATOM 2340 C C . THR A 1 295 ? 12.277 32.326 12.701 1.00 59.72 295 THR A C 1
ATOM 2342 O O . THR A 1 295 ? 12.133 33.337 13.388 1.00 59.72 295 THR A O 1
ATOM 2345 N N . LYS A 1 296 ? 11.465 32.022 11.675 1.00 54.94 296 LYS A N 1
ATOM 2346 C CA . LYS A 1 296 ? 10.514 32.924 11.000 1.00 54.94 296 LYS A CA 1
ATOM 2347 C C . LYS A 1 296 ? 11.176 34.129 10.321 1.00 54.94 296 LYS A C 1
ATOM 2349 O O . LYS A 1 296 ? 10.544 35.170 10.153 1.00 54.94 296 LYS A O 1
ATOM 2354 N N . THR A 1 297 ? 12.423 33.972 9.885 1.00 56.22 297 THR A N 1
ATOM 2355 C CA . THR A 1 297 ? 13.067 34.906 8.954 1.00 56.22 297 THR A CA 1
ATOM 2356 C C . THR A 1 297 ? 12.587 34.590 7.537 1.00 56.22 297 THR A C 1
ATOM 2358 O O . THR A 1 297 ? 12.507 33.417 7.169 1.00 56.22 297 THR A O 1
ATOM 2361 N N . GLU A 1 298 ? 12.233 35.616 6.757 1.00 57.28 298 GLU A N 1
ATOM 2362 C CA . GLU A 1 298 ? 11.884 35.451 5.341 1.00 57.28 298 GLU A CA 1
ATOM 2363 C C . GLU A 1 298 ? 13.126 35.006 4.550 1.00 57.28 298 GLU A C 1
ATOM 2365 O O . GLU A 1 298 ? 14.217 35.542 4.745 1.00 57.28 298 GLU A O 1
ATOM 2370 N N . VAL A 1 299 ? 12.963 34.001 3.695 1.00 55.16 299 VAL A N 1
ATOM 2371 C CA . VAL A 1 299 ? 14.026 33.404 2.885 1.00 55.16 299 VAL A CA 1
ATOM 2372 C C . VAL A 1 299 ? 13.868 33.897 1.451 1.00 55.16 299 VAL A C 1
ATOM 2374 O O . VAL A 1 299 ? 12.950 33.473 0.751 1.00 55.16 299 VAL A O 1
ATOM 2377 N N . ASP A 1 300 ? 14.760 34.793 1.037 1.00 57.84 300 ASP A N 1
ATOM 2378 C CA . ASP A 1 300 ? 14.875 35.265 -0.344 1.00 57.84 300 ASP A CA 1
ATOM 2379 C C . ASP A 1 300 ? 15.597 34.256 -1.265 1.00 57.84 300 ASP A C 1
ATOM 2381 O O . ASP A 1 300 ? 16.126 33.236 -0.816 1.00 57.84 300 ASP A O 1
ATOM 2385 N N . GLU A 1 301 ? 15.615 34.551 -2.568 1.00 47.09 301 GLU A N 1
ATOM 2386 C CA . GLU A 1 301 ? 16.175 33.697 -3.627 1.00 47.09 301 GLU A CA 1
ATOM 2387 C C . GLU A 1 301 ? 17.683 33.408 -3.441 1.00 47.09 301 GLU A C 1
ATOM 2389 O O . GLU A 1 301 ? 18.133 32.282 -3.679 1.00 47.09 301 GLU A O 1
ATOM 2394 N N . GLU A 1 302 ? 18.469 34.372 -2.939 1.00 49.91 302 GLU A N 1
ATOM 2395 C CA . GLU A 1 302 ? 19.909 34.195 -2.693 1.00 49.91 302 GLU A CA 1
ATOM 2396 C C . GLU A 1 302 ? 20.162 33.316 -1.455 1.00 49.91 302 GLU A C 1
ATOM 2398 O O . GLU A 1 302 ? 21.011 32.413 -1.468 1.00 49.91 302 GLU A O 1
ATOM 2403 N N . VAL A 1 303 ? 19.392 33.526 -0.383 1.00 51.09 303 VAL A N 1
ATOM 2404 C CA . VAL A 1 303 ? 19.459 32.710 0.839 1.00 51.09 303 VAL A CA 1
ATOM 2405 C C . VAL A 1 303 ? 18.921 31.295 0.592 1.00 51.09 303 VAL A C 1
ATOM 2407 O O . VAL A 1 303 ? 19.463 30.338 1.154 1.00 51.09 303 VAL A O 1
ATOM 2410 N N . PHE A 1 304 ? 17.917 31.117 -0.270 1.00 47.38 304 PHE A N 1
ATOM 2411 C CA . PHE A 1 304 ? 17.351 29.807 -0.609 1.00 47.38 304 PHE A CA 1
ATOM 2412 C C . PHE A 1 304 ? 18.365 28.905 -1.331 1.00 47.38 304 PHE A C 1
ATOM 2414 O O . PHE A 1 304 ? 18.583 27.765 -0.904 1.00 47.38 304 PHE A O 1
ATOM 2421 N N . GLU A 1 305 ? 19.067 29.420 -2.345 1.00 47.56 305 GLU A N 1
ATOM 2422 C CA . GLU A 1 305 ? 20.168 28.704 -3.013 1.00 47.56 305 GLU A CA 1
ATOM 2423 C C . GLU A 1 305 ? 21.310 28.359 -2.038 1.00 47.56 305 GLU A C 1
ATOM 2425 O O . GLU A 1 305 ? 21.831 27.238 -2.041 1.00 47.56 305 GLU A O 1
ATOM 2430 N N . PHE A 1 306 ? 21.660 29.267 -1.118 1.00 47.84 306 PHE A N 1
ATOM 2431 C CA . PHE A 1 306 ? 22.656 28.988 -0.075 1.00 47.84 306 PHE A CA 1
ATOM 2432 C C . PHE A 1 306 ? 22.200 27.919 0.938 1.00 47.84 306 PHE A C 1
ATOM 2434 O O . PHE A 1 306 ? 23.022 27.144 1.442 1.00 47.84 306 PHE A O 1
ATOM 2441 N N . LEU A 1 307 ? 20.902 27.838 1.244 1.00 45.28 307 LEU A N 1
ATOM 2442 C CA . LEU A 1 307 ? 20.335 26.798 2.108 1.00 45.28 307 LEU A CA 1
ATOM 2443 C C . LEU A 1 307 ? 20.312 25.428 1.416 1.00 45.28 307 LEU A C 1
ATOM 2445 O O . LEU A 1 307 ? 20.694 24.442 2.046 1.00 45.28 307 LEU A O 1
ATOM 2449 N N . ILE A 1 308 ? 19.961 25.357 0.127 1.00 43.78 308 ILE A N 1
ATOM 2450 C CA . ILE A 1 308 ? 19.959 24.114 -0.675 1.00 43.78 308 ILE A CA 1
ATOM 2451 C C . ILE A 1 308 ? 21.334 23.425 -0.699 1.00 43.78 308 ILE A C 1
ATOM 2453 O O . ILE A 1 308 ? 21.413 22.199 -0.802 1.00 43.78 308 ILE A O 1
ATOM 2457 N N . GLN A 1 309 ? 22.422 24.183 -0.554 1.00 43.25 309 GLN A N 1
ATOM 2458 C CA . GLN A 1 309 ? 23.790 23.655 -0.542 1.00 43.25 309 GLN A CA 1
ATOM 2459 C C . GLN A 1 309 ? 24.218 23.039 0.810 1.00 43.25 309 GLN A C 1
ATOM 2461 O O . GLN A 1 309 ? 25.288 22.427 0.894 1.00 43.25 309 GLN A O 1
ATOM 2466 N N . LYS A 1 310 ? 23.404 23.144 1.871 1.00 42.50 310 LYS A N 1
ATOM 2467 C CA . LYS A 1 310 ? 23.676 22.545 3.193 1.00 42.50 310 LYS A CA 1
ATOM 2468 C C . LYS A 1 310 ? 23.080 21.138 3.318 1.00 42.50 310 LYS A C 1
ATOM 2470 O O . LYS A 1 310 ? 22.060 20.814 2.725 1.00 42.50 310 LYS A O 1
ATOM 2475 N N . GLN A 1 311 ? 23.711 20.284 4.131 1.00 35.47 311 GLN A N 1
ATOM 2476 C CA . GLN A 1 311 ? 23.247 18.900 4.347 1.00 35.47 311 GLN A CA 1
ATOM 2477 C C . GLN A 1 311 ? 22.048 18.772 5.304 1.00 35.47 311 GLN A C 1
ATOM 2479 O O . GLN A 1 311 ? 21.449 17.700 5.374 1.00 35.47 311 GLN A O 1
ATOM 2484 N N . ASP A 1 312 ? 21.702 19.837 6.027 1.00 41.16 312 ASP A N 1
ATOM 2485 C CA . ASP A 1 312 ? 20.547 19.902 6.921 1.00 41.16 312 ASP A CA 1
ATOM 2486 C C . ASP A 1 312 ? 19.892 21.285 6.771 1.00 41.16 312 ASP A C 1
ATOM 2488 O O . ASP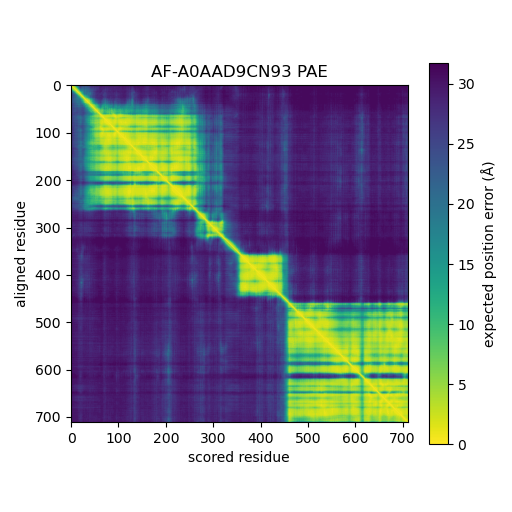 A 1 312 ? 20.508 22.302 7.098 1.00 41.16 312 ASP A O 1
ATOM 2492 N N . LEU A 1 313 ? 18.686 21.322 6.193 1.00 44.44 313 LEU A N 1
ATOM 2493 C CA . LEU A 1 313 ? 17.917 22.552 5.939 1.00 44.44 313 LEU A CA 1
ATOM 2494 C C . LEU A 1 313 ? 16.914 22.873 7.062 1.00 44.44 313 LEU A C 1
ATOM 2496 O O . LEU A 1 313 ? 16.284 23.928 7.030 1.00 44.44 313 LEU A O 1
ATOM 2500 N N . GLY A 1 314 ? 16.718 21.976 8.035 1.00 46.19 314 GLY A N 1
ATOM 2501 C CA . GLY A 1 314 ? 15.617 22.096 8.992 1.00 46.19 314 GLY A CA 1
ATOM 2502 C C . GLY A 1 314 ? 14.235 21.968 8.331 1.00 46.19 314 GLY A C 1
ATOM 2503 O O . GLY A 1 314 ? 14.019 21.114 7.469 1.00 46.19 314 GLY A O 1
ATOM 2504 N N . VAL A 1 315 ? 13.279 22.793 8.768 1.00 42.53 315 VAL A N 1
ATOM 2505 C CA . VAL A 1 315 ? 11.902 22.841 8.246 1.00 42.53 315 VAL A CA 1
ATOM 2506 C C . VAL A 1 315 ? 11.613 24.260 7.767 1.00 42.53 315 VAL A C 1
ATOM 2508 O O . VAL A 1 315 ? 11.780 25.201 8.535 1.00 42.53 315 VAL A O 1
ATOM 2511 N N . LEU A 1 316 ? 11.157 24.401 6.522 1.00 44.88 316 LEU A N 1
ATOM 2512 C CA . LEU A 1 316 ? 10.707 25.677 5.965 1.00 44.88 316 LEU A CA 1
ATOM 2513 C C . LEU A 1 316 ? 9.175 25.757 6.003 1.00 44.88 316 LEU A C 1
ATOM 2515 O O . LEU A 1 316 ? 8.487 24.771 5.721 1.00 44.88 316 LEU A O 1
ATOM 2519 N N . GLU A 1 317 ? 8.653 26.927 6.351 1.00 41.47 317 GLU A N 1
ATOM 2520 C CA . GLU A 1 317 ? 7.227 27.258 6.406 1.00 41.47 317 GLU A CA 1
ATOM 2521 C C . GLU A 1 317 ? 6.886 28.147 5.195 1.00 41.47 317 GLU A C 1
ATOM 2523 O O . GLU A 1 317 ? 7.620 29.080 4.883 1.00 41.47 317 GLU A O 1
ATOM 2528 N N . ILE A 1 318 ? 5.806 27.847 4.465 1.00 44.22 318 ILE A N 1
ATOM 2529 C CA . ILE A 1 318 ? 5.375 28.643 3.301 1.00 44.22 318 ILE A CA 1
ATOM 2530 C C . ILE A 1 318 ? 4.084 29.358 3.679 1.00 44.22 318 ILE A C 1
ATOM 2532 O O . ILE A 1 318 ? 3.068 28.703 3.928 1.00 44.22 318 ILE A O 1
ATOM 2536 N N . CYS A 1 319 ? 4.119 30.689 3.696 1.00 43.59 319 CYS A N 1
ATOM 2537 C CA . CYS A 1 319 ? 2.990 31.515 4.102 1.00 43.59 319 CYS A CA 1
ATOM 2538 C C . CYS A 1 319 ? 2.420 32.288 2.910 1.00 43.59 319 CYS A C 1
ATOM 2540 O O . CYS A 1 319 ? 3.144 32.899 2.126 1.00 43.59 319 CYS A O 1
ATOM 2542 N N . LEU A 1 320 ? 1.091 32.308 2.819 1.00 39.62 320 LEU A N 1
ATOM 2543 C CA . LEU A 1 320 ? 0.380 33.358 2.097 1.00 39.62 320 LEU A CA 1
ATOM 2544 C C . LEU A 1 320 ? 0.345 34.606 2.995 1.00 39.62 320 LEU A C 1
ATOM 2546 O O . LEU A 1 320 ? 0.194 34.443 4.210 1.00 39.62 320 LEU A O 1
ATOM 2550 N N . PRO A 1 321 ? 0.449 35.830 2.449 1.00 39.31 321 PRO A N 1
ATOM 2551 C CA . PRO A 1 321 ? 0.277 37.039 3.246 1.00 39.31 321 PRO A CA 1
ATOM 2552 C C . PRO A 1 321 ? -1.134 37.073 3.855 1.00 39.31 321 PRO A C 1
ATOM 2554 O O . PRO A 1 321 ? -2.133 37.074 3.137 1.00 39.31 321 PRO A O 1
ATOM 2557 N N . GLN A 1 322 ? -1.202 37.082 5.187 1.00 39.78 322 GLN A N 1
ATOM 2558 C CA . GLN A 1 322 ? -2.415 37.357 5.960 1.00 39.78 322 GLN A CA 1
ATOM 2559 C C . GLN A 1 322 ? -2.315 38.756 6.577 1.00 39.78 322 GLN A C 1
ATOM 2561 O O . GLN A 1 322 ? -1.213 39.244 6.832 1.00 39.78 322 GLN A O 1
ATOM 2566 N N . ASP A 1 323 ? -3.463 39.394 6.808 1.00 31.00 323 ASP A N 1
ATOM 2567 C CA . ASP A 1 323 ? -3.523 40.750 7.355 1.00 31.00 323 ASP A CA 1
ATOM 2568 C C . ASP A 1 323 ? -2.845 40.863 8.739 1.00 31.00 323 ASP A C 1
ATOM 2570 O O . ASP A 1 323 ? -2.920 39.935 9.552 1.00 31.00 323 ASP A O 1
ATOM 2574 N N . PRO A 1 324 ? -2.180 41.995 9.039 1.00 32.09 324 PRO A N 1
ATOM 2575 C CA . PRO A 1 324 ? -1.290 42.111 10.190 1.00 32.09 324 PRO A CA 1
ATOM 2576 C C . PRO A 1 324 ? -2.047 42.308 11.514 1.00 32.09 324 PRO A C 1
ATOM 2578 O O . PRO A 1 324 ? -2.188 43.431 11.994 1.00 32.09 324 PRO A O 1
ATOM 2581 N N . ASN A 1 325 ? -2.498 41.209 12.128 1.00 31.98 325 ASN A N 1
ATOM 2582 C CA . ASN A 1 325 ? -2.854 41.142 13.552 1.00 31.98 325 ASN A CA 1
ATOM 2583 C C . ASN A 1 325 ? -2.829 39.697 14.091 1.00 31.98 325 ASN A C 1
ATOM 2585 O O . ASN A 1 325 ? -3.854 39.029 14.166 1.00 31.98 325 ASN A O 1
ATOM 2589 N N . ASP A 1 326 ? -1.647 39.222 14.484 1.00 27.00 326 ASP A N 1
ATOM 2590 C CA . ASP A 1 326 ? -1.377 38.858 15.885 1.00 27.00 326 ASP A CA 1
ATOM 2591 C C . ASP A 1 326 ? 0.132 38.631 16.082 1.00 27.00 326 ASP A C 1
ATOM 2593 O O . ASP A 1 326 ? 0.864 38.349 15.132 1.00 27.00 326 ASP A O 1
ATOM 2597 N N . SER A 1 327 ? 0.642 38.843 17.299 1.00 28.28 327 SER A N 1
ATOM 2598 C CA . SER A 1 327 ? 2.089 38.978 17.542 1.00 28.28 327 SER A CA 1
ATOM 2599 C C . SER A 1 327 ? 2.559 38.349 18.859 1.00 28.28 327 SER A C 1
ATOM 2601 O O . SER A 1 327 ? 1.742 38.039 19.721 1.00 28.28 327 SER A O 1
ATOM 2603 N N . LEU A 1 328 ? 3.893 38.252 19.012 1.00 26.64 328 LEU A N 1
ATOM 2604 C CA . LEU A 1 328 ? 4.650 37.826 20.208 1.00 26.64 328 LEU A CA 1
ATOM 2605 C C . LEU A 1 328 ? 4.699 36.293 20.462 1.00 26.64 328 LEU A C 1
ATOM 2607 O O . LEU A 1 328 ? 3.725 35.584 20.255 1.00 26.64 328 LEU A O 1
ATOM 2611 N N . SER A 1 329 ? 5.813 35.700 20.926 1.00 25.20 329 SER A N 1
ATOM 2612 C CA . SER A 1 329 ? 7.191 36.229 21.056 1.00 25.20 329 SER A CA 1
ATOM 2613 C C . SER A 1 329 ? 8.248 35.147 21.364 1.00 25.20 329 SER A C 1
ATOM 2615 O O . SER A 1 329 ? 8.035 34.363 22.283 1.00 25.20 329 SER A O 1
ATOM 2617 N N . SER A 1 330 ? 9.446 35.284 20.764 1.00 24.03 330 SER A N 1
ATOM 2618 C CA . SER A 1 330 ? 10.797 35.019 21.343 1.00 24.03 330 SER A CA 1
ATOM 2619 C C . SER A 1 330 ? 11.204 33.603 21.826 1.00 24.03 330 SER A C 1
ATOM 2621 O O . SER A 1 330 ? 10.351 32.794 22.157 1.00 24.03 330 SER A O 1
ATOM 2623 N N . SER A 1 331 ? 12.482 33.236 22.051 1.00 23.45 331 SER A N 1
ATOM 2624 C CA . SER A 1 331 ? 13.826 33.586 21.503 1.00 23.45 331 SER A CA 1
ATOM 2625 C C . SER A 1 331 ? 14.897 32.757 22.260 1.00 23.45 331 SER A C 1
ATOM 2627 O O . SER A 1 331 ? 14.717 32.569 23.459 1.00 23.45 331 SER A O 1
ATOM 2629 N N . ALA A 1 332 ? 16.016 32.358 21.615 1.00 24.61 332 ALA A N 1
ATOM 2630 C CA . ALA A 1 332 ? 17.417 32.361 22.140 1.00 24.61 332 ALA A CA 1
ATOM 2631 C C . ALA A 1 332 ? 18.360 31.226 21.636 1.00 24.61 332 ALA A C 1
ATOM 2633 O O . ALA A 1 332 ? 18.078 30.036 21.747 1.00 24.61 332 ALA A O 1
ATOM 2634 N N . SER A 1 333 ? 19.533 31.655 21.157 1.00 22.81 333 SER A N 1
ATOM 2635 C CA . SER A 1 333 ? 20.804 30.963 20.821 1.00 22.81 333 SER A CA 1
ATOM 2636 C C . SER A 1 333 ? 21.721 30.773 22.067 1.00 22.81 333 SER A C 1
ATOM 2638 O O . SER A 1 333 ? 21.337 31.249 23.132 1.00 22.81 333 SER A O 1
ATOM 2640 N N . ALA A 1 334 ? 22.931 30.161 22.124 1.00 23.03 334 ALA A N 1
ATOM 2641 C CA . ALA A 1 334 ? 23.834 29.297 21.298 1.00 23.03 334 ALA A CA 1
ATOM 2642 C C . ALA A 1 334 ? 24.590 28.326 22.291 1.00 23.03 334 ALA A C 1
ATOM 2644 O O . ALA A 1 334 ? 24.010 28.044 23.335 1.00 23.03 334 ALA A O 1
ATOM 2645 N N . SER A 1 335 ? 25.804 27.730 22.183 1.00 22.70 335 SER A N 1
ATOM 2646 C CA . SER A 1 335 ? 27.001 27.650 21.279 1.00 22.70 335 SER A CA 1
ATOM 2647 C C . SER A 1 335 ? 27.782 26.331 21.654 1.00 22.70 335 SER A C 1
ATOM 2649 O O . SER A 1 335 ? 27.371 25.687 22.616 1.00 22.70 335 SER A O 1
ATOM 2651 N N . VAL A 1 336 ? 28.778 25.709 20.976 1.00 22.69 336 VAL A N 1
ATOM 2652 C CA . VAL A 1 336 ? 30.072 26.090 20.319 1.00 22.69 336 VAL A CA 1
ATOM 2653 C C . VAL A 1 336 ? 31.162 26.542 21.330 1.00 22.69 336 VAL A C 1
ATOM 2655 O O . VAL A 1 336 ? 30.864 27.410 22.137 1.00 22.69 336 VAL A O 1
ATOM 2658 N N . SER A 1 337 ? 32.425 26.065 21.391 1.00 23.44 337 SER A N 1
ATOM 2659 C CA . SER A 1 337 ? 33.262 25.064 20.654 1.00 23.44 337 SER A CA 1
ATOM 2660 C C . SER A 1 337 ? 33.913 24.042 21.661 1.00 23.44 337 SER A C 1
ATOM 2662 O O . SER A 1 337 ? 33.205 23.707 22.605 1.00 23.44 337 SER A O 1
ATOM 2664 N N . SER A 1 338 ? 35.120 23.420 21.622 1.00 22.64 338 SER A N 1
ATOM 2665 C CA . SER A 1 338 ? 36.376 23.448 20.812 1.00 22.64 338 SER A CA 1
ATOM 2666 C C . SER A 1 338 ? 37.090 22.050 20.738 1.00 22.64 338 SER A C 1
ATOM 2668 O O . SER A 1 338 ? 36.399 21.063 20.502 1.00 22.64 338 SER A O 1
ATOM 2670 N N . TYR A 1 339 ? 38.437 21.946 20.845 1.00 20.39 339 TYR A N 1
ATOM 2671 C CA . TYR A 1 339 ? 39.303 20.782 20.492 1.00 20.39 339 TYR A CA 1
ATOM 2672 C C . TYR A 1 339 ? 40.666 20.742 21.243 1.00 20.39 339 TYR A C 1
ATOM 2674 O O . TYR A 1 339 ? 41.229 21.818 21.442 1.00 20.39 339 TYR A O 1
ATOM 2682 N N . SER A 1 340 ? 41.223 19.537 21.519 1.00 23.64 340 SER A N 1
ATOM 2683 C CA . SER A 1 340 ? 42.665 19.120 21.414 1.00 23.64 340 SER A CA 1
ATOM 2684 C C . SER A 1 340 ? 42.977 17.772 22.137 1.00 23.64 340 SER A C 1
ATOM 2686 O O . SER A 1 340 ? 42.153 17.329 22.935 1.00 23.64 340 SER A O 1
ATOM 2688 N N . ASP A 1 341 ? 44.166 17.141 22.022 1.00 21.95 341 ASP A N 1
ATOM 2689 C CA . ASP A 1 341 ? 44.738 16.370 20.877 1.00 21.95 341 ASP A CA 1
ATOM 2690 C C . ASP A 1 341 ? 45.883 15.399 21.351 1.00 21.95 341 ASP A C 1
ATOM 2692 O O . ASP A 1 341 ? 46.488 15.717 22.373 1.00 21.95 341 ASP A O 1
ATOM 2696 N N . VAL A 1 342 ? 46.197 14.301 20.610 1.00 25.12 342 VAL A N 1
ATOM 2697 C CA . VAL A 1 342 ? 47.375 13.337 20.693 1.00 25.12 342 VAL A CA 1
ATOM 2698 C C . VAL A 1 342 ? 47.740 12.676 22.075 1.00 25.12 342 VAL A C 1
ATOM 2700 O O . VAL A 1 342 ? 47.159 13.064 23.081 1.00 25.12 342 VAL A O 1
ATOM 2703 N N . ASP A 1 343 ? 48.625 11.671 22.332 1.00 23.59 343 ASP A N 1
ATOM 2704 C CA . ASP A 1 343 ? 49.350 10.510 21.684 1.00 23.59 343 ASP A CA 1
ATOM 2705 C C . ASP A 1 343 ? 49.864 9.547 22.840 1.00 23.59 343 ASP A C 1
ATOM 2707 O O . ASP A 1 343 ? 49.568 9.870 23.992 1.00 23.59 343 ASP A O 1
ATOM 2711 N N . SER A 1 344 ? 50.620 8.413 22.784 1.00 27.27 344 SER A N 1
ATOM 2712 C CA . SER A 1 344 ? 51.218 7.447 21.803 1.00 27.27 344 SER A CA 1
ATOM 2713 C C . SER A 1 344 ? 51.660 6.126 22.551 1.00 27.27 344 SER A C 1
ATOM 2715 O O . SER A 1 344 ? 51.799 6.161 23.772 1.00 27.27 344 SER A O 1
ATOM 2717 N N . ASP A 1 345 ? 51.820 4.991 21.829 1.00 23.45 345 ASP A N 1
ATOM 2718 C CA . ASP A 1 345 ? 52.671 3.747 21.977 1.00 23.45 345 ASP A CA 1
ATOM 2719 C C . ASP A 1 345 ? 53.139 3.146 23.354 1.00 23.45 345 ASP A C 1
ATOM 2721 O O . ASP A 1 345 ? 53.468 3.876 24.283 1.00 23.45 345 ASP A O 1
ATOM 2725 N N . ASP A 1 346 ? 53.316 1.816 23.601 1.00 24.80 346 ASP A N 1
ATOM 2726 C CA . ASP A 1 346 ? 53.134 0.528 22.844 1.00 24.80 346 ASP A CA 1
ATOM 2727 C C . ASP A 1 346 ? 52.425 -0.575 23.739 1.00 24.80 346 ASP A C 1
ATOM 2729 O O . ASP A 1 346 ? 51.332 -0.274 24.214 1.00 24.80 346 ASP A O 1
ATOM 2733 N N . THR A 1 347 ? 52.815 -1.832 24.094 1.00 25.59 347 THR A N 1
ATOM 2734 C CA . THR A 1 347 ? 53.985 -2.750 23.923 1.00 25.59 347 THR A CA 1
ATOM 2735 C C . THR A 1 347 ? 53.580 -4.257 23.871 1.00 25.59 347 THR A C 1
ATOM 2737 O O . THR A 1 347 ? 52.614 -4.685 24.503 1.00 25.59 347 THR A O 1
ATOM 2740 N N . ILE A 1 348 ? 54.351 -5.078 23.133 1.00 24.09 348 ILE A N 1
ATOM 2741 C CA . ILE A 1 348 ? 54.281 -6.563 22.927 1.00 24.09 348 ILE A CA 1
ATOM 2742 C C . ILE A 1 348 ? 54.872 -7.409 24.108 1.00 24.09 348 ILE A C 1
ATOM 2744 O O . ILE A 1 348 ? 55.493 -6.828 24.989 1.00 24.09 348 ILE A O 1
ATOM 2748 N N . ILE A 1 349 ? 54.789 -8.759 24.257 1.00 23.53 349 ILE A N 1
ATOM 2749 C CA . ILE A 1 349 ? 54.371 -9.939 23.434 1.00 23.53 349 ILE A CA 1
ATOM 2750 C C . ILE A 1 349 ? 53.852 -11.106 24.347 1.00 23.53 349 ILE A C 1
ATOM 2752 O O . ILE A 1 349 ? 54.428 -11.278 25.416 1.00 23.53 349 ILE A O 1
ATOM 2756 N N . LEU A 1 350 ? 52.911 -11.982 23.902 1.00 22.30 350 LEU A N 1
ATOM 2757 C CA . LEU A 1 350 ? 52.973 -13.490 23.887 1.00 22.30 350 LEU A CA 1
ATOM 2758 C C . LEU A 1 350 ? 51.603 -14.212 23.684 1.00 22.30 350 LEU A C 1
ATOM 2760 O O . LEU A 1 350 ? 50.549 -13.588 23.735 1.00 22.30 350 LEU A O 1
ATOM 2764 N N . GLN A 1 351 ? 51.621 -15.527 23.383 1.00 27.38 351 GLN A N 1
ATOM 2765 C CA . GLN A 1 351 ? 50.473 -16.350 22.924 1.00 27.38 351 GLN A CA 1
ATOM 2766 C C . GLN A 1 351 ? 50.072 -17.487 23.890 1.00 27.38 351 GLN A C 1
ATOM 2768 O O . GLN A 1 351 ? 50.953 -18.196 24.367 1.00 27.38 351 GLN A O 1
ATOM 2773 N N . HIS A 1 352 ? 48.767 -17.789 24.024 1.00 24.48 352 HIS A N 1
ATOM 2774 C CA . HIS A 1 352 ? 48.249 -19.066 24.564 1.00 24.48 352 HIS A CA 1
ATOM 2775 C C . HIS A 1 352 ? 46.945 -19.547 23.867 1.00 24.48 352 HIS A C 1
ATOM 2777 O O . HIS A 1 352 ? 46.477 -18.930 22.912 1.00 24.48 352 HIS A O 1
ATOM 2783 N N . SER A 1 353 ? 46.445 -20.733 24.252 1.00 26.12 353 SER A N 1
ATOM 2784 C CA . SER A 1 353 ? 45.588 -21.623 23.433 1.00 26.12 353 SER A CA 1
ATOM 2785 C C . SER A 1 353 ? 44.057 -21.509 23.665 1.00 26.12 353 SER A C 1
ATOM 2787 O O . SER A 1 353 ? 43.620 -20.929 24.658 1.00 26.12 353 SER A O 1
ATOM 2789 N N . PRO A 1 354 ? 43.199 -22.066 22.775 1.00 33.00 354 PRO A N 1
ATOM 2790 C CA . PRO A 1 354 ? 41.843 -21.559 22.502 1.00 33.00 354 PRO A CA 1
ATOM 2791 C C . PRO A 1 354 ? 40.731 -21.967 23.497 1.00 33.00 354 PRO A C 1
ATOM 2793 O O . PRO A 1 354 ? 39.588 -22.163 23.094 1.00 33.00 354 PRO A O 1
ATOM 2796 N N . ALA A 1 355 ? 41.032 -22.077 24.794 1.00 33.41 355 ALA A N 1
ATOM 2797 C CA . ALA A 1 355 ? 40.045 -22.369 25.847 1.00 33.41 355 ALA A CA 1
ATOM 2798 C C . ALA A 1 355 ? 39.842 -21.215 26.851 1.00 33.41 355 ALA A C 1
ATOM 2800 O O . ALA A 1 355 ? 38.761 -21.086 27.420 1.00 33.41 355 ALA A O 1
ATOM 2801 N N . SER A 1 356 ? 40.842 -20.347 27.042 1.00 35.62 356 SER A N 1
ATOM 2802 C CA . SER A 1 356 ? 40.718 -19.113 27.839 1.00 35.62 356 SER A CA 1
ATOM 2803 C C . SER A 1 356 ? 40.063 -17.967 27.050 1.00 35.62 356 SER A C 1
ATOM 2805 O O . SER A 1 356 ? 39.333 -17.143 27.609 1.00 35.62 356 SER A O 1
ATOM 2807 N N . THR A 1 357 ? 40.282 -17.985 25.730 1.00 47.72 357 THR A N 1
ATOM 2808 C CA . THR A 1 357 ? 40.038 -16.881 24.788 1.00 47.72 357 THR A CA 1
ATOM 2809 C C . THR A 1 357 ? 38.694 -16.171 24.917 1.00 47.72 357 THR A C 1
ATOM 2811 O O . THR A 1 357 ? 38.679 -14.951 24.851 1.00 47.72 357 THR A O 1
ATOM 2814 N N . THR A 1 358 ? 37.570 -16.857 25.154 1.00 58.25 358 THR A N 1
ATOM 2815 C CA . THR A 1 358 ? 36.266 -16.172 25.234 1.00 58.25 358 THR A CA 1
ATOM 2816 C C . THR A 1 358 ? 36.146 -15.260 26.454 1.00 58.25 358 THR A C 1
ATOM 2818 O O . THR A 1 358 ? 35.670 -14.140 26.317 1.00 58.25 358 THR A O 1
ATOM 2821 N N . LYS A 1 359 ? 36.623 -15.678 27.637 1.00 65.19 359 LYS A N 1
ATOM 2822 C CA . LYS A 1 359 ? 36.587 -14.819 28.839 1.00 65.19 359 LYS A CA 1
ATOM 2823 C C . LYS A 1 359 ? 37.585 -13.665 28.748 1.00 65.19 359 LYS A C 1
ATOM 2825 O O . LYS A 1 359 ? 37.315 -12.581 29.257 1.00 65.19 359 LYS A O 1
ATOM 2830 N N . GLU A 1 360 ? 38.721 -13.895 28.099 1.00 73.94 360 GLU A N 1
ATOM 2831 C CA . GLU A 1 360 ? 39.747 -12.876 27.867 1.00 73.94 360 GLU A CA 1
ATOM 2832 C C . GLU A 1 360 ? 39.287 -11.849 26.820 1.00 73.94 360 GLU A C 1
ATOM 2834 O O . GLU A 1 360 ? 39.446 -10.649 27.037 1.00 73.94 360 GLU A O 1
ATOM 2839 N N . GLU A 1 361 ? 38.630 -12.286 25.739 1.00 78.50 361 GLU A N 1
ATOM 2840 C CA . GLU A 1 361 ? 37.959 -11.410 24.770 1.00 78.50 361 GLU A CA 1
ATOM 2841 C C . GLU A 1 361 ? 36.825 -10.610 25.418 1.00 78.50 361 GLU A C 1
ATOM 2843 O O . GLU A 1 361 ? 36.788 -9.392 25.263 1.00 78.50 361 GLU A O 1
ATOM 2848 N N . ASP A 1 362 ? 35.925 -11.250 26.169 1.00 81.25 362 ASP A N 1
ATOM 2849 C CA . ASP A 1 362 ? 34.784 -10.564 26.786 1.00 81.25 362 ASP A CA 1
ATOM 2850 C C . ASP A 1 362 ? 35.239 -9.537 27.843 1.00 81.25 362 ASP A C 1
ATOM 2852 O O . ASP A 1 362 ? 34.677 -8.443 27.910 1.00 81.25 362 ASP A O 1
ATOM 2856 N N . SER A 1 363 ? 36.302 -9.832 28.604 1.00 87.31 363 SER A N 1
ATOM 2857 C CA . SER A 1 363 ? 36.942 -8.889 29.538 1.00 87.31 363 SER A CA 1
ATOM 2858 C C . SER A 1 363 ? 37.634 -7.728 28.811 1.00 87.31 363 SER A C 1
ATOM 2860 O O . SER A 1 363 ? 37.441 -6.561 29.161 1.00 87.31 363 SER A O 1
ATOM 2862 N N . ARG A 1 364 ? 38.379 -8.013 27.732 1.00 90.56 364 ARG A N 1
ATOM 2863 C CA . ARG A 1 364 ? 39.019 -6.993 26.883 1.00 90.56 364 ARG A CA 1
ATOM 2864 C C . ARG A 1 364 ? 37.990 -6.060 26.239 1.00 90.56 364 ARG A C 1
ATOM 2866 O O . ARG A 1 364 ? 38.213 -4.852 26.194 1.00 90.56 364 ARG A O 1
ATOM 2873 N N . LEU A 1 365 ? 36.873 -6.601 25.754 1.00 90.56 365 LEU A N 1
ATOM 2874 C CA . LEU A 1 365 ? 35.790 -5.829 25.144 1.00 90.56 365 LEU A CA 1
ATOM 2875 C C . LEU A 1 365 ? 35.001 -5.025 26.185 1.00 90.56 365 LEU A C 1
ATOM 2877 O O . LEU A 1 365 ? 34.638 -3.887 25.901 1.00 90.56 365 LEU A O 1
ATOM 2881 N N . ALA A 1 366 ? 34.781 -5.556 27.393 1.00 90.00 366 ALA A N 1
ATOM 2882 C CA . ALA A 1 366 ? 34.203 -4.785 28.495 1.00 90.00 366 ALA A CA 1
ATOM 2883 C C . ALA A 1 366 ? 35.090 -3.582 28.855 1.00 90.00 366 ALA A C 1
ATOM 2885 O O . ALA A 1 366 ? 34.601 -2.453 28.890 1.00 90.00 366 ALA A O 1
ATOM 2886 N N . LYS A 1 367 ? 36.403 -3.803 29.023 1.00 90.62 367 LYS A N 1
ATOM 2887 C CA . LYS A 1 367 ? 37.368 -2.735 29.318 1.00 90.62 367 LYS A CA 1
ATOM 2888 C C . LYS A 1 367 ? 37.428 -1.678 28.208 1.00 90.62 367 LYS A C 1
ATOM 2890 O O . LYS A 1 367 ? 37.396 -0.493 28.508 1.00 90.62 367 LYS A O 1
ATOM 2895 N N . MET A 1 368 ? 37.419 -2.085 26.935 1.00 93.62 368 MET A N 1
ATOM 2896 C CA . MET A 1 368 ? 37.349 -1.157 25.795 1.00 93.62 368 MET A CA 1
ATOM 2897 C C . MET A 1 368 ? 36.142 -0.208 25.893 1.00 93.62 368 MET A C 1
ATOM 2899 O O . MET A 1 368 ? 36.281 0.990 25.664 1.00 93.62 368 MET A O 1
ATOM 2903 N N . ILE A 1 369 ? 34.959 -0.717 26.252 1.00 94.19 369 ILE A N 1
ATOM 2904 C CA . ILE A 1 369 ? 33.761 0.117 26.433 1.00 94.19 369 ILE A CA 1
ATOM 2905 C C . ILE A 1 369 ? 33.870 0.991 27.692 1.00 94.19 369 ILE A C 1
ATOM 2907 O O . ILE A 1 369 ? 33.443 2.145 27.662 1.00 94.19 369 ILE A O 1
ATOM 2911 N N . GLU A 1 370 ? 34.471 0.488 28.771 1.00 91.75 370 GLU A N 1
ATOM 2912 C CA . GLU A 1 370 ? 34.705 1.249 30.003 1.00 91.75 370 GLU A CA 1
ATOM 2913 C C . GLU A 1 370 ? 35.638 2.450 29.772 1.00 91.75 370 GLU A C 1
ATOM 2915 O O . GLU A 1 370 ? 35.313 3.569 30.175 1.00 91.75 370 GLU A O 1
ATOM 2920 N N . ASP A 1 371 ? 36.751 2.238 29.068 1.00 90.56 371 ASP A N 1
ATOM 2921 C CA . ASP A 1 371 ? 37.737 3.272 28.742 1.00 90.56 371 ASP A CA 1
ATOM 2922 C C . ASP A 1 371 ? 37.140 4.327 27.784 1.00 90.56 371 ASP A C 1
ATOM 2924 O O . ASP A 1 371 ? 37.317 5.528 27.997 1.00 90.56 371 ASP A O 1
ATOM 2928 N N . ILE A 1 372 ? 36.332 3.921 26.788 1.00 91.69 372 ILE A N 1
ATOM 2929 C CA . ILE A 1 372 ? 35.602 4.867 25.917 1.00 91.69 372 ILE A CA 1
ATOM 2930 C C . ILE A 1 372 ? 34.583 5.697 26.714 1.00 91.69 372 ILE A C 1
ATOM 2932 O O . ILE A 1 372 ? 34.410 6.880 26.426 1.00 91.69 372 ILE A O 1
ATOM 2936 N N . LEU A 1 373 ? 33.897 5.118 27.705 1.00 91.50 373 LEU A N 1
ATOM 2937 C CA . LEU A 1 373 ? 32.954 5.874 28.534 1.00 91.50 373 LEU A CA 1
ATOM 2938 C C . LEU A 1 373 ? 33.678 6.837 29.484 1.00 91.50 373 LEU A C 1
ATOM 2940 O O . LEU A 1 373 ? 33.249 7.982 29.606 1.00 91.50 373 LEU A O 1
ATOM 2944 N N . LYS A 1 374 ? 34.789 6.430 30.105 1.00 88.94 374 LYS A N 1
ATOM 2945 C CA . LYS A 1 374 ? 35.620 7.312 30.946 1.00 88.94 374 LYS A CA 1
ATOM 2946 C C . LYS A 1 374 ? 36.168 8.509 30.166 1.00 88.94 374 LYS A C 1
ATOM 2948 O O . LYS A 1 374 ? 36.091 9.635 30.645 1.00 88.94 374 LYS A O 1
ATOM 2953 N N . ASN A 1 375 ? 36.627 8.289 28.935 1.00 85.19 375 ASN A N 1
ATOM 2954 C CA . ASN A 1 375 ? 37.264 9.316 28.103 1.00 85.19 375 ASN A CA 1
ATOM 2955 C C . ASN A 1 375 ? 36.274 10.223 27.337 1.00 85.19 375 ASN A C 1
ATOM 2957 O O . ASN A 1 375 ? 36.677 10.924 26.405 1.00 85.19 375 ASN A O 1
ATOM 2961 N N . LYS A 1 376 ? 34.974 10.219 27.673 1.00 85.75 376 LYS A N 1
ATOM 2962 C CA . LYS A 1 376 ? 33.948 11.045 27.006 1.00 85.75 376 LYS A CA 1
ATOM 2963 C C . LYS A 1 376 ? 33.045 11.766 28.021 1.00 85.75 376 LYS A C 1
ATOM 2965 O O . LYS A 1 376 ? 32.566 11.145 28.974 1.00 85.75 376 LYS A O 1
ATOM 2970 N N . PRO A 1 377 ? 32.733 13.061 27.806 1.00 80.50 377 PRO A N 1
ATOM 2971 C CA . PRO A 1 377 ? 31.956 13.852 28.755 1.00 80.50 377 PRO A CA 1
ATOM 2972 C C . PRO A 1 377 ? 30.567 13.244 28.989 1.00 80.50 377 PRO A C 1
ATOM 2974 O O . PRO A 1 377 ? 29.795 13.029 28.058 1.00 80.50 377 PRO A O 1
ATOM 2977 N N . GLY A 1 378 ? 30.253 12.972 30.259 1.00 81.31 378 GLY A N 1
ATOM 2978 C CA . GLY A 1 378 ? 28.991 12.362 30.688 1.00 81.31 378 GLY A CA 1
ATOM 2979 C C . GLY A 1 378 ? 29.041 10.852 30.951 1.00 81.31 378 GLY A C 1
ATOM 2980 O O . GLY A 1 378 ? 28.118 10.346 31.592 1.00 81.31 378 GLY A O 1
ATOM 2981 N N . GLY A 1 379 ? 30.101 10.136 30.560 1.00 86.88 379 GLY A N 1
ATOM 2982 C CA . GLY A 1 379 ? 30.203 8.685 30.776 1.00 86.88 379 GLY A CA 1
ATOM 2983 C C . GLY A 1 379 ? 30.243 8.257 32.238 1.00 86.88 379 GLY A C 1
ATOM 2984 O O . GLY A 1 379 ? 29.596 7.280 32.611 1.00 86.88 379 GLY A O 1
ATOM 2985 N N . GLU A 1 380 ? 30.871 9.052 33.104 1.00 87.44 380 GLU A N 1
ATOM 2986 C CA . GLU A 1 380 ? 30.829 8.855 34.559 1.00 87.44 380 GLU A CA 1
ATOM 2987 C C . GLU A 1 380 ? 29.395 8.784 35.102 1.00 87.44 380 GLU A C 1
ATOM 2989 O O . GLU A 1 380 ? 29.104 8.003 36.004 1.00 87.44 380 GLU A O 1
ATOM 2994 N N . ARG A 1 381 ? 28.459 9.559 34.530 1.00 89.00 381 ARG A N 1
ATOM 2995 C CA . ARG A 1 381 ? 27.049 9.562 34.957 1.00 89.00 381 ARG A CA 1
ATOM 2996 C C . ARG A 1 381 ? 26.359 8.240 34.617 1.00 89.00 381 ARG A C 1
ATOM 2998 O O . ARG A 1 381 ? 25.515 7.792 35.384 1.00 89.00 381 ARG A O 1
ATOM 3005 N N . ILE A 1 382 ? 26.738 7.612 33.503 1.00 91.19 382 ILE A N 1
ATOM 3006 C CA . ILE A 1 382 ? 26.259 6.284 33.090 1.00 91.19 382 ILE A CA 1
ATOM 3007 C C . ILE A 1 382 ? 26.848 5.213 34.018 1.00 91.19 382 ILE A C 1
ATOM 3009 O O . ILE A 1 382 ? 26.102 4.413 34.583 1.00 91.19 382 ILE A O 1
ATOM 3013 N N . MET A 1 383 ? 28.165 5.245 34.248 1.00 90.25 383 MET A N 1
ATOM 3014 C CA . MET A 1 383 ? 28.849 4.300 35.140 1.00 90.25 383 MET A CA 1
ATOM 3015 C C . MET A 1 383 ? 28.308 4.373 36.575 1.00 90.25 383 MET A C 1
ATOM 3017 O O . MET A 1 383 ? 27.994 3.339 37.161 1.00 90.25 383 MET A O 1
ATOM 3021 N N . ASN A 1 384 ? 28.109 5.577 37.119 1.00 89.06 384 ASN A N 1
ATOM 3022 C CA . ASN A 1 384 ? 27.588 5.783 38.473 1.00 89.06 384 ASN A CA 1
ATOM 3023 C C . ASN A 1 384 ? 26.105 5.387 38.611 1.00 89.06 384 ASN A C 1
ATOM 3025 O O . ASN A 1 384 ? 25.710 4.820 39.633 1.00 89.06 384 ASN A O 1
ATOM 3029 N N . GLU A 1 385 ? 25.272 5.633 37.591 1.00 89.31 385 GLU A N 1
ATOM 3030 C CA . GLU A 1 385 ? 23.868 5.198 37.590 1.00 89.31 385 GLU A CA 1
ATOM 3031 C C . GLU A 1 385 ? 23.755 3.668 37.573 1.00 89.31 385 GLU A C 1
ATOM 3033 O O . GLU A 1 385 ? 23.015 3.105 38.388 1.00 89.31 385 GLU A O 1
ATOM 3038 N N . TYR A 1 386 ? 24.549 2.986 36.739 1.00 89.75 386 TYR A N 1
ATOM 3039 C CA . TYR A 1 386 ? 24.587 1.523 36.705 1.00 89.75 386 TYR A CA 1
ATOM 3040 C C . TYR A 1 386 ? 25.233 0.920 37.957 1.00 89.75 386 TYR A C 1
ATOM 3042 O O . TYR A 1 386 ? 24.727 -0.065 38.492 1.00 89.75 386 TYR A O 1
ATOM 3050 N N . ALA A 1 387 ? 26.297 1.523 38.496 1.00 88.94 387 ALA A N 1
ATOM 3051 C CA . ALA A 1 387 ? 26.919 1.072 39.740 1.00 88.94 387 ALA A CA 1
ATOM 3052 C C . ALA A 1 387 ? 25.907 1.041 40.898 1.00 88.94 387 ALA A C 1
ATOM 3054 O O . ALA A 1 387 ? 25.842 0.029 41.605 1.00 88.94 387 ALA A O 1
ATOM 3055 N N . ARG A 1 388 ? 25.090 2.101 41.021 1.00 88.56 388 ARG A N 1
ATOM 3056 C CA . ARG A 1 388 ? 24.056 2.287 42.054 1.00 88.56 388 ARG A CA 1
ATOM 3057 C C . ARG A 1 388 ? 22.791 1.453 41.835 1.00 88.56 388 ARG A C 1
ATOM 3059 O O . ARG A 1 388 ? 22.254 0.930 42.802 1.00 88.56 388 ARG A O 1
ATOM 3066 N N . THR A 1 389 ? 22.279 1.374 40.605 1.00 87.94 389 THR A N 1
ATOM 3067 C CA . THR A 1 389 ? 20.940 0.804 40.323 1.00 87.94 389 THR A CA 1
ATOM 3068 C C . THR A 1 389 ? 20.959 -0.556 39.633 1.00 87.94 389 THR A C 1
ATOM 3070 O O . THR A 1 389 ? 19.920 -1.201 39.539 1.00 87.94 389 THR A O 1
ATOM 3073 N N . LYS A 1 390 ? 22.120 -0.983 39.119 1.00 87.50 390 LYS A N 1
ATOM 3074 C CA . LYS A 1 390 ? 22.289 -2.161 38.250 1.00 87.50 390 LYS A CA 1
ATOM 3075 C C . LYS A 1 390 ? 21.406 -2.149 36.990 1.00 87.50 390 LYS A C 1
ATOM 3077 O O . LYS A 1 390 ? 21.175 -3.196 36.391 1.00 87.50 390 LYS A O 1
ATOM 3082 N N . SER A 1 391 ? 20.957 -0.960 36.585 1.00 84.44 391 SER A N 1
ATOM 3083 C CA . SER A 1 391 ? 20.162 -0.665 35.392 1.00 84.44 391 SER A CA 1
ATOM 3084 C C . SER A 1 391 ? 20.574 0.707 34.828 1.00 84.44 391 SER A C 1
ATOM 3086 O O . SER A 1 391 ? 21.492 1.344 35.342 1.00 84.44 391 SER A O 1
ATOM 3088 N N . LEU A 1 392 ? 19.922 1.163 33.760 1.00 84.06 392 LEU A N 1
ATOM 3089 C CA . LEU A 1 392 ? 20.058 2.519 33.220 1.00 84.06 392 LEU A CA 1
ATOM 3090 C C . LEU A 1 392 ? 18.691 3.052 32.806 1.00 84.06 392 LEU A C 1
ATOM 3092 O O . LEU A 1 392 ? 17.908 2.333 32.180 1.00 84.06 392 LEU A O 1
ATOM 3096 N N . THR A 1 393 ? 18.443 4.329 33.080 1.00 82.62 393 THR A N 1
ATOM 3097 C CA . THR A 1 393 ? 17.316 5.075 32.516 1.00 82.62 393 THR A CA 1
ATOM 3098 C C . THR A 1 393 ? 17.417 5.156 30.993 1.00 82.62 393 THR A C 1
ATOM 3100 O O . THR A 1 393 ? 18.507 5.180 30.418 1.00 82.62 393 THR A O 1
ATOM 3103 N N . ASP A 1 394 ? 16.279 5.270 30.309 1.00 74.94 394 ASP A N 1
ATOM 3104 C CA . ASP A 1 394 ? 16.238 5.386 28.846 1.00 74.94 394 ASP A CA 1
ATOM 3105 C C . ASP A 1 394 ? 16.996 6.613 28.312 1.00 74.94 394 ASP A C 1
ATOM 3107 O O . ASP A 1 394 ? 17.515 6.580 27.196 1.00 74.94 394 ASP A O 1
ATOM 3111 N N . ALA A 1 395 ? 17.106 7.681 29.109 1.00 77.38 395 ALA A N 1
ATOM 3112 C CA . ALA A 1 395 ? 17.976 8.812 28.803 1.00 77.38 395 ALA A CA 1
ATOM 3113 C C . ALA A 1 395 ? 19.452 8.380 28.780 1.00 77.38 395 ALA A C 1
ATOM 3115 O O . ALA A 1 395 ? 20.097 8.497 27.740 1.00 77.38 395 ALA A O 1
ATOM 3116 N N . ARG A 1 396 ? 19.961 7.779 29.865 1.00 83.06 396 ARG A N 1
ATOM 3117 C CA . ARG A 1 396 ? 21.357 7.313 29.937 1.00 83.06 396 ARG A CA 1
ATOM 3118 C C . ARG A 1 396 ? 21.675 6.189 28.962 1.00 83.06 396 ARG A C 1
ATOM 3120 O O . ARG A 1 396 ? 22.774 6.176 28.415 1.00 83.06 396 ARG A O 1
ATOM 3127 N N . ARG A 1 397 ? 20.728 5.295 28.661 1.00 84.19 397 ARG A N 1
ATOM 3128 C CA . ARG A 1 397 ? 20.915 4.268 27.623 1.00 84.19 397 ARG A CA 1
ATOM 3129 C C . ARG A 1 397 ? 21.070 4.899 26.233 1.00 84.19 397 ARG A C 1
ATOM 3131 O O . ARG A 1 397 ? 21.907 4.442 25.459 1.00 84.19 397 ARG A O 1
ATOM 3138 N N . ARG A 1 398 ? 20.333 5.977 25.924 1.00 84.19 398 ARG A N 1
ATOM 3139 C CA . ARG A 1 398 ? 20.530 6.760 24.686 1.00 84.19 398 ARG A CA 1
ATOM 3140 C C . ARG A 1 398 ? 21.852 7.525 24.685 1.00 84.19 398 ARG A C 1
ATOM 3142 O O . ARG A 1 398 ? 22.523 7.509 23.658 1.00 84.19 398 ARG A O 1
ATOM 3149 N N . ASP A 1 399 ? 22.240 8.152 25.795 1.00 84.00 399 ASP A N 1
ATOM 3150 C CA . ASP A 1 399 ? 23.524 8.861 25.915 1.00 84.00 399 ASP A CA 1
ATOM 3151 C C . ASP A 1 399 ? 24.701 7.901 25.671 1.00 84.00 399 ASP A C 1
ATOM 3153 O O . ASP A 1 399 ? 25.540 8.153 24.807 1.00 84.00 399 ASP A O 1
ATOM 3157 N N . MET A 1 400 ? 24.695 6.745 26.344 1.00 90.25 400 MET A N 1
ATOM 3158 C CA . MET A 1 400 ? 25.689 5.678 26.193 1.00 90.25 400 MET A CA 1
ATOM 3159 C C . MET A 1 400 ? 25.811 5.218 24.736 1.00 90.25 400 MET A C 1
ATOM 3161 O O . MET A 1 400 ? 26.908 5.180 24.182 1.00 90.25 400 MET A O 1
ATOM 3165 N N . VAL A 1 401 ? 24.684 4.914 24.082 1.00 89.38 401 VAL A N 1
ATOM 3166 C CA . VAL A 1 401 ? 24.683 4.494 22.674 1.00 89.38 401 VAL A CA 1
ATOM 3167 C C . VAL A 1 401 ? 25.172 5.617 21.756 1.00 89.38 401 VAL A C 1
ATOM 3169 O O . VAL A 1 401 ? 25.952 5.335 20.853 1.00 89.38 401 VAL A O 1
ATOM 3172 N N . LYS A 1 402 ? 24.801 6.885 21.991 1.00 87.50 402 LYS A N 1
ATOM 3173 C CA . LYS A 1 402 ? 25.324 8.028 21.218 1.00 87.50 402 LYS A CA 1
ATOM 3174 C C . LYS A 1 402 ? 26.844 8.147 21.336 1.00 87.50 402 LYS A C 1
ATOM 3176 O O . LYS A 1 402 ? 27.506 8.281 20.313 1.00 87.50 402 LYS A O 1
ATOM 3181 N N . MET A 1 403 ? 27.396 8.063 22.547 1.00 88.50 403 MET A N 1
ATOM 3182 C CA . MET A 1 403 ? 28.843 8.154 22.788 1.00 88.50 403 MET A CA 1
ATOM 3183 C C . MET A 1 403 ? 29.607 7.020 22.092 1.00 88.50 403 MET A C 1
ATOM 3185 O O . MET A 1 403 ? 30.581 7.270 21.382 1.00 88.50 403 MET A O 1
ATOM 3189 N N . LEU A 1 404 ? 29.134 5.779 22.241 1.00 90.50 404 LEU A N 1
ATOM 3190 C CA . LEU A 1 404 ? 29.768 4.603 21.643 1.00 90.50 404 LEU A CA 1
ATOM 3191 C C . LEU A 1 404 ? 29.623 4.576 20.114 1.00 90.50 404 LEU A C 1
ATOM 3193 O O . LEU A 1 404 ? 30.568 4.204 19.424 1.00 90.50 404 LEU A O 1
ATOM 3197 N N . VAL A 1 405 ? 28.487 5.023 19.565 1.00 87.94 405 VAL A N 1
ATOM 3198 C CA . VAL A 1 405 ? 28.298 5.173 18.112 1.00 87.94 405 VAL A CA 1
ATOM 3199 C C . VAL A 1 405 ? 29.150 6.310 17.553 1.00 87.94 405 VAL A C 1
ATOM 3201 O O . VAL A 1 405 ? 29.707 6.139 16.473 1.00 87.94 405 VAL A O 1
ATOM 3204 N N . ALA A 1 406 ? 29.311 7.429 18.266 1.00 87.12 406 ALA A N 1
ATOM 3205 C CA . ALA A 1 406 ? 30.198 8.514 17.849 1.00 87.12 406 ALA A CA 1
ATOM 3206 C C . ALA A 1 406 ? 31.663 8.050 17.792 1.00 87.12 406 ALA A C 1
ATOM 3208 O O . ALA A 1 406 ? 32.318 8.254 16.773 1.00 87.12 406 ALA A O 1
ATOM 3209 N N . GLN A 1 407 ? 32.147 7.343 18.821 1.00 86.25 407 GLN A N 1
ATOM 3210 C CA . GLN A 1 407 ? 33.499 6.773 18.819 1.00 86.25 407 GLN A CA 1
ATOM 3211 C C . GLN A 1 407 ? 33.672 5.732 17.701 1.00 86.25 407 GLN A C 1
ATOM 3213 O O . GLN A 1 407 ? 34.553 5.868 16.859 1.00 86.25 407 GLN A O 1
ATOM 3218 N N . MET A 1 408 ? 32.758 4.762 17.596 1.00 88.81 408 MET A N 1
ATOM 3219 C CA . MET A 1 408 ? 32.769 3.764 16.519 1.00 88.81 408 MET A CA 1
ATOM 3220 C C . MET A 1 408 ? 32.704 4.409 15.116 1.00 88.81 408 MET A C 1
ATOM 3222 O O . MET A 1 408 ? 33.236 3.846 14.162 1.00 88.81 408 MET A O 1
ATOM 3226 N N . THR A 1 409 ? 32.071 5.579 14.973 1.00 85.81 409 THR A N 1
ATOM 3227 C CA . THR A 1 409 ? 32.000 6.337 13.709 1.00 85.81 409 THR A CA 1
ATOM 3228 C C . THR A 1 409 ? 33.286 7.112 13.420 1.00 85.81 409 THR A C 1
ATOM 3230 O O . THR A 1 409 ? 33.685 7.177 12.260 1.00 85.81 409 THR A O 1
ATOM 3233 N N . SER A 1 410 ? 33.957 7.644 14.445 1.00 85.69 410 SER A N 1
ATOM 3234 C CA . SER A 1 410 ? 35.303 8.224 14.334 1.00 85.69 410 SER A CA 1
ATOM 3235 C C . SER A 1 410 ? 36.292 7.178 13.813 1.00 85.69 410 SER A C 1
ATOM 3237 O O . SER A 1 410 ? 36.909 7.348 12.762 1.00 85.69 410 SER A O 1
ATOM 3239 N N . ASP A 1 411 ? 36.360 6.034 14.491 1.00 82.50 411 ASP A N 1
ATOM 3240 C CA . ASP A 1 411 ? 37.405 5.036 14.252 1.00 82.50 411 ASP A CA 1
ATOM 3241 C C . ASP A 1 411 ? 37.109 4.217 12.984 1.00 82.50 411 ASP A C 1
ATOM 3243 O O . ASP A 1 411 ? 37.962 4.006 12.111 1.00 82.50 411 ASP A O 1
ATOM 3247 N N . HIS A 1 412 ? 35.855 3.784 12.823 1.00 80.06 412 HIS A N 1
ATOM 3248 C CA . HIS A 1 412 ? 35.449 2.857 11.765 1.00 80.06 412 HIS A CA 1
ATOM 3249 C C . HIS A 1 412 ? 34.651 3.504 10.619 1.00 80.06 412 HIS A C 1
ATOM 3251 O O . HIS A 1 412 ? 34.392 2.824 9.622 1.00 80.06 412 HIS A O 1
ATOM 3257 N N . GLY A 1 413 ? 34.387 4.813 10.673 1.00 74.56 413 GLY A N 1
ATOM 3258 C CA . GLY A 1 413 ? 33.637 5.568 9.662 1.00 74.56 413 GLY A CA 1
ATOM 3259 C C . GLY A 1 413 ? 32.120 5.419 9.815 1.00 74.56 413 GLY A C 1
ATOM 3260 O O . GLY A 1 413 ? 31.639 4.635 10.626 1.00 74.56 413 GLY A O 1
ATOM 3261 N N . THR A 1 414 ? 31.336 6.121 8.991 1.00 71.56 414 THR A N 1
ATOM 3262 C CA . THR A 1 414 ? 29.853 6.105 9.044 1.00 71.56 414 THR A CA 1
ATOM 3263 C C . THR A 1 414 ? 29.220 4.737 8.756 1.00 71.56 414 THR A C 1
ATOM 3265 O O . THR A 1 414 ? 28.058 4.504 9.091 1.00 71.56 414 THR A O 1
ATOM 3268 N N . SER A 1 415 ? 29.981 3.792 8.193 1.00 68.06 415 SER A N 1
ATOM 3269 C CA . SER A 1 415 ? 29.560 2.402 7.977 1.00 68.06 415 SER A CA 1
ATOM 3270 C C . SER A 1 415 ? 30.498 1.378 8.641 1.00 68.06 415 SER A C 1
ATOM 3272 O O . SER A 1 415 ? 31.160 0.611 7.936 1.00 68.06 415 SER A O 1
ATOM 3274 N N . PRO A 1 416 ? 30.519 1.269 9.988 1.00 74.12 416 PRO A N 1
ATOM 3275 C CA . PRO A 1 416 ? 31.343 0.274 10.672 1.00 74.12 416 PRO A CA 1
ATOM 3276 C C . PRO A 1 416 ? 30.944 -1.148 10.268 1.00 74.12 416 PRO A C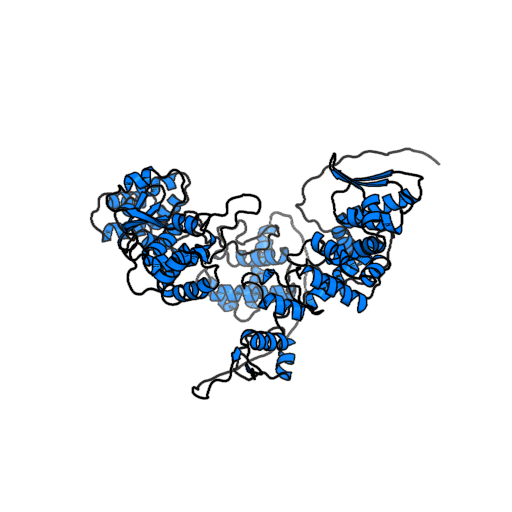 1
ATOM 3278 O O . PRO A 1 416 ? 29.755 -1.442 10.061 1.00 74.12 416 PRO A O 1
ATOM 3281 N N . SER A 1 417 ? 31.936 -2.037 10.170 1.00 71.69 417 SER A N 1
ATOM 3282 C CA . SER A 1 417 ? 31.722 -3.423 9.744 1.00 71.69 417 SER A CA 1
ATOM 3283 C C . SER A 1 417 ? 30.824 -4.198 10.722 1.00 71.69 417 SER A C 1
ATOM 3285 O O . SER A 1 417 ? 30.731 -3.855 11.900 1.00 71.69 417 SER A O 1
ATOM 3287 N N . ARG A 1 418 ? 30.176 -5.279 10.252 1.00 68.31 418 ARG A N 1
ATOM 3288 C CA . ARG A 1 418 ? 29.346 -6.135 11.125 1.00 68.31 418 ARG A CA 1
ATOM 3289 C C . ARG A 1 418 ? 30.143 -6.653 12.334 1.00 68.31 418 ARG A C 1
ATOM 3291 O O . ARG A 1 418 ? 29.627 -6.583 13.438 1.00 68.31 418 ARG A O 1
ATOM 3298 N N . ARG A 1 419 ? 31.398 -7.072 12.123 1.00 77.69 419 ARG A N 1
ATOM 3299 C CA . ARG A 1 419 ? 32.288 -7.568 13.182 1.00 77.69 419 ARG A CA 1
ATOM 3300 C C . ARG A 1 419 ? 32.519 -6.513 14.272 1.00 77.69 419 ARG A C 1
ATOM 3302 O O . ARG A 1 419 ? 32.296 -6.808 15.434 1.00 77.69 419 ARG A O 1
ATOM 3309 N N . VAL A 1 420 ? 32.853 -5.281 13.883 1.00 78.81 420 VAL A N 1
ATOM 3310 C CA . VAL A 1 420 ? 33.035 -4.151 14.816 1.00 78.81 420 VAL A CA 1
ATOM 3311 C C . VAL A 1 420 ? 31.758 -3.889 15.620 1.00 78.81 420 VAL A C 1
ATOM 3313 O O . VAL A 1 420 ? 31.803 -3.733 16.835 1.00 78.81 420 VAL A O 1
ATOM 3316 N N . LYS A 1 421 ? 30.593 -3.893 14.961 1.00 83.50 421 LYS A N 1
ATOM 3317 C CA . LYS A 1 421 ? 29.296 -3.705 15.634 1.00 83.50 421 LYS A CA 1
ATOM 3318 C C . LYS A 1 421 ? 28.980 -4.837 16.619 1.00 83.50 421 LYS A C 1
ATOM 3320 O O . LYS A 1 421 ? 28.387 -4.575 17.659 1.00 83.50 421 LYS A O 1
ATOM 3325 N N . GLU A 1 422 ? 29.392 -6.067 16.319 1.00 83.06 422 GLU A N 1
ATOM 3326 C CA . GLU A 1 422 ? 29.285 -7.218 17.226 1.00 83.06 422 GLU A CA 1
ATOM 3327 C C . GLU A 1 422 ? 30.299 -7.144 18.383 1.00 83.06 422 GLU A C 1
ATOM 3329 O O . GLU A 1 422 ? 29.946 -7.489 19.505 1.00 83.06 422 GLU A O 1
ATOM 3334 N N . GLU A 1 423 ? 31.515 -6.641 18.157 1.00 84.94 423 GLU A N 1
ATOM 3335 C CA . GLU A 1 423 ? 32.544 -6.425 19.191 1.00 84.94 423 GLU A CA 1
ATOM 3336 C C . GLU A 1 423 ? 32.132 -5.326 20.188 1.00 84.94 423 GLU A C 1
ATOM 3338 O O . GLU A 1 423 ? 32.192 -5.544 21.399 1.00 84.94 423 GLU A O 1
ATOM 3343 N N . TYR A 1 424 ? 31.606 -4.192 19.709 1.00 90.38 424 TYR A N 1
ATOM 3344 C CA . TYR A 1 424 ? 31.022 -3.156 20.574 1.00 90.38 424 TYR A CA 1
ATOM 3345 C C . TYR A 1 424 ? 29.782 -3.665 21.328 1.00 90.38 424 TYR A C 1
ATOM 3347 O O . TYR A 1 424 ? 29.644 -3.406 22.522 1.00 90.38 424 TYR A O 1
ATOM 3355 N N . ALA A 1 425 ? 28.886 -4.411 20.667 1.00 86.94 425 ALA A N 1
ATOM 3356 C CA . ALA A 1 425 ? 27.691 -4.958 21.314 1.00 86.94 425 ALA A CA 1
ATOM 3357 C C . ALA A 1 425 ? 28.035 -5.983 22.409 1.00 86.94 425 ALA A C 1
ATOM 3359 O O . ALA A 1 425 ? 27.476 -5.898 23.503 1.00 86.94 425 ALA A O 1
ATOM 3360 N N . LYS A 1 426 ? 29.007 -6.873 22.154 1.00 85.38 426 LYS A N 1
ATOM 3361 C CA . LYS A 1 426 ? 29.597 -7.761 23.168 1.00 85.38 426 LYS A CA 1
ATOM 3362 C C . LYS A 1 426 ? 30.130 -6.971 24.359 1.00 85.38 426 LYS A C 1
ATOM 3364 O O . LYS A 1 426 ? 29.739 -7.257 25.484 1.00 85.38 426 LYS A O 1
ATOM 3369 N N . GLY A 1 427 ? 30.980 -5.969 24.120 1.00 89.00 427 GLY A N 1
ATOM 3370 C CA . GLY A 1 427 ? 31.573 -5.158 25.187 1.00 89.00 427 GLY A CA 1
ATOM 3371 C C . GLY A 1 427 ? 30.524 -4.481 26.073 1.00 89.00 427 GLY A C 1
ATOM 3372 O O . GLY A 1 427 ? 30.656 -4.499 27.294 1.00 89.00 427 GLY A O 1
ATOM 3373 N N . ILE A 1 428 ? 29.434 -3.978 25.478 1.00 89.94 428 ILE A N 1
ATOM 3374 C CA . ILE A 1 428 ? 28.287 -3.436 26.222 1.00 89.94 428 ILE A CA 1
ATOM 3375 C C . ILE A 1 428 ? 27.642 -4.524 27.090 1.00 89.94 428 ILE A C 1
ATOM 3377 O O . ILE A 1 428 ? 27.438 -4.290 28.276 1.00 89.94 428 ILE A O 1
ATOM 3381 N N . THR A 1 429 ? 27.346 -5.712 26.554 1.00 87.12 429 THR A N 1
ATOM 3382 C CA . THR A 1 429 ? 26.734 -6.794 27.351 1.00 87.12 429 THR A CA 1
ATOM 3383 C C . THR A 1 429 ? 27.665 -7.371 28.420 1.00 87.12 429 THR A C 1
ATOM 3385 O O . THR A 1 429 ? 27.183 -7.802 29.461 1.00 87.12 429 THR A O 1
ATOM 3388 N N . SER A 1 430 ? 28.983 -7.346 28.210 1.00 87.31 430 SER A N 1
ATOM 3389 C CA . SER A 1 430 ? 29.970 -7.832 29.182 1.00 87.31 430 SER A CA 1
ATOM 3390 C C . SER A 1 430 ? 30.227 -6.828 30.312 1.00 87.31 430 SER A C 1
ATOM 3392 O O . SER A 1 430 ? 30.422 -7.240 31.454 1.00 87.31 430 SER A O 1
ATOM 3394 N N . LEU A 1 431 ? 30.178 -5.519 30.031 1.00 87.75 431 LEU A N 1
ATOM 3395 C CA . LEU A 1 431 ? 30.280 -4.460 31.047 1.00 87.75 431 LEU A CA 1
ATOM 3396 C C . LEU A 1 431 ? 28.946 -4.225 31.784 1.00 87.75 431 LEU A C 1
ATOM 3398 O O . LEU A 1 431 ? 28.928 -3.946 32.984 1.00 87.75 431 LEU A O 1
ATOM 3402 N N . PHE A 1 432 ? 27.820 -4.379 31.081 1.00 89.00 432 PHE A N 1
ATOM 3403 C CA . PHE A 1 432 ? 26.463 -4.151 31.584 1.00 89.00 432 PHE A CA 1
ATOM 3404 C C . PHE A 1 432 ? 25.576 -5.411 31.461 1.00 89.00 432 PHE A C 1
ATOM 3406 O O . PHE A 1 432 ? 24.568 -5.381 30.748 1.00 89.00 432 PHE A O 1
ATOM 3413 N N . PRO A 1 433 ? 25.892 -6.526 32.155 1.00 83.50 433 PRO A N 1
ATOM 3414 C CA . PRO A 1 433 ? 25.186 -7.806 31.991 1.00 83.50 433 PRO A CA 1
ATOM 3415 C C . PRO A 1 433 ? 23.674 -7.741 32.242 1.00 83.50 433 PRO A C 1
ATOM 3417 O O . PRO A 1 433 ? 22.916 -8.447 31.583 1.00 83.50 433 PRO A O 1
ATOM 3420 N N . ASN A 1 434 ? 23.205 -6.845 33.115 1.00 76.75 434 ASN A N 1
ATOM 3421 C CA . ASN A 1 434 ? 21.775 -6.681 33.401 1.00 76.75 434 ASN A CA 1
ATOM 3422 C C . ASN A 1 434 ? 21.017 -5.868 32.330 1.00 76.75 434 ASN A C 1
ATOM 3424 O O . ASN A 1 434 ? 19.813 -5.657 32.460 1.00 76.75 434 ASN A O 1
ATOM 3428 N N . LEU A 1 435 ? 21.708 -5.389 31.290 1.00 79.38 435 LEU A N 1
ATOM 3429 C CA . LEU A 1 435 ? 21.119 -4.739 30.113 1.00 79.38 435 LEU A CA 1
ATOM 3430 C C . LEU A 1 435 ? 21.112 -5.650 28.871 1.00 79.38 435 LEU A C 1
ATOM 3432 O O . LEU A 1 435 ? 20.663 -5.217 27.809 1.00 79.38 435 LEU A O 1
ATOM 3436 N N . ALA A 1 436 ? 21.614 -6.884 28.983 1.00 73.75 436 ALA A N 1
ATOM 3437 C CA . ALA A 1 436 ? 21.551 -7.876 27.916 1.00 73.75 436 ALA A CA 1
ATOM 3438 C C . ALA A 1 436 ? 20.109 -8.373 27.708 1.00 73.75 436 ALA A C 1
ATOM 3440 O O . ALA A 1 436 ? 19.380 -8.601 28.672 1.00 73.75 436 ALA A O 1
ATOM 3441 N N . ASP A 1 437 ? 19.703 -8.574 26.453 1.00 68.62 437 ASP A N 1
ATOM 3442 C CA . ASP A 1 437 ? 18.392 -9.128 26.100 1.00 68.62 437 ASP A CA 1
ATOM 3443 C C . ASP A 1 437 ? 18.318 -10.629 26.453 1.00 68.62 437 ASP A C 1
ATOM 3445 O O . ASP A 1 437 ? 18.990 -11.428 25.788 1.00 68.62 437 ASP A O 1
ATOM 3449 N N . PRO A 1 438 ? 17.471 -11.056 27.417 1.00 55.00 438 PRO A N 1
ATOM 3450 C CA . PRO A 1 438 ? 17.330 -12.467 27.786 1.00 55.00 438 PRO A CA 1
ATOM 3451 C C . PRO A 1 438 ? 16.767 -13.346 26.659 1.00 55.00 438 PRO A C 1
ATOM 3453 O O . PRO A 1 438 ? 16.822 -14.572 26.747 1.00 55.00 438 PRO A O 1
ATOM 3456 N N . ARG A 1 439 ? 16.196 -12.740 25.608 1.00 44.22 439 ARG A N 1
ATOM 3457 C CA . ARG A 1 439 ? 15.638 -13.429 24.435 1.00 44.22 439 ARG A CA 1
ATOM 3458 C C . ARG A 1 439 ? 16.665 -13.601 23.306 1.00 44.22 439 ARG A C 1
ATOM 3460 O O . ARG A 1 439 ? 16.387 -14.335 22.358 1.00 44.22 439 ARG A O 1
ATOM 3467 N N . SER A 1 440 ? 17.858 -13.000 23.401 1.00 55.97 440 SER A N 1
ATOM 3468 C CA . SER A 1 440 ? 18.942 -13.200 22.431 1.00 55.97 440 SER A CA 1
ATOM 3469 C C . SER A 1 440 ? 19.977 -14.218 22.910 1.00 55.97 440 SER A C 1
ATOM 3471 O O . SER A 1 440 ? 20.550 -14.092 23.988 1.00 55.97 440 SER A O 1
ATOM 3473 N N . LYS A 1 441 ? 20.345 -15.154 22.022 1.00 53.59 441 LYS A N 1
ATOM 3474 C CA . LYS A 1 441 ? 21.437 -16.127 22.225 1.00 53.59 441 LYS A CA 1
ATOM 3475 C C . LYS A 1 441 ? 22.801 -15.486 22.553 1.00 53.59 441 LYS A C 1
ATOM 3477 O O . LYS A 1 441 ? 23.676 -16.172 23.072 1.00 53.59 441 LYS A O 1
ATOM 3482 N N . PHE A 1 442 ? 22.987 -14.204 22.240 1.00 54.28 442 PHE A N 1
ATOM 3483 C CA . PHE A 1 442 ? 24.221 -13.457 22.508 1.00 54.28 442 PHE A CA 1
ATOM 3484 C C . PHE A 1 442 ? 23.997 -12.220 23.398 1.00 54.28 442 PHE A C 1
ATOM 3486 O O . PHE A 1 442 ? 24.885 -11.384 23.492 1.00 54.28 442 PHE A O 1
ATOM 3493 N N . GLY A 1 443 ? 22.810 -12.033 23.988 1.00 51.78 443 GLY A N 1
ATOM 3494 C CA . GLY A 1 443 ? 22.456 -10.812 24.732 1.00 51.78 443 GLY A CA 1
ATOM 3495 C C . GLY A 1 443 ? 22.212 -9.561 23.868 1.00 51.78 443 GLY A C 1
ATOM 3496 O O . GLY A 1 443 ? 21.669 -8.574 24.356 1.00 51.78 443 GLY A O 1
ATOM 3497 N N . PHE A 1 444 ? 22.555 -9.596 22.575 1.00 58.62 444 PHE A N 1
ATOM 3498 C CA . PHE A 1 444 ? 22.294 -8.540 21.587 1.00 58.62 444 PHE A CA 1
ATOM 3499 C C . PHE A 1 444 ? 21.827 -9.122 20.239 1.00 58.62 444 PHE A C 1
ATOM 3501 O O . PHE A 1 444 ? 22.074 -10.288 19.922 1.00 58.62 444 PHE A O 1
ATOM 3508 N N . GLY A 1 445 ? 21.121 -8.329 19.428 1.00 43.31 445 GLY A N 1
ATOM 3509 C CA . GLY A 1 445 ? 20.451 -8.789 18.201 1.00 43.31 445 GLY A CA 1
ATOM 3510 C C . GLY A 1 445 ? 21.355 -8.929 16.966 1.00 43.31 445 GLY A C 1
ATOM 3511 O O . GLY A 1 445 ? 21.342 -8.067 16.085 1.00 43.31 445 GLY A O 1
ATOM 3512 N N . ALA A 1 446 ? 22.101 -10.030 16.849 1.00 37.31 446 ALA A N 1
ATOM 3513 C CA . ALA A 1 446 ? 22.927 -10.329 15.672 1.00 37.31 446 ALA A CA 1
ATOM 3514 C C . ALA A 1 446 ? 22.088 -10.836 14.474 1.00 37.31 446 ALA A C 1
ATOM 3516 O O . ALA A 1 446 ? 21.810 -12.029 14.344 1.00 37.31 446 ALA A O 1
ATOM 3517 N N . SER A 1 447 ? 21.690 -9.938 13.566 1.00 34.56 447 SER A N 1
ATOM 3518 C CA . SER A 1 447 ? 20.884 -10.293 12.385 1.00 34.56 447 SER A CA 1
ATOM 3519 C C . SER A 1 447 ? 21.705 -10.944 11.257 1.00 34.56 447 SER A C 1
ATOM 3521 O O . SER A 1 447 ? 22.672 -10.383 10.726 1.00 34.56 447 SER A O 1
ATOM 3523 N N . GLU A 1 448 ? 21.307 -12.153 10.850 1.00 31.69 448 GLU A N 1
ATOM 3524 C CA . GLU A 1 448 ? 21.846 -12.818 9.659 1.00 31.69 448 GLU A CA 1
ATOM 3525 C C . GLU A 1 448 ? 21.227 -12.290 8.357 1.00 31.69 448 GLU A C 1
ATOM 3527 O O . GLU A 1 448 ? 20.098 -11.802 8.307 1.00 31.69 448 GLU A O 1
ATOM 3532 N N . GLY A 1 449 ? 22.016 -12.330 7.283 1.00 30.41 449 GLY A N 1
ATOM 3533 C CA . GLY A 1 449 ? 21.743 -11.553 6.079 1.00 30.41 449 GLY A CA 1
ATOM 3534 C C . GLY A 1 449 ? 20.718 -12.172 5.130 1.00 30.41 449 GLY A C 1
ATOM 3535 O O . GLY A 1 449 ? 21.102 -12.878 4.203 1.00 30.41 449 GLY A O 1
ATOM 3536 N N . GLN A 1 450 ? 19.451 -11.773 5.250 1.00 28.47 450 GLN A N 1
ATOM 3537 C CA . GLN A 1 450 ? 18.530 -11.714 4.109 1.00 28.47 450 GLN A CA 1
ATOM 3538 C C . GLN A 1 450 ? 18.113 -10.263 3.849 1.00 28.47 450 GLN A C 1
ATOM 3540 O O . GLN A 1 450 ? 17.365 -9.678 4.628 1.00 28.47 450 GLN A O 1
ATOM 3545 N N . LYS A 1 451 ? 18.548 -9.680 2.722 1.00 32.56 451 LYS A N 1
ATOM 3546 C CA . LYS A 1 451 ? 18.095 -8.351 2.274 1.00 32.56 451 LYS A CA 1
ATOM 3547 C C . LYS A 1 451 ? 16.684 -8.409 1.662 1.00 32.56 451 LYS A C 1
ATOM 3549 O O . LYS A 1 451 ? 16.484 -8.069 0.500 1.00 32.56 451 LYS A O 1
ATOM 3554 N N . LYS A 1 452 ? 15.679 -8.750 2.472 1.00 29.19 452 LYS A N 1
ATOM 3555 C CA . LYS A 1 452 ? 14.409 -8.019 2.366 1.00 29.19 452 LYS A CA 1
ATOM 3556 C C . LYS A 1 452 ? 14.670 -6.638 2.961 1.00 29.19 452 LYS A C 1
ATOM 3558 O O . LYS A 1 452 ? 15.234 -6.550 4.049 1.00 29.19 452 LYS A O 1
ATOM 3563 N N . THR A 1 453 ? 14.298 -5.568 2.264 1.00 25.03 453 THR A N 1
ATOM 3564 C CA . THR A 1 453 ? 14.361 -4.220 2.842 1.00 25.03 453 THR A CA 1
ATOM 3565 C C . THR A 1 453 ? 13.534 -4.206 4.118 1.00 25.03 453 THR A C 1
ATOM 3567 O O . THR A 1 453 ? 12.341 -4.518 4.071 1.00 25.03 453 THR A O 1
ATOM 3570 N N . LEU A 1 454 ? 14.160 -3.861 5.245 1.00 25.14 454 LEU A N 1
ATOM 3571 C CA . LEU A 1 454 ? 13.495 -3.801 6.540 1.00 25.14 454 LEU A CA 1
ATOM 3572 C C . LEU A 1 454 ? 12.562 -2.582 6.580 1.00 25.14 454 LEU A C 1
ATOM 3574 O O . LEU A 1 454 ? 12.853 -1.566 7.204 1.00 25.14 454 LEU A O 1
ATOM 3578 N N . ARG A 1 455 ? 11.380 -2.725 5.964 1.00 25.25 455 ARG A N 1
ATOM 3579 C CA . ARG A 1 455 ? 10.173 -2.218 6.621 1.00 25.25 455 ARG A CA 1
ATOM 3580 C C . ARG A 1 455 ? 10.219 -2.756 8.045 1.00 25.25 455 ARG A C 1
ATOM 3582 O O . ARG A 1 455 ? 10.494 -3.945 8.213 1.00 25.25 455 ARG A O 1
ATOM 3589 N N . GLN A 1 456 ? 9.938 -1.921 9.037 1.00 26.56 456 GLN A N 1
ATOM 3590 C CA . GLN A 1 456 ? 9.722 -2.416 10.389 1.00 26.56 456 GLN A CA 1
ATOM 3591 C C . GLN A 1 456 ? 8.629 -3.486 10.324 1.00 26.56 456 GLN A C 1
ATOM 3593 O O . GLN A 1 456 ? 7.464 -3.183 10.063 1.00 26.56 456 GLN A O 1
ATOM 3598 N N . SER A 1 457 ? 9.002 -4.745 10.548 1.00 27.30 457 SER A N 1
ATOM 3599 C CA . SER A 1 457 ? 8.050 -5.753 10.982 1.00 27.30 457 SER A CA 1
ATOM 3600 C C . SER A 1 457 ? 7.687 -5.384 12.412 1.00 27.30 457 SER A C 1
ATOM 3602 O O . SER A 1 457 ? 8.290 -5.883 13.360 1.00 27.30 457 SER A O 1
ATOM 3604 N N . LEU A 1 458 ? 6.746 -4.449 12.547 1.00 33.66 458 LEU A N 1
ATOM 3605 C CA . LEU A 1 458 ? 6.067 -4.184 13.802 1.00 33.66 458 LEU A CA 1
ATOM 3606 C C . LEU A 1 458 ? 5.446 -5.509 14.247 1.00 33.66 458 LEU A C 1
ATOM 3608 O O . LEU A 1 458 ? 4.401 -5.923 13.742 1.00 33.66 458 LEU A O 1
ATOM 3612 N N . THR A 1 459 ? 6.091 -6.180 15.199 1.00 37.81 459 THR A N 1
ATOM 3613 C CA . THR A 1 459 ? 5.504 -7.259 16.000 1.00 37.81 459 THR A CA 1
ATOM 3614 C C . THR A 1 459 ? 4.500 -6.624 16.961 1.00 37.81 459 THR A C 1
ATOM 3616 O O . THR A 1 459 ? 4.704 -6.574 18.167 1.00 37.81 459 THR A O 1
ATOM 3619 N N . GLY A 1 460 ? 3.463 -6.031 16.370 1.00 55.28 460 GLY A N 1
ATOM 3620 C CA . GLY A 1 460 ? 2.514 -5.119 17.001 1.00 55.28 460 GLY A CA 1
ATOM 3621 C C . GLY A 1 460 ? 1.130 -5.130 16.345 1.00 55.28 460 GLY A C 1
ATOM 3622 O O . GLY A 1 460 ? 0.281 -4.338 16.736 1.00 55.28 460 GLY A O 1
ATOM 3623 N N . GLY A 1 461 ? 0.871 -6.044 15.401 1.00 71.75 461 GLY A N 1
ATOM 3624 C CA . GLY A 1 461 ? -0.498 -6.405 15.015 1.00 71.75 461 GLY A CA 1
ATOM 3625 C C . GLY A 1 461 ? -1.210 -7.202 16.124 1.00 71.75 461 GLY A C 1
ATOM 3626 O O . GLY A 1 461 ? -0.591 -7.501 17.150 1.00 71.75 461 GLY A O 1
ATOM 3627 N N . PRO A 1 462 ? -2.483 -7.590 15.943 1.00 79.75 462 PRO A N 1
ATOM 3628 C CA . PRO A 1 462 ? -3.265 -8.257 16.988 1.00 79.75 462 PRO A CA 1
ATOM 3629 C C . PRO A 1 462 ? -2.588 -9.499 17.583 1.00 79.75 462 PRO A C 1
ATOM 3631 O O . PRO A 1 462 ? -2.437 -9.592 18.793 1.00 79.75 462 PRO A O 1
ATOM 3634 N N . LYS A 1 463 ? -2.050 -10.377 16.724 1.00 80.69 463 LYS A N 1
ATOM 3635 C CA . LYS A 1 463 ? -1.396 -11.656 17.073 1.00 80.69 463 LYS A CA 1
ATOM 3636 C C . LYS A 1 463 ? -0.025 -11.562 17.767 1.00 80.69 463 LYS A C 1
ATOM 3638 O O . LYS A 1 463 ? 0.635 -12.586 17.913 1.00 80.69 463 LYS A O 1
ATOM 3643 N N . ALA A 1 464 ? 0.442 -10.373 18.139 1.00 77.12 464 ALA A N 1
ATOM 3644 C CA . ALA A 1 464 ? 1.709 -10.220 18.853 1.00 77.12 464 ALA A CA 1
ATOM 3645 C C . ALA A 1 464 ? 1.537 -10.435 20.368 1.00 77.12 464 ALA A C 1
ATOM 3647 O O . ALA A 1 464 ? 0.684 -9.794 20.977 1.00 77.12 464 ALA A O 1
ATOM 3648 N N . ASP A 1 465 ? 2.386 -11.281 20.958 1.00 71.00 465 ASP A N 1
ATOM 3649 C CA . ASP A 1 465 ? 2.507 -11.456 22.413 1.00 71.00 465 ASP A CA 1
ATOM 3650 C C . ASP A 1 465 ? 2.823 -10.118 23.106 1.00 71.00 465 ASP A C 1
ATOM 3652 O O . ASP A 1 465 ? 3.697 -9.364 22.658 1.00 71.00 465 ASP A O 1
ATOM 3656 N N . ARG A 1 466 ? 2.096 -9.818 24.187 1.00 71.88 466 ARG A N 1
ATOM 3657 C CA . ARG A 1 466 ? 2.204 -8.579 24.968 1.00 71.88 466 ARG A CA 1
ATOM 3658 C C . ARG A 1 466 ? 2.090 -8.872 26.460 1.00 71.88 466 ARG A C 1
ATOM 3660 O O . ARG A 1 466 ? 1.140 -9.505 26.912 1.00 71.88 466 ARG A O 1
ATOM 3667 N N . GLY A 1 467 ? 3.019 -8.313 27.232 1.00 66.50 467 GLY A N 1
ATOM 3668 C CA . GLY A 1 467 ? 2.786 -8.083 28.657 1.00 66.50 467 GLY A CA 1
ATOM 3669 C C . GLY A 1 467 ? 1.770 -6.951 28.871 1.00 66.50 467 GLY A C 1
ATOM 3670 O O . GLY A 1 467 ? 1.521 -6.177 27.941 1.00 66.50 467 GLY A O 1
ATOM 3671 N N . PRO A 1 468 ? 1.190 -6.827 30.077 1.00 70.19 468 PRO A N 1
ATOM 3672 C CA . PRO A 1 468 ? 0.328 -5.701 30.402 1.00 70.19 468 PRO A CA 1
ATOM 3673 C C . PRO A 1 468 ? 1.099 -4.369 30.359 1.00 70.19 468 PRO A C 1
ATOM 3675 O O . PRO A 1 468 ? 2.288 -4.304 30.667 1.00 70.19 468 PRO A O 1
ATOM 3678 N N . PHE A 1 469 ? 0.394 -3.297 30.002 1.00 69.25 469 PHE A N 1
ATOM 3679 C CA . PHE A 1 469 ? 0.881 -1.916 29.910 1.00 69.25 469 PHE A CA 1
ATOM 3680 C C . PHE A 1 469 ? 1.320 -1.332 31.262 1.00 69.25 469 PHE A C 1
ATOM 3682 O O . PHE A 1 469 ? 2.132 -0.412 31.328 1.00 69.25 469 PHE A O 1
ATOM 3689 N N . THR A 1 470 ? 0.768 -1.860 32.351 1.00 61.25 470 THR A N 1
ATOM 3690 C CA . THR A 1 470 ? 1.042 -1.464 33.735 1.00 61.25 470 THR A CA 1
ATOM 3691 C C . THR A 1 470 ? 1.264 -2.722 34.566 1.00 61.25 470 THR A C 1
ATOM 3693 O O . THR A 1 470 ? 0.694 -3.770 34.256 1.00 61.25 470 THR A O 1
ATOM 3696 N N . GLU A 1 471 ? 2.034 -2.624 35.650 1.00 58.44 471 GLU A N 1
ATOM 3697 C CA . GLU A 1 471 ? 2.090 -3.655 36.694 1.00 58.44 471 GLU A CA 1
ATOM 3698 C C . GLU A 1 471 ? 0.753 -3.718 37.457 1.00 58.44 471 GLU A C 1
ATOM 3700 O O . GLU A 1 471 ? 0.612 -3.258 38.587 1.00 58.44 471 GLU A O 1
ATOM 3705 N N . ALA A 1 472 ? -0.268 -4.276 36.808 1.00 59.12 472 ALA A N 1
ATOM 3706 C CA . ALA A 1 472 ? -1.467 -4.752 37.479 1.00 59.12 472 ALA A CA 1
ATOM 3707 C C . ALA A 1 472 ? -1.115 -5.962 38.360 1.00 59.12 472 ALA A C 1
ATOM 3709 O O . ALA A 1 472 ? -0.191 -6.713 38.041 1.00 59.12 472 ALA A O 1
ATOM 3710 N N . ASN A 1 473 ? -1.909 -6.209 39.408 1.00 69.38 473 ASN A N 1
ATOM 3711 C CA . ASN A 1 473 ? -1.780 -7.357 40.320 1.00 69.38 473 ASN A CA 1
ATOM 3712 C C . ASN A 1 473 ? -2.174 -8.695 39.649 1.00 69.38 473 ASN A C 1
ATOM 3714 O O . ASN A 1 473 ? -3.039 -9.429 40.127 1.00 69.38 473 ASN A O 1
ATOM 3718 N N . CYS A 1 474 ? -1.571 -9.003 38.501 1.00 77.06 474 CYS A N 1
ATOM 3719 C CA . CYS A 1 474 ? -1.784 -10.234 37.757 1.00 77.06 474 CYS A CA 1
ATOM 3720 C C . CYS A 1 474 ? -1.256 -11.430 38.551 1.00 77.06 474 CYS A C 1
ATOM 3722 O O . CYS A 1 474 ? -0.132 -11.421 39.054 1.00 77.06 474 CYS A O 1
ATOM 3724 N N . LEU A 1 475 ? -2.058 -12.486 38.621 1.00 81.62 475 LEU A N 1
ATOM 3725 C CA . LEU A 1 475 ? -1.725 -13.696 39.358 1.00 81.62 475 LEU A CA 1
ATOM 3726 C C . LEU A 1 475 ? -0.611 -14.449 38.619 1.00 81.62 475 LEU A C 1
ATOM 3728 O O . LEU A 1 475 ? -0.690 -14.711 37.418 1.00 81.62 475 LEU A O 1
ATOM 3732 N N . THR A 1 476 ? 0.461 -14.758 39.344 1.00 72.69 476 THR A N 1
ATOM 3733 C CA . THR A 1 476 ? 1.717 -15.269 38.773 1.00 72.69 476 THR A CA 1
ATOM 3734 C C . THR A 1 476 ? 1.740 -16.786 38.592 1.00 72.69 476 THR A C 1
ATOM 3736 O O . THR A 1 476 ? 2.578 -17.294 37.847 1.00 72.69 476 THR A O 1
ATOM 3739 N N . THR A 1 477 ? 0.821 -17.513 39.235 1.00 81.50 477 THR A N 1
ATOM 3740 C CA . THR A 1 477 ? 0.718 -18.979 39.187 1.00 81.50 477 THR A CA 1
ATOM 3741 C C . THR A 1 477 ? -0.622 -19.428 38.605 1.00 81.50 477 THR A C 1
ATOM 3743 O O . THR A 1 477 ? -1.645 -18.758 38.759 1.00 81.50 477 THR A O 1
ATOM 3746 N N . GLU A 1 478 ? -0.633 -20.589 37.944 1.00 80.62 478 GLU A N 1
ATOM 3747 C CA . GLU A 1 478 ? -1.857 -21.123 37.333 1.00 80.62 478 GLU A CA 1
ATOM 3748 C C . GLU A 1 478 ? -2.908 -21.535 38.380 1.00 80.62 478 GLU A C 1
ATOM 3750 O O . GLU A 1 478 ? -4.090 -21.334 38.129 1.00 80.62 478 GLU A O 1
ATOM 3755 N N . SER A 1 479 ? -2.508 -22.005 39.575 1.00 84.69 479 SER A N 1
ATOM 3756 C CA . SER A 1 479 ? -3.450 -22.337 40.669 1.00 84.69 479 SER A CA 1
ATOM 3757 C C . SER A 1 479 ? -4.312 -21.137 41.056 1.00 84.69 479 SER A C 1
ATOM 3759 O O . SER A 1 479 ? -5.536 -21.204 40.978 1.00 84.69 479 SER A O 1
ATOM 3761 N N . LEU A 1 480 ? -3.673 -19.998 41.347 1.00 86.00 480 LEU A N 1
ATOM 3762 C CA . LEU A 1 480 ? -4.375 -18.767 41.711 1.00 86.00 480 LEU A CA 1
ATOM 3763 C C . LEU A 1 480 ? -5.278 -18.272 40.569 1.00 86.00 480 LEU A C 1
ATOM 3765 O O . LEU A 1 480 ? -6.354 -17.730 40.821 1.00 86.00 480 LEU A O 1
ATOM 3769 N N . CYS A 1 481 ? -4.878 -18.486 39.310 1.00 86.31 481 CYS A N 1
ATOM 3770 C CA . CYS A 1 481 ? -5.723 -18.185 38.155 1.00 86.31 481 CYS A CA 1
ATOM 3771 C C . CYS A 1 481 ? -6.958 -19.098 38.098 1.00 86.31 481 CYS A C 1
ATOM 3773 O O . CYS A 1 481 ? -8.062 -18.598 37.900 1.00 86.31 481 CYS A O 1
ATOM 3775 N N . CYS A 1 482 ? -6.806 -20.405 38.324 1.00 85.19 482 CYS A N 1
ATOM 3776 C CA . CYS A 1 482 ? -7.915 -21.360 38.397 1.00 85.19 482 CYS A CA 1
ATOM 3777 C C . CYS A 1 482 ? -8.878 -21.042 39.554 1.00 85.19 482 CYS A C 1
ATOM 3779 O O . CYS A 1 482 ? -10.092 -21.045 39.356 1.00 85.19 482 CYS A O 1
ATOM 3781 N N . GLU A 1 483 ? -8.356 -20.694 40.731 1.00 86.75 483 GLU A N 1
ATOM 3782 C CA . GLU A 1 483 ? -9.138 -20.244 41.892 1.00 86.75 483 GLU A CA 1
ATOM 3783 C C . GLU A 1 483 ? -9.916 -18.952 41.580 1.00 86.75 483 GLU A C 1
ATOM 3785 O O . GLU A 1 483 ? -11.113 -18.854 41.859 1.00 86.75 483 GLU A O 1
ATOM 3790 N N . ALA A 1 484 ? -9.276 -17.978 40.924 1.00 87.75 484 ALA A N 1
ATOM 3791 C CA . ALA A 1 484 ? -9.929 -16.751 40.469 1.00 87.75 484 ALA A CA 1
ATOM 3792 C C . ALA A 1 484 ? -11.015 -17.016 39.410 1.00 87.75 484 ALA A C 1
ATOM 3794 O O . ALA A 1 484 ? -12.081 -16.403 39.468 1.00 87.75 484 ALA A O 1
ATOM 3795 N N . ILE A 1 485 ? -10.784 -17.940 38.472 1.00 87.94 485 ILE A N 1
ATOM 3796 C CA . ILE A 1 485 ? -11.763 -18.356 37.455 1.00 87.94 485 ILE A CA 1
ATOM 3797 C C . ILE A 1 485 ? -12.967 -19.051 38.103 1.00 87.94 485 ILE A C 1
ATOM 3799 O O . ILE A 1 485 ? -14.107 -18.733 37.760 1.00 87.94 485 ILE A O 1
ATOM 3803 N N . ALA A 1 486 ? -12.744 -19.945 39.070 1.00 86.50 486 ALA A N 1
ATOM 3804 C CA . ALA A 1 486 ? -13.818 -20.577 39.834 1.00 86.50 486 ALA A CA 1
ATOM 3805 C C . ALA A 1 486 ? -14.651 -19.531 40.597 1.00 86.50 486 ALA A C 1
ATOM 3807 O O . ALA A 1 486 ? -15.878 -19.524 40.497 1.00 86.50 486 ALA A O 1
ATOM 3808 N N . LEU A 1 487 ? -13.999 -18.577 41.272 1.00 86.81 487 LEU A N 1
ATOM 3809 C CA . LEU A 1 487 ? -14.684 -17.483 41.965 1.00 86.81 487 LEU A CA 1
ATOM 3810 C C . LEU A 1 487 ? -15.515 -16.617 41.001 1.00 86.81 487 LEU A C 1
ATOM 3812 O O . LEU A 1 487 ? -16.656 -16.284 41.311 1.00 86.81 487 LEU A O 1
ATOM 3816 N N . MET A 1 488 ? -15.000 -16.295 39.808 1.00 86.31 488 MET A N 1
ATOM 3817 C CA . MET A 1 488 ? -15.745 -15.531 38.793 1.00 86.31 488 MET A CA 1
ATOM 3818 C C . MET A 1 488 ? -16.983 -16.256 38.261 1.00 86.31 488 MET A C 1
ATOM 3820 O O . MET A 1 488 ? -17.951 -15.591 37.885 1.00 86.31 488 MET A O 1
ATOM 3824 N N . LYS A 1 489 ? -16.971 -17.594 38.225 1.00 82.62 489 LYS A N 1
ATOM 3825 C CA . LYS A 1 489 ? -18.109 -18.421 37.786 1.00 82.62 489 LYS A CA 1
ATOM 3826 C C . LYS A 1 489 ? -19.235 -18.505 38.821 1.00 82.62 489 LYS A C 1
ATOM 3828 O O . LYS A 1 489 ? -20.370 -18.765 38.434 1.00 82.62 489 LYS A O 1
ATOM 3833 N N . HIS A 1 490 ? -18.948 -18.251 40.100 1.00 79.25 490 HIS A N 1
ATOM 3834 C CA . HIS A 1 490 ? -19.930 -18.351 41.190 1.00 79.25 490 HIS A CA 1
ATOM 3835 C C . HIS A 1 490 ? -20.267 -17.017 41.881 1.00 79.25 490 HIS A C 1
ATOM 3837 O O . HIS A 1 490 ? -21.303 -16.925 42.534 1.00 79.25 490 HIS A O 1
ATOM 3843 N N . SER A 1 491 ? -19.450 -15.971 41.720 1.00 81.38 491 SER A N 1
ATOM 3844 C CA . SER A 1 491 ? -19.767 -14.621 42.205 1.00 81.38 491 SER A CA 1
ATOM 3845 C C . SER A 1 491 ? -20.831 -13.937 41.339 1.00 81.38 491 SER A C 1
ATOM 3847 O O . SER A 1 491 ? -20.781 -14.020 40.112 1.00 81.38 491 SER A O 1
ATOM 3849 N N . ALA A 1 492 ? -21.746 -13.205 41.977 1.00 80.06 492 ALA A N 1
ATOM 3850 C CA . ALA A 1 492 ? -22.675 -12.276 41.325 1.00 80.06 492 ALA A CA 1
ATOM 3851 C C . ALA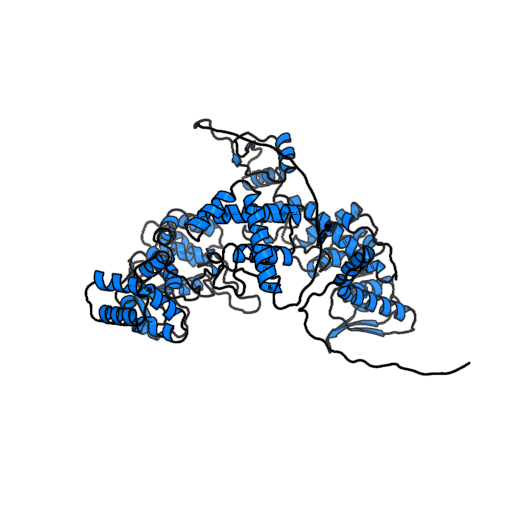 A 1 492 ? -22.240 -10.797 41.450 1.00 80.06 492 ALA A C 1
ATOM 3853 O O . ALA A 1 492 ? -22.898 -9.917 40.904 1.00 80.06 492 ALA A O 1
ATOM 3854 N N . ASP A 1 493 ? -21.146 -10.518 42.165 1.00 86.50 493 ASP A N 1
ATOM 3855 C CA . ASP A 1 493 ? -20.632 -9.165 42.399 1.00 86.50 493 ASP A CA 1
ATOM 3856 C C . ASP A 1 493 ? -19.767 -8.689 41.217 1.00 86.50 493 ASP A C 1
ATOM 3858 O O . ASP A 1 493 ? -18.749 -9.304 40.872 1.00 86.50 493 ASP A O 1
ATOM 3862 N N . GLU A 1 494 ? -20.189 -7.573 40.616 1.00 84.81 494 GLU A N 1
ATOM 3863 C CA . GLU A 1 494 ? -19.569 -6.951 39.446 1.00 84.81 494 GLU A CA 1
ATOM 3864 C C . GLU A 1 494 ? -18.177 -6.372 39.718 1.00 84.81 494 GLU A C 1
ATOM 3866 O O . GLU A 1 494 ? -17.297 -6.478 38.862 1.00 84.81 494 GLU A O 1
ATOM 3871 N N . ALA A 1 495 ? -17.926 -5.816 40.903 1.00 86.50 495 ALA A N 1
ATOM 3872 C CA . ALA A 1 495 ? -16.596 -5.340 41.266 1.00 86.50 495 ALA A CA 1
ATOM 3873 C C . ALA A 1 495 ? -15.633 -6.524 41.445 1.00 86.50 495 ALA A C 1
ATOM 3875 O O . ALA A 1 495 ? -14.516 -6.496 40.919 1.00 86.50 495 ALA A O 1
ATOM 3876 N N . ILE A 1 496 ? -16.084 -7.594 42.112 1.00 86.19 496 ILE A N 1
ATOM 3877 C CA . ILE A 1 496 ? -15.281 -8.802 42.346 1.00 86.19 496 ILE A CA 1
ATOM 3878 C C . ILE A 1 496 ? -14.902 -9.474 41.027 1.00 86.19 496 ILE A C 1
ATOM 3880 O O . ILE A 1 496 ? -13.716 -9.745 40.820 1.00 86.19 496 ILE A O 1
ATOM 3884 N N . PHE A 1 497 ? -15.848 -9.748 40.116 1.00 86.81 497 PHE A N 1
ATOM 3885 C CA . PHE A 1 497 ? -15.466 -10.424 38.871 1.00 86.81 497 PHE A CA 1
ATOM 3886 C C . PHE A 1 497 ? -14.698 -9.503 37.913 1.00 86.81 497 PHE A C 1
ATOM 3888 O O . PHE A 1 497 ? -13.800 -9.999 37.237 1.00 86.81 497 PHE A O 1
ATOM 3895 N N . LYS A 1 498 ? -14.951 -8.183 37.870 1.00 88.44 498 LYS A N 1
ATOM 3896 C CA . LYS A 1 498 ? -14.138 -7.263 37.045 1.00 88.44 498 LYS A CA 1
ATOM 3897 C C . LYS A 1 498 ? -12.689 -7.240 37.509 1.00 88.44 498 LYS A C 1
ATOM 3899 O O . LYS A 1 498 ? -11.779 -7.376 36.693 1.00 88.44 498 LYS A O 1
ATOM 3904 N N . GLU A 1 499 ? -12.465 -7.154 38.816 1.00 89.94 499 GLU A N 1
ATOM 3905 C CA . GLU A 1 499 ? -11.121 -7.222 39.385 1.00 89.94 499 GLU A CA 1
ATOM 3906 C C . GLU A 1 499 ? -10.463 -8.586 39.128 1.00 89.94 499 GLU A C 1
ATOM 3908 O O . GLU A 1 499 ? -9.322 -8.644 38.671 1.00 89.94 499 GLU A O 1
ATOM 3913 N N . LYS A 1 500 ? -11.187 -9.701 39.291 1.00 90.69 500 LYS A N 1
ATOM 3914 C CA . LYS A 1 500 ? -10.658 -11.038 38.964 1.00 90.69 500 LYS A CA 1
ATOM 3915 C C . LYS A 1 500 ? -10.391 -11.232 37.464 1.00 90.69 500 LYS A C 1
ATOM 3917 O O . LYS A 1 500 ? -9.438 -11.932 37.114 1.00 90.69 500 LYS A O 1
ATOM 3922 N N . MET A 1 501 ? -11.126 -10.559 36.576 1.00 91.00 501 MET A N 1
ATOM 3923 C CA . MET A 1 501 ? -10.818 -10.508 35.142 1.00 91.00 501 MET A CA 1
ATOM 3924 C C . MET A 1 501 ? -9.480 -9.798 34.892 1.00 91.00 501 MET A C 1
ATOM 3926 O O . MET A 1 501 ? -8.662 -10.336 34.147 1.00 91.00 501 MET A O 1
ATOM 3930 N N . LYS A 1 502 ? -9.188 -8.669 35.557 1.00 91.44 502 LYS A N 1
ATOM 3931 C CA . LYS A 1 502 ? -7.863 -8.017 35.467 1.00 91.44 502 LYS A CA 1
ATOM 3932 C C . LYS A 1 502 ? -6.753 -8.913 36.015 1.00 91.44 502 LYS A C 1
ATOM 3934 O O . LYS A 1 502 ? -5.749 -9.134 35.348 1.00 91.44 502 LYS A O 1
ATOM 3939 N N . GLN A 1 503 ? -6.958 -9.493 37.198 1.00 90.88 503 GLN A N 1
ATOM 3940 C CA . GLN A 1 503 ? -5.981 -10.361 37.869 1.00 90.88 503 GLN A CA 1
ATOM 3941 C C . GLN A 1 503 ? -5.631 -11.625 37.059 1.00 90.88 503 GLN A C 1
ATOM 3943 O O . GLN A 1 503 ? -4.547 -12.179 37.220 1.00 90.88 503 GLN A O 1
ATOM 3948 N N . THR A 1 504 ? -6.513 -12.067 36.157 1.00 92.06 504 THR A N 1
ATOM 3949 C CA . THR A 1 504 ? -6.300 -13.226 35.268 1.00 92.06 504 THR A CA 1
ATOM 3950 C C . THR A 1 504 ? -5.815 -12.862 33.857 1.00 92.06 504 THR A C 1
ATOM 3952 O O . THR A 1 504 ? -5.585 -13.764 33.050 1.00 92.06 504 THR A O 1
ATOM 3955 N N . PHE A 1 505 ? -5.613 -11.576 33.545 1.00 90.88 505 PHE A N 1
ATOM 3956 C CA . PHE A 1 505 ? -5.249 -11.089 32.206 1.00 90.88 505 PHE A CA 1
ATOM 3957 C C . PHE A 1 505 ? -4.027 -11.805 31.600 1.00 90.88 505 PHE A C 1
ATOM 3959 O O . PHE A 1 505 ? -4.113 -12.361 30.506 1.00 90.88 505 PHE A O 1
ATOM 3966 N N . THR A 1 506 ? -2.908 -11.883 32.327 1.00 88.06 506 THR A N 1
ATOM 3967 C CA . THR A 1 506 ? -1.668 -12.513 31.829 1.00 88.06 506 THR A CA 1
ATOM 3968 C C . THR A 1 506 ? -1.818 -14.019 31.571 1.00 88.06 506 THR A C 1
ATOM 3970 O O . THR A 1 506 ? -1.177 -14.560 30.671 1.00 88.06 506 THR A O 1
ATOM 3973 N N . TYR A 1 507 ? -2.675 -14.712 32.326 1.00 89.12 507 TYR A N 1
ATOM 3974 C CA . TYR A 1 507 ? -3.014 -16.117 32.070 1.00 89.12 507 TYR A CA 1
ATOM 3975 C C . TYR A 1 507 ? -3.888 -16.250 30.816 1.00 89.12 507 TYR A C 1
ATOM 3977 O O . TYR A 1 507 ? -3.633 -17.096 29.961 1.00 89.12 507 TYR A O 1
ATOM 3985 N N . ARG A 1 508 ? -4.870 -15.356 30.657 1.00 90.56 508 ARG A N 1
ATOM 3986 C CA . ARG A 1 508 ? -5.763 -15.304 29.496 1.00 90.56 508 ARG A CA 1
ATOM 3987 C C . ARG A 1 508 ? -5.030 -15.000 28.184 1.00 90.56 508 ARG A C 1
ATOM 3989 O O . ARG A 1 508 ? -5.271 -15.690 27.200 1.00 90.56 508 ARG A O 1
ATOM 3996 N N . GLN A 1 509 ? -4.089 -14.056 28.168 1.00 87.94 509 GLN A N 1
ATOM 3997 C CA . GLN A 1 509 ? -3.254 -13.791 26.985 1.00 87.94 509 GLN A CA 1
ATOM 3998 C C . GLN A 1 509 ? -2.410 -15.018 26.589 1.00 87.94 509 GLN A C 1
ATOM 4000 O O . GLN A 1 509 ? -2.367 -15.389 25.418 1.00 87.94 509 GLN A O 1
ATOM 4005 N N . LYS A 1 510 ? -1.819 -15.732 27.561 1.00 87.44 510 LYS A N 1
ATOM 4006 C CA . LYS A 1 510 ? -1.126 -17.010 27.298 1.00 87.44 510 LYS A CA 1
ATOM 4007 C C . LYS A 1 510 ? -2.068 -18.077 26.731 1.00 87.44 510 LYS A C 1
ATOM 4009 O O . LYS A 1 510 ? -1.691 -18.773 25.795 1.00 87.44 510 LYS A O 1
ATOM 4014 N N . MET A 1 511 ? -3.289 -18.181 27.260 1.00 88.75 511 MET A N 1
ATOM 4015 C CA . MET A 1 511 ? -4.319 -19.112 26.782 1.00 88.75 511 MET A CA 1
ATOM 4016 C C . MET A 1 511 ? -4.749 -18.824 25.333 1.00 88.75 511 MET A C 1
ATOM 4018 O O . MET A 1 511 ? -4.966 -19.757 24.569 1.00 88.75 511 MET A O 1
ATOM 4022 N N . LEU A 1 512 ? -4.817 -17.552 24.929 1.00 87.31 512 LEU A N 1
ATOM 4023 C CA . LEU A 1 512 ? -5.137 -17.137 23.555 1.00 87.31 512 LEU A CA 1
ATOM 4024 C C . LEU A 1 512 ? -4.013 -17.426 22.548 1.00 87.31 512 LEU A C 1
ATOM 4026 O O . LEU A 1 512 ? -4.282 -17.626 21.364 1.00 87.31 512 LEU A O 1
ATOM 4030 N N . HIS A 1 513 ? -2.760 -17.472 23.003 1.00 81.94 513 HIS A N 1
ATOM 4031 C CA . HIS A 1 513 ? -1.614 -17.862 22.177 1.00 81.94 513 HIS A CA 1
ATOM 4032 C C . HIS A 1 513 ? -1.355 -19.382 22.150 1.00 81.94 513 HIS A C 1
ATOM 4034 O O . HIS A 1 513 ? -0.547 -19.845 21.343 1.00 81.94 513 HIS A O 1
ATOM 4040 N N . ASP A 1 514 ? -2.051 -20.165 22.979 1.00 83.75 514 ASP A N 1
ATOM 4041 C CA . ASP A 1 514 ? -2.029 -21.630 22.963 1.00 83.75 514 ASP A CA 1
ATOM 4042 C C . ASP A 1 514 ? -2.996 -22.159 21.874 1.00 83.75 514 ASP A C 1
ATOM 4044 O O . ASP A 1 514 ? -4.205 -21.918 21.953 1.00 83.75 514 ASP A O 1
ATOM 4048 N N . PRO A 1 515 ? -2.516 -22.881 20.841 1.00 79.00 515 PRO A N 1
ATOM 4049 C CA . PRO A 1 515 ? -3.345 -23.318 19.713 1.00 79.00 515 PRO A CA 1
ATOM 4050 C C . PRO A 1 515 ? -4.347 -24.430 20.062 1.00 79.00 515 PRO A C 1
ATOM 4052 O O . PRO A 1 515 ? -5.169 -24.776 19.217 1.00 79.00 515 PRO A O 1
ATOM 4055 N N . VAL A 1 516 ? -4.280 -25.001 21.269 1.00 82.75 516 VAL A N 1
ATOM 4056 C CA . VAL A 1 516 ? -5.274 -25.945 21.795 1.00 82.75 516 VAL A CA 1
ATOM 4057 C C . VAL A 1 516 ? -6.266 -25.186 22.678 1.00 82.75 516 VAL A C 1
ATOM 4059 O O . VAL A 1 516 ? -7.466 -25.161 22.392 1.00 82.75 516 VAL A O 1
ATOM 4062 N N . LYS A 1 517 ? -5.764 -24.505 23.718 1.00 83.69 517 LYS A N 1
ATOM 4063 C CA . LYS A 1 517 ? -6.605 -23.883 24.757 1.00 83.69 517 LYS A CA 1
ATOM 4064 C C . LYS A 1 517 ? -7.359 -22.641 24.287 1.00 83.69 517 LYS A C 1
ATOM 4066 O O . LYS A 1 517 ? -8.395 -22.328 24.861 1.00 83.69 517 LYS A O 1
ATOM 4071 N N . SER A 1 518 ? -6.889 -21.937 23.256 1.00 83.75 518 SER A N 1
ATOM 4072 C CA . SER A 1 518 ? -7.563 -20.735 22.727 1.00 83.75 518 SER A CA 1
ATOM 4073 C C . SER A 1 518 ? -9.028 -20.982 22.348 1.00 83.75 518 SER A C 1
ATOM 4075 O O . SER A 1 518 ? -9.865 -20.111 22.573 1.00 83.75 518 SER A O 1
ATOM 4077 N N . SER A 1 519 ? -9.364 -22.186 21.873 1.00 84.62 519 SER A N 1
ATOM 4078 C CA . SER A 1 519 ? -10.745 -22.588 21.565 1.00 84.62 519 SER A CA 1
ATOM 4079 C C . SER A 1 519 ? -11.677 -22.656 22.788 1.00 84.62 519 SER A C 1
ATOM 4081 O O . SER A 1 519 ? -12.887 -22.487 22.653 1.00 84.62 519 SER A O 1
ATOM 4083 N N . GLU A 1 520 ? -11.129 -22.832 23.993 1.00 88.62 520 GLU A N 1
ATOM 4084 C CA . GLU A 1 520 ? -11.874 -22.933 25.255 1.00 88.62 520 GLU A CA 1
ATOM 4085 C C . GLU A 1 520 ? -12.052 -21.569 25.952 1.00 88.62 520 GLU A C 1
ATOM 4087 O O . GLU A 1 520 ? -12.549 -21.508 27.080 1.00 88.62 520 GLU A O 1
ATOM 4092 N N . ILE A 1 521 ? -11.646 -20.456 25.321 1.00 91.38 521 ILE A N 1
ATOM 4093 C CA . ILE A 1 521 ? -11.576 -19.130 25.962 1.00 91.38 521 ILE A CA 1
ATOM 4094 C C . ILE A 1 521 ? -12.894 -18.708 26.625 1.00 91.38 521 ILE A C 1
ATOM 4096 O O . ILE A 1 521 ? -12.887 -18.269 27.776 1.00 91.38 521 ILE A O 1
ATOM 4100 N N . PHE A 1 522 ? -14.028 -18.902 25.949 1.00 91.88 522 PHE A N 1
ATOM 4101 C CA . PHE A 1 522 ? -15.355 -18.556 26.473 1.00 91.88 522 PHE A CA 1
ATOM 4102 C C . PHE A 1 522 ? -15.872 -19.566 27.511 1.00 91.88 522 PHE A C 1
ATOM 4104 O O . PHE A 1 522 ? -16.677 -19.216 28.372 1.00 91.88 522 PHE A O 1
ATOM 4111 N N . THR A 1 523 ? -15.356 -20.798 27.508 1.00 90.44 523 THR A N 1
ATOM 4112 C CA . THR A 1 523 ? -15.630 -21.818 28.534 1.00 90.44 523 THR A CA 1
ATOM 4113 C C . THR A 1 523 ? -14.844 -21.548 29.821 1.00 90.44 523 THR A C 1
ATOM 4115 O O . THR A 1 523 ? -15.351 -21.775 30.926 1.00 90.44 523 THR A O 1
ATOM 4118 N N . ALA A 1 524 ? -13.618 -21.027 29.717 1.00 89.88 524 ALA A N 1
ATOM 4119 C CA . ALA A 1 524 ? -12.828 -20.568 30.859 1.00 89.88 524 ALA A CA 1
ATOM 4120 C C . ALA A 1 524 ? -13.345 -19.229 31.409 1.00 89.88 524 ALA A C 1
ATOM 4122 O O . ALA A 1 524 ? -13.596 -19.125 32.610 1.00 89.88 524 ALA A O 1
ATOM 4123 N N . PHE A 1 525 ? -13.574 -18.247 30.534 1.00 92.06 525 PHE A N 1
ATOM 4124 C CA . PHE A 1 525 ? -13.996 -16.884 30.866 1.00 92.06 525 PHE A CA 1
ATOM 4125 C C . PHE A 1 525 ? -15.387 -16.564 30.284 1.00 92.06 525 PHE A C 1
ATOM 4127 O O . PHE A 1 525 ? -15.501 -15.743 29.371 1.00 92.06 525 PHE A O 1
ATOM 4134 N N . PRO A 1 526 ? -16.475 -17.144 30.829 1.00 90.62 526 PRO A N 1
ATOM 4135 C CA . PRO A 1 526 ? -17.831 -16.878 30.340 1.00 90.62 526 PRO A CA 1
ATOM 4136 C C . PRO A 1 526 ? -18.258 -15.414 30.513 1.00 90.62 526 PRO A C 1
ATOM 4138 O O . PRO A 1 526 ? -19.189 -14.984 29.844 1.00 90.62 526 PRO A O 1
ATOM 4141 N N . ARG A 1 527 ? -17.546 -14.630 31.341 1.00 90.75 527 ARG A N 1
ATOM 4142 C CA . ARG A 1 527 ? -17.835 -13.211 31.607 1.00 90.75 527 ARG A CA 1
ATOM 4143 C C . ARG A 1 527 ? -17.676 -12.268 30.409 1.00 90.75 527 ARG A C 1
ATOM 4145 O O . ARG A 1 527 ? -18.091 -11.120 30.497 1.00 90.75 527 ARG A O 1
ATOM 4152 N N . PHE A 1 528 ? -17.138 -12.738 29.280 1.00 92.50 528 PHE A N 1
ATOM 4153 C CA . PHE A 1 528 ? -17.237 -12.021 28.001 1.00 92.50 528 PHE A CA 1
ATOM 4154 C C . PHE A 1 528 ? -18.623 -12.126 27.338 1.00 92.50 528 PHE A C 1
ATOM 4156 O O . PHE A 1 528 ? -18.896 -11.364 26.421 1.00 92.50 528 PHE A O 1
ATOM 4163 N N . LEU A 1 529 ? -19.478 -13.075 27.731 1.00 92.44 529 LEU A N 1
ATOM 4164 C CA . LEU A 1 529 ? -20.745 -13.360 27.041 1.00 92.44 529 LEU A CA 1
ATOM 4165 C C . LEU A 1 529 ? -21.955 -12.665 27.680 1.00 92.44 529 LEU A C 1
ATOM 4167 O O . LEU A 1 529 ? -22.937 -12.392 26.994 1.00 92.44 529 LEU A O 1
ATOM 4171 N N . ASP A 1 530 ? -21.895 -12.389 28.982 1.00 89.00 530 ASP A N 1
ATOM 4172 C CA . ASP A 1 530 ? -22.970 -11.777 29.770 1.00 89.00 530 ASP A CA 1
ATOM 4173 C C . ASP A 1 530 ? -22.645 -10.352 30.248 1.00 89.00 530 ASP A C 1
ATOM 4175 O O . ASP A 1 530 ? -23.576 -9.566 30.428 1.00 89.00 530 ASP A O 1
ATOM 4179 N N . ILE A 1 531 ? -21.364 -9.985 30.406 1.00 89.75 531 ILE A N 1
ATOM 4180 C CA . ILE A 1 531 ? -20.957 -8.662 30.907 1.00 89.75 531 ILE A CA 1
ATOM 4181 C C . ILE A 1 531 ? -20.294 -7.804 29.812 1.00 89.75 531 ILE A C 1
ATOM 4183 O O . ILE A 1 531 ? -19.189 -8.119 29.360 1.00 89.75 531 ILE A O 1
ATOM 4187 N N . PRO A 1 532 ? -20.907 -6.670 29.423 1.00 91.25 532 PRO A N 1
ATOM 4188 C CA . PRO A 1 532 ? -20.328 -5.759 28.439 1.00 91.25 532 PRO A CA 1
ATOM 4189 C C . PRO A 1 532 ? -19.029 -5.073 28.902 1.00 91.25 532 PRO A C 1
ATOM 4191 O O . PRO A 1 532 ? -18.801 -4.858 30.095 1.00 91.25 532 PRO A O 1
ATOM 4194 N N . GLY A 1 533 ? -18.182 -4.670 27.948 1.00 91.19 533 GLY A N 1
ATOM 4195 C CA . GLY A 1 533 ? -16.963 -3.890 28.212 1.00 91.19 533 GLY A CA 1
ATOM 4196 C C . GLY A 1 533 ? -15.750 -4.689 28.701 1.00 91.19 533 GLY A C 1
ATOM 4197 O O . GLY A 1 533 ? -14.707 -4.101 28.986 1.00 91.19 533 GLY A O 1
ATOM 4198 N N . MET A 1 534 ? -15.826 -6.024 28.775 1.00 93.25 534 MET A N 1
ATOM 4199 C CA . MET A 1 534 ? -14.654 -6.855 29.108 1.00 93.25 534 MET A CA 1
ATOM 4200 C C . MET A 1 534 ? -13.560 -6.790 28.027 1.00 93.25 534 MET A C 1
ATOM 4202 O O . MET A 1 534 ? -12.379 -6.921 28.343 1.00 93.25 534 MET A O 1
ATOM 4206 N N . ILE A 1 535 ? -13.935 -6.519 26.770 1.00 94.56 535 ILE A N 1
ATOM 4207 C CA . ILE A 1 535 ? -12.999 -6.282 25.658 1.00 94.56 535 ILE A CA 1
ATOM 4208 C C . ILE A 1 535 ? -12.204 -4.991 25.881 1.00 94.56 535 ILE A C 1
ATOM 4210 O O . ILE A 1 535 ? -10.981 -4.983 25.746 1.00 94.56 535 ILE A O 1
ATOM 4214 N N . GLU A 1 536 ? -12.890 -3.904 26.242 1.00 94.00 536 GLU A N 1
ATOM 4215 C CA . GLU A 1 536 ? -12.258 -2.620 26.553 1.00 94.00 536 GLU A CA 1
ATOM 4216 C C . GLU A 1 536 ? -11.317 -2.748 27.761 1.00 94.00 536 GLU A C 1
ATOM 4218 O O . GLU A 1 536 ? -10.190 -2.269 27.695 1.00 94.00 536 GLU A O 1
ATOM 4223 N N . GLN A 1 537 ? -11.713 -3.463 28.822 1.00 92.62 537 GLN A N 1
ATOM 4224 C CA . GLN A 1 537 ? -10.844 -3.682 29.986 1.00 92.62 537 GLN A CA 1
ATOM 4225 C C . GLN A 1 537 ? -9.517 -4.359 29.601 1.00 92.62 537 GLN A C 1
ATOM 4227 O O . GLN A 1 537 ? -8.450 -3.865 29.967 1.00 92.62 537 GLN A O 1
ATOM 4232 N N . ASP A 1 538 ? -9.563 -5.459 28.846 1.00 92.31 538 ASP A N 1
ATOM 4233 C CA . ASP A 1 538 ? -8.351 -6.160 28.404 1.00 92.31 538 ASP A CA 1
ATOM 4234 C C . ASP A 1 538 ? -7.532 -5.326 27.402 1.00 92.31 538 ASP A C 1
ATOM 4236 O O . ASP A 1 538 ? -6.302 -5.395 27.399 1.00 92.31 538 ASP A O 1
ATOM 4240 N N . PHE A 1 539 ? -8.175 -4.475 26.596 1.00 92.75 539 PHE A N 1
ATOM 4241 C CA . PHE A 1 539 ? -7.475 -3.537 25.717 1.00 92.75 539 PHE A CA 1
ATOM 4242 C C . PHE A 1 539 ? -6.751 -2.426 26.490 1.00 92.75 539 PHE A C 1
ATOM 4244 O O . PHE A 1 539 ? -5.594 -2.118 26.191 1.00 92.75 539 PHE A O 1
ATOM 4251 N N . ASN A 1 540 ? -7.378 -1.861 27.524 1.00 92.38 540 ASN A N 1
ATOM 4252 C CA . ASN A 1 540 ? -6.751 -0.857 28.386 1.00 92.38 540 ASN A CA 1
ATOM 4253 C C . ASN A 1 540 ? -5.568 -1.475 29.151 1.00 92.38 540 ASN A C 1
ATOM 4255 O O . ASN A 1 540 ? -4.523 -0.836 29.268 1.00 92.38 540 ASN A O 1
ATOM 4259 N N . LEU A 1 541 ? -5.668 -2.747 29.559 1.00 90.38 541 LEU A N 1
ATOM 4260 C CA . LEU A 1 541 ? -4.545 -3.503 30.127 1.00 90.38 541 LEU A CA 1
ATOM 4261 C C . LEU A 1 541 ? -3.394 -3.750 29.135 1.00 90.38 541 LEU A C 1
ATOM 4263 O O . LEU A 1 541 ? -2.273 -3.951 29.589 1.00 90.38 541 LEU A O 1
ATOM 4267 N N . MET A 1 542 ? -3.610 -3.696 27.814 1.00 88.38 542 MET A N 1
ATOM 4268 C CA . MET A 1 542 ? -2.543 -3.807 26.800 1.00 88.38 542 MET A CA 1
ATOM 4269 C C . MET A 1 542 ? -1.934 -2.469 26.357 1.00 88.38 542 MET A C 1
ATOM 4271 O O . MET A 1 542 ? -0.775 -2.451 25.938 1.00 88.38 542 MET A O 1
ATOM 4275 N N . PHE A 1 543 ? -2.688 -1.364 26.399 1.00 88.19 543 PHE A N 1
ATOM 4276 C CA . PHE A 1 543 ? -2.294 -0.110 25.727 1.00 88.19 543 PHE A CA 1
ATOM 4277 C C . PHE A 1 543 ? -2.509 1.187 26.529 1.00 88.19 543 PHE A C 1
ATOM 4279 O O . PHE A 1 543 ? -2.107 2.260 26.060 1.00 88.19 543 PHE A O 1
ATOM 4286 N N . GLY A 1 544 ? -3.135 1.107 27.705 1.00 89.62 544 GLY A N 1
ATOM 4287 C CA . GLY A 1 544 ? -3.517 2.248 28.538 1.00 89.62 544 GLY A CA 1
ATOM 4288 C C . GLY A 1 544 ? -4.729 3.024 28.008 1.00 89.62 544 GLY A C 1
ATOM 4289 O O . GLY A 1 544 ? -4.993 3.073 26.802 1.00 89.62 544 GLY A O 1
ATOM 4290 N N . ASP A 1 545 ? -5.456 3.685 28.911 1.00 88.88 545 ASP A N 1
ATOM 4291 C CA . ASP A 1 545 ? -6.703 4.402 28.595 1.00 88.88 545 ASP A CA 1
ATOM 4292 C C . ASP A 1 545 ? -6.488 5.499 27.537 1.00 88.88 545 ASP A C 1
ATOM 4294 O O . ASP A 1 545 ? -7.265 5.623 26.592 1.00 88.88 545 ASP A O 1
ATOM 4298 N N . VAL A 1 546 ? -5.352 6.205 27.611 1.00 87.81 546 VAL A N 1
ATOM 4299 C CA . VAL A 1 546 ? -4.922 7.232 26.640 1.00 87.81 546 VAL A CA 1
ATOM 4300 C C . VAL A 1 546 ? -4.741 6.668 25.226 1.00 87.81 546 VAL A C 1
ATOM 4302 O O . VAL A 1 546 ? -4.778 7.415 24.256 1.00 87.81 546 VAL A O 1
ATOM 4305 N N . THR A 1 547 ? -4.518 5.364 25.046 1.00 87.56 547 THR A N 1
ATOM 4306 C CA . THR A 1 547 ? -4.531 4.746 23.707 1.00 87.56 547 THR A CA 1
ATOM 4307 C C . THR A 1 547 ? -5.909 4.229 23.330 1.00 87.56 547 THR A C 1
ATOM 4309 O O . THR A 1 547 ? -6.277 4.321 22.162 1.00 87.56 547 THR A O 1
ATOM 4312 N N . SER A 1 548 ? -6.679 3.765 24.310 1.00 88.38 548 SER A N 1
ATOM 4313 C CA . SER A 1 548 ? -8.054 3.298 24.134 1.00 88.38 548 SER A CA 1
ATOM 4314 C C . SER A 1 548 ? -9.016 4.402 23.674 1.00 88.38 548 SER A C 1
ATOM 4316 O O . SER A 1 548 ? -9.891 4.136 22.855 1.00 88.38 548 SER A O 1
ATOM 4318 N N . ALA A 1 549 ? -8.844 5.647 24.129 1.00 90.81 549 ALA A N 1
ATOM 4319 C CA . ALA A 1 549 ? -9.737 6.760 23.782 1.00 90.81 549 ALA A CA 1
ATOM 4320 C C . ALA A 1 549 ? -9.513 7.353 22.371 1.00 90.81 549 ALA A C 1
ATOM 4322 O O . ALA A 1 549 ? -10.453 7.861 21.758 1.00 90.81 549 ALA A O 1
ATOM 4323 N N . LYS A 1 550 ? -8.292 7.253 21.817 1.00 89.81 550 LYS A N 1
ATOM 4324 C CA . LYS A 1 550 ? -7.836 7.988 20.610 1.00 89.81 550 LYS A CA 1
ATOM 4325 C C . LYS A 1 550 ? -8.736 7.877 19.381 1.00 89.81 550 LYS A C 1
ATOM 4327 O O . LYS A 1 550 ? -8.763 8.803 18.571 1.00 89.81 550 LYS A O 1
ATOM 4332 N N . PHE A 1 551 ? -9.404 6.742 19.188 1.00 90.06 551 PHE A N 1
ATOM 4333 C CA . PHE A 1 551 ? -10.287 6.535 18.042 1.00 90.06 551 PHE A CA 1
ATOM 4334 C C . PHE A 1 551 ? -11.578 7.351 18.187 1.00 90.06 551 PHE A C 1
ATOM 4336 O O . PHE A 1 551 ? -11.911 8.127 17.292 1.00 90.06 551 PHE A O 1
ATOM 4343 N N . LEU A 1 552 ? -12.236 7.261 19.346 1.00 92.25 552 LEU A N 1
ATOM 4344 C CA . LEU A 1 552 ? -13.457 8.007 19.664 1.00 92.25 552 LEU A CA 1
ATOM 4345 C C . LEU A 1 552 ? -13.200 9.518 19.788 1.00 92.25 552 LEU A C 1
ATOM 4347 O O . LEU A 1 552 ? -14.017 10.313 19.337 1.00 92.25 552 LEU A O 1
ATOM 4351 N N . GLU A 1 553 ? -12.035 9.927 20.298 1.00 92.31 553 GLU A N 1
ATOM 4352 C CA . GLU A 1 553 ? -11.603 11.335 20.317 1.00 92.31 553 GLU A CA 1
ATOM 4353 C C . GLU A 1 553 ? -11.470 11.931 18.905 1.00 92.31 553 GLU A C 1
ATOM 4355 O O . GLU A 1 553 ? -11.881 13.067 18.651 1.00 92.31 553 GLU A O 1
ATOM 4360 N N . LYS A 1 554 ? -10.859 11.182 17.974 1.00 89.62 554 LYS A N 1
ATOM 4361 C CA . LYS A 1 554 ? -10.474 11.690 16.647 1.00 89.62 554 LYS A CA 1
ATOM 4362 C C . LYS A 1 554 ? -11.496 11.431 15.549 1.00 89.62 554 LYS A C 1
ATOM 4364 O O . LYS A 1 554 ? -11.450 12.121 14.526 1.00 89.62 554 LYS A O 1
ATOM 4369 N N . TRP A 1 555 ? -12.395 10.459 15.704 1.00 90.38 555 TRP A N 1
ATOM 4370 C CA . TRP A 1 555 ? -13.343 10.139 14.638 1.00 90.38 555 TRP A CA 1
ATOM 4371 C C . TRP A 1 555 ? -14.324 11.282 14.347 1.00 90.38 555 TRP A C 1
ATOM 4373 O O . TRP A 1 555 ? -14.305 11.762 13.209 1.00 90.38 555 TRP A O 1
ATOM 4383 N N . PRO A 1 556 ? -15.093 11.810 15.322 1.00 88.19 556 PRO A N 1
ATOM 4384 C CA . PRO A 1 556 ? -16.046 12.888 15.054 1.00 88.19 556 PRO A CA 1
ATOM 4385 C C . PRO A 1 556 ? -15.342 14.202 14.687 1.00 88.19 556 PRO A C 1
ATOM 4387 O O . PRO A 1 556 ? -15.815 14.953 13.839 1.00 88.19 556 PRO A O 1
ATOM 4390 N N . THR A 1 557 ? -14.187 14.465 15.307 1.00 84.62 557 THR A N 1
ATOM 4391 C CA . THR A 1 557 ? -13.466 15.745 15.223 1.00 84.62 557 THR A CA 1
ATOM 4392 C C . THR A 1 557 ? -12.586 15.884 13.977 1.00 84.62 557 THR A C 1
ATOM 4394 O O . THR A 1 557 ? -12.446 16.986 13.448 1.00 84.62 557 THR A O 1
ATOM 4397 N N . VAL A 1 558 ? -11.982 14.792 13.490 1.00 86.88 558 VAL A N 1
ATOM 4398 C CA . VAL A 1 558 ? -10.972 14.830 12.415 1.00 86.88 558 VAL A CA 1
ATOM 4399 C C . VAL A 1 558 ? -11.286 13.878 11.262 1.00 86.88 558 VAL A C 1
ATOM 4401 O O . VAL A 1 558 ? -11.116 14.271 10.105 1.00 86.88 558 VAL A O 1
ATOM 4404 N N . TYR A 1 559 ? -11.689 12.632 11.529 1.00 87.69 559 TYR A N 1
ATOM 4405 C CA . TYR A 1 559 ? -11.785 11.616 10.473 1.00 87.69 559 TYR A CA 1
ATOM 4406 C C . TYR A 1 559 ? -13.106 11.664 9.696 1.00 87.69 559 TYR A C 1
ATOM 4408 O O . TYR A 1 559 ? -13.052 11.691 8.466 1.00 87.69 559 TYR A O 1
ATOM 4416 N N . LYS A 1 560 ? -14.267 11.777 10.360 1.00 90.88 560 LYS A N 1
ATOM 4417 C CA . LYS A 1 560 ? -15.598 11.801 9.717 1.00 90.88 560 LYS A CA 1
ATOM 4418 C C . LYS A 1 560 ? -15.690 12.853 8.608 1.00 90.88 560 LYS A C 1
ATOM 4420 O O . LYS A 1 560 ? -16.053 12.536 7.476 1.00 90.88 560 LYS A O 1
ATOM 4425 N N . LYS A 1 561 ? -15.250 14.088 8.891 1.00 88.81 561 LYS A N 1
ATOM 4426 C CA . LYS A 1 561 ? -15.188 15.172 7.895 1.00 88.81 561 LYS A CA 1
ATOM 4427 C C . LYS A 1 561 ? -14.271 14.830 6.714 1.00 88.81 561 LYS A C 1
ATOM 4429 O O . LYS A 1 561 ? -14.678 14.991 5.570 1.00 88.81 561 LYS A O 1
ATOM 4434 N N . LYS A 1 562 ? -13.061 14.315 6.967 1.00 89.56 562 LYS A N 1
ATOM 4435 C CA . LYS A 1 562 ? -12.106 13.944 5.902 1.00 89.56 562 LYS A CA 1
ATOM 4436 C C . LYS A 1 562 ? -12.627 12.810 5.018 1.00 89.56 562 LYS A C 1
ATOM 4438 O O . LYS A 1 562 ? -12.401 12.845 3.812 1.00 89.56 562 LYS A O 1
ATOM 4443 N N . VAL A 1 563 ? -13.338 11.842 5.595 1.00 89.12 563 VAL A N 1
ATOM 4444 C CA . VAL A 1 563 ? -14.004 10.755 4.862 1.00 89.12 563 VAL A CA 1
ATOM 4445 C C . VAL A 1 563 ? -15.102 11.315 3.952 1.00 89.12 563 VAL A C 1
ATOM 4447 O O . VAL A 1 563 ? -15.104 11.032 2.754 1.00 89.12 563 VAL A O 1
ATOM 4450 N N . LEU A 1 564 ? -15.971 12.186 4.473 1.00 88.88 564 LEU A N 1
ATOM 4451 C CA . LEU A 1 564 ? -17.001 12.864 3.679 1.00 88.88 564 LEU A CA 1
ATOM 4452 C C . LEU A 1 564 ? -16.402 13.721 2.553 1.00 88.88 564 LEU A C 1
ATOM 4454 O O . LEU A 1 564 ? -16.801 13.575 1.398 1.00 88.88 564 LEU A O 1
ATOM 4458 N N . ASP A 1 565 ? -15.410 14.563 2.848 1.00 87.50 565 ASP A N 1
ATOM 4459 C CA . ASP A 1 565 ? -14.776 15.437 1.853 1.00 87.50 565 ASP A CA 1
ATOM 4460 C C . ASP A 1 565 ? -14.079 14.632 0.736 1.00 87.50 565 ASP A C 1
ATOM 4462 O O . ASP A 1 565 ? -14.192 14.992 -0.438 1.00 87.50 565 ASP A O 1
ATOM 4466 N N . GLN A 1 566 ? -13.423 13.509 1.060 1.00 86.12 566 GLN A N 1
ATOM 4467 C CA . GLN A 1 566 ? -12.803 12.625 0.061 1.00 86.12 566 GLN A CA 1
ATOM 4468 C C . GLN A 1 566 ? -13.825 11.816 -0.753 1.00 86.12 566 GLN A C 1
ATOM 4470 O O . GLN A 1 566 ? -13.579 11.542 -1.930 1.00 86.12 566 GLN A O 1
ATOM 4475 N N . SER A 1 567 ? -14.975 11.454 -0.172 1.00 84.12 567 SER A N 1
ATOM 4476 C CA . SER A 1 567 ? -16.006 10.640 -0.842 1.00 84.12 567 SER A CA 1
ATOM 4477 C C . SER A 1 567 ? -16.572 11.291 -2.109 1.00 84.12 567 SER A C 1
ATOM 4479 O O . SER A 1 567 ? -16.918 10.595 -3.065 1.00 84.12 567 SER A O 1
ATOM 4481 N N . ARG A 1 568 ? -16.570 12.631 -2.167 1.00 82.12 568 ARG A N 1
ATOM 4482 C CA . ARG A 1 568 ? -16.966 13.421 -3.346 1.00 82.12 568 ARG A CA 1
ATOM 4483 C C . ARG A 1 568 ? -16.095 13.132 -4.577 1.00 82.12 568 ARG A C 1
ATOM 4485 O O . ARG A 1 568 ? -16.563 13.282 -5.699 1.00 82.12 568 ARG A O 1
ATOM 4492 N N . GLY A 1 569 ? -14.849 12.687 -4.380 1.00 79.75 569 GLY A N 1
ATOM 4493 C CA . GLY A 1 569 ? -13.917 12.294 -5.445 1.00 79.75 569 GLY A CA 1
ATOM 4494 C C . GLY A 1 569 ? -14.075 10.851 -5.950 1.00 79.75 569 GLY A C 1
ATOM 4495 O O . GLY A 1 569 ? -13.272 10.398 -6.773 1.00 79.75 569 GLY A O 1
ATOM 4496 N N . LEU A 1 570 ? -15.061 10.102 -5.447 1.00 78.06 570 LEU A N 1
ATOM 4497 C CA . LEU A 1 570 ? -15.406 8.763 -5.928 1.00 78.06 570 LEU A CA 1
ATOM 4498 C C . LEU A 1 570 ? -16.465 8.816 -7.038 1.00 78.06 570 LEU A C 1
ATOM 4500 O O . LEU A 1 570 ? -17.231 9.772 -7.162 1.00 78.06 570 LEU A O 1
ATOM 4504 N N . THR A 1 571 ? -16.542 7.744 -7.830 1.00 81.56 571 THR A N 1
ATOM 4505 C CA . THR A 1 571 ? -17.658 7.520 -8.756 1.00 81.56 571 THR A CA 1
ATOM 4506 C C . THR A 1 571 ? -18.937 7.311 -7.949 1.00 81.56 571 THR A C 1
ATOM 4508 O O . THR A 1 571 ? -19.068 6.316 -7.236 1.00 81.56 571 THR A O 1
ATOM 4511 N N . GLN A 1 572 ? -19.868 8.256 -8.061 1.00 81.81 572 GLN A N 1
ATOM 4512 C CA . GLN A 1 572 ? -21.118 8.237 -7.312 1.00 81.81 572 GLN A CA 1
ATOM 4513 C C . GLN A 1 572 ? -22.024 7.113 -7.836 1.00 81.81 572 GLN A C 1
ATOM 4515 O O . GLN A 1 572 ? -22.484 7.135 -8.975 1.00 81.81 572 GLN A O 1
ATOM 4520 N N . THR A 1 573 ? -22.229 6.103 -6.996 1.00 84.06 573 THR A N 1
ATOM 4521 C CA . THR A 1 573 ? -23.189 5.003 -7.180 1.00 84.06 573 THR A CA 1
ATOM 4522 C C . THR A 1 573 ? -24.323 5.206 -6.179 1.00 84.06 573 THR A C 1
ATOM 4524 O O . THR A 1 573 ? -24.064 5.811 -5.144 1.00 84.06 573 THR A O 1
ATOM 4527 N N . GLY A 1 574 ? -25.538 4.707 -6.442 1.00 83.12 574 GLY A N 1
ATOM 4528 C CA . GLY A 1 574 ? -26.688 4.906 -5.538 1.00 83.12 574 GLY A CA 1
ATOM 4529 C C . GLY A 1 574 ? -26.366 4.537 -4.084 1.00 83.12 574 GLY A C 1
ATOM 4530 O O . GLY A 1 574 ? -26.383 5.404 -3.219 1.00 83.12 574 GLY A O 1
ATOM 4531 N N . ASP A 1 575 ? -25.874 3.310 -3.865 1.00 83.75 575 ASP A N 1
ATOM 4532 C CA . ASP A 1 575 ? -25.394 2.828 -2.558 1.00 83.75 575 ASP A CA 1
ATOM 4533 C C . ASP A 1 575 ? -24.404 3.789 -1.857 1.00 83.75 575 ASP A C 1
ATOM 4535 O O . ASP A 1 575 ? -24.376 3.857 -0.632 1.00 83.75 575 ASP A O 1
ATOM 4539 N N . LEU A 1 576 ? -23.562 4.515 -2.606 1.00 86.31 576 LEU A N 1
ATOM 4540 C CA . LEU A 1 576 ? -22.620 5.494 -2.050 1.00 86.31 576 LEU A CA 1
ATOM 4541 C C . LEU A 1 576 ? -23.268 6.868 -1.825 1.00 86.31 576 LEU A C 1
ATOM 4543 O O . LEU A 1 576 ? -22.937 7.523 -0.841 1.00 86.31 576 LEU A O 1
ATOM 4547 N N . GLN A 1 577 ? -24.167 7.307 -2.708 1.00 88.31 577 GLN A N 1
ATOM 4548 C CA . GLN A 1 577 ? -24.909 8.561 -2.550 1.00 88.31 577 GLN A CA 1
ATOM 4549 C C . GLN A 1 577 ? -25.757 8.513 -1.277 1.00 88.31 577 GLN A C 1
ATOM 4551 O O . GLN A 1 577 ? -25.646 9.418 -0.452 1.00 88.31 577 GLN A O 1
ATOM 4556 N N . ASP A 1 578 ? -26.482 7.411 -1.067 1.00 88.06 578 ASP A N 1
ATOM 4557 C CA . ASP A 1 578 ? -27.261 7.150 0.146 1.00 88.06 578 ASP A CA 1
ATOM 4558 C C . ASP A 1 578 ? -26.368 7.211 1.397 1.00 88.06 578 ASP A C 1
ATOM 4560 O O . ASP A 1 578 ? -26.665 7.917 2.358 1.00 88.06 578 ASP A O 1
ATOM 4564 N N . LEU A 1 579 ? -25.219 6.523 1.383 1.00 90.31 579 LEU A N 1
ATOM 4565 C CA . LEU A 1 579 ? -24.282 6.514 2.512 1.00 90.31 579 LEU A CA 1
ATOM 4566 C C . LEU A 1 579 ? -23.663 7.891 2.800 1.00 90.31 579 LEU A C 1
ATOM 4568 O O . LEU A 1 579 ? -23.515 8.251 3.967 1.00 90.31 579 LEU A O 1
ATOM 4572 N N . VAL A 1 580 ? -23.312 8.672 1.776 1.00 90.12 580 VAL A N 1
ATOM 4573 C CA . VAL A 1 580 ? -22.759 10.029 1.942 1.00 90.12 580 VAL A CA 1
ATOM 4574 C C . VAL A 1 580 ? -23.832 11.003 2.432 1.00 90.12 580 VAL A C 1
ATOM 4576 O O . VAL A 1 580 ? -23.540 11.837 3.290 1.00 90.12 580 VAL A O 1
ATOM 4579 N N . GLN A 1 581 ? -25.073 10.875 1.955 1.00 88.50 581 GLN A N 1
ATOM 4580 C CA . GLN A 1 581 ? -26.211 11.656 2.441 1.00 88.50 581 GLN A CA 1
ATOM 4581 C C . GLN A 1 581 ? -26.515 11.337 3.909 1.00 88.50 581 GLN A C 1
ATOM 4583 O O . GLN A 1 581 ? -26.573 12.253 4.725 1.00 88.50 581 GLN A O 1
ATOM 4588 N N . ASN A 1 582 ? -26.618 10.058 4.278 1.00 88.75 582 ASN A N 1
ATOM 4589 C CA . ASN A 1 582 ? -26.875 9.630 5.657 1.00 88.75 582 ASN A CA 1
ATOM 4590 C C . ASN A 1 582 ? -25.747 10.067 6.606 1.00 88.75 582 ASN A C 1
ATOM 4592 O O . ASN A 1 582 ? -26.010 10.578 7.691 1.00 88.75 582 ASN A O 1
ATOM 4596 N N . ALA A 1 583 ? -24.486 9.939 6.178 1.00 88.81 583 ALA A N 1
ATOM 4597 C CA . ALA A 1 583 ? -23.318 10.357 6.955 1.00 88.81 583 ALA A CA 1
ATOM 4598 C C . ALA A 1 583 ? -23.167 11.885 7.096 1.00 88.81 583 ALA A C 1
ATOM 4600 O O . ALA A 1 583 ? -22.502 12.351 8.023 1.00 88.81 583 ALA A O 1
ATOM 4601 N N . GLY A 1 584 ? -23.768 12.661 6.188 1.00 82.75 584 GLY A N 1
ATOM 4602 C CA . GLY A 1 584 ? -23.893 14.119 6.287 1.00 82.75 584 GLY A CA 1
ATOM 4603 C C . GLY A 1 584 ? -25.174 14.599 6.985 1.00 82.75 584 GLY A C 1
ATOM 4604 O O . GLY A 1 584 ? -25.265 15.778 7.321 1.00 82.75 584 GLY A O 1
ATOM 4605 N N . SER A 1 585 ? -26.151 13.713 7.202 1.00 79.50 585 SER A N 1
ATOM 4606 C CA . SER A 1 585 ? -27.442 14.040 7.810 1.00 79.50 585 SER A CA 1
ATOM 4607 C C . SER A 1 585 ? -27.335 14.242 9.322 1.00 79.50 585 SER A C 1
ATOM 4609 O O . SER A 1 585 ? -26.609 13.522 10.013 1.00 79.50 585 SER A O 1
ATOM 4611 N N . THR A 1 586 ? -28.119 15.191 9.836 1.00 66.94 586 THR A N 1
ATOM 4612 C CA . THR A 1 586 ? -28.394 15.382 11.271 1.00 66.94 586 THR A CA 1
ATOM 4613 C C . THR A 1 586 ? -29.751 14.818 11.703 1.00 66.94 586 THR A C 1
ATOM 4615 O O . THR A 1 586 ? -30.035 14.780 12.897 1.00 66.94 586 THR A O 1
ATOM 4618 N N . THR A 1 587 ? -30.585 14.366 10.762 1.00 68.25 587 THR A N 1
ATOM 4619 C CA . THR A 1 587 ? -31.864 13.687 11.023 1.00 68.25 587 THR A CA 1
ATOM 4620 C C . THR A 1 587 ? -31.771 12.205 10.674 1.00 68.25 587 THR A C 1
ATOM 4622 O O . THR A 1 587 ? -31.086 11.833 9.716 1.00 68.25 587 THR A O 1
ATOM 4625 N N . GLU A 1 588 ? -32.492 11.363 11.413 1.00 64.56 588 GLU A N 1
ATOM 4626 C CA . GLU A 1 588 ? -32.630 9.936 11.105 1.00 64.56 588 GLU A CA 1
ATOM 4627 C C . GLU A 1 588 ? -33.187 9.730 9.687 1.00 64.56 588 GLU A C 1
ATOM 4629 O O . GLU A 1 588 ? -34.105 10.434 9.263 1.00 64.56 588 GLU A O 1
ATOM 4634 N N . VAL A 1 589 ? -32.625 8.768 8.948 1.00 68.12 589 VAL A N 1
ATOM 4635 C CA . VAL A 1 589 ? -33.044 8.456 7.575 1.00 68.12 589 VAL A CA 1
ATOM 4636 C C . VAL A 1 589 ? -33.782 7.123 7.558 1.00 68.12 589 VAL A C 1
ATOM 4638 O O . VAL A 1 589 ? -33.275 6.110 8.042 1.00 68.12 589 VAL A O 1
ATOM 4641 N N . GLU A 1 590 ? -34.988 7.119 6.994 1.00 66.00 590 GLU A N 1
ATOM 4642 C CA . GLU A 1 590 ? -35.856 5.943 6.955 1.00 66.00 590 GLU A CA 1
ATOM 4643 C C . GLU A 1 590 ? -35.174 4.771 6.223 1.00 66.00 590 GLU A C 1
ATOM 4645 O O . GLU A 1 590 ? -34.669 4.928 5.113 1.00 66.00 590 GLU A O 1
ATOM 4650 N N . ASN A 1 591 ? -35.136 3.586 6.845 1.00 71.50 591 ASN A N 1
ATOM 4651 C CA . ASN A 1 591 ? -34.412 2.388 6.383 1.00 71.50 591 ASN A CA 1
ATOM 4652 C C . ASN A 1 591 ? -32.873 2.516 6.209 1.00 71.50 591 ASN A C 1
ATOM 4654 O O . ASN A 1 591 ? -32.216 1.507 5.919 1.00 71.50 591 ASN A O 1
ATOM 4658 N N . GLY A 1 592 ? -32.281 3.700 6.404 1.00 83.75 592 GLY A N 1
ATOM 4659 C CA . GLY A 1 592 ? -30.835 3.946 6.322 1.00 83.75 592 GLY A CA 1
ATOM 4660 C C . GLY A 1 592 ? -30.051 3.398 7.521 1.00 83.75 592 GLY A C 1
ATOM 4661 O O . GLY A 1 592 ? -30.632 2.914 8.485 1.00 83.75 592 GLY A O 1
ATOM 4662 N N . TRP A 1 593 ? -28.718 3.471 7.476 1.00 89.56 593 TRP A N 1
ATOM 4663 C CA . TRP A 1 593 ? -27.888 3.407 8.690 1.00 89.56 593 TRP A CA 1
ATOM 4664 C C . TRP A 1 593 ? -27.788 4.808 9.316 1.00 89.56 593 TRP A C 1
ATOM 4666 O O . TRP A 1 593 ? -27.985 5.806 8.622 1.00 89.56 593 TRP A O 1
ATOM 4676 N N . ASP A 1 594 ? -27.424 4.893 10.597 1.00 89.69 594 ASP A N 1
ATOM 4677 C CA . ASP A 1 594 ? -27.143 6.173 11.259 1.00 89.69 594 ASP A CA 1
ATOM 4678 C C . ASP A 1 594 ? -25.937 6.922 10.643 1.00 89.69 594 ASP A C 1
ATOM 4680 O O . ASP A 1 594 ? -25.228 6.411 9.769 1.00 89.69 594 ASP A O 1
ATOM 4684 N N . SER A 1 595 ? -25.706 8.156 11.095 1.00 91.12 595 SER A N 1
ATOM 4685 C CA . SER A 1 595 ? -24.696 9.067 10.542 1.00 91.12 595 SER A CA 1
ATOM 4686 C C . SER A 1 595 ? -23.248 8.565 10.693 1.00 91.12 595 SER A C 1
ATOM 4688 O O . SER A 1 595 ? -22.426 8.735 9.786 1.00 91.12 595 SER A O 1
ATOM 4690 N N . ASP A 1 596 ? -22.901 7.922 11.808 1.00 91.38 596 ASP A N 1
ATOM 4691 C CA . ASP A 1 596 ? -21.529 7.474 12.071 1.00 91.38 596 ASP A CA 1
ATOM 4692 C C . ASP A 1 596 ? -21.257 6.098 11.464 1.00 91.38 596 ASP A C 1
ATOM 4694 O O . ASP A 1 596 ? -20.245 5.927 10.775 1.00 91.38 596 ASP A O 1
ATOM 4698 N N . MET A 1 597 ? -22.213 5.175 11.564 1.00 91.81 597 MET A N 1
ATOM 4699 C CA . MET A 1 597 ? -22.214 3.904 10.839 1.00 91.81 597 MET A CA 1
ATOM 4700 C C . MET A 1 597 ? -22.131 4.129 9.325 1.00 91.81 597 MET A C 1
ATOM 4702 O O . MET A 1 597 ? -21.313 3.506 8.647 1.00 91.81 597 MET A O 1
ATOM 4706 N N . SER A 1 598 ? -22.903 5.076 8.780 1.00 92.50 598 SER A N 1
ATOM 4707 C CA . SER A 1 598 ? -22.815 5.437 7.361 1.00 92.50 598 SER A CA 1
ATOM 4708 C C . SER A 1 598 ? -21.433 5.989 7.007 1.00 92.50 598 SER A C 1
ATOM 4710 O O . SER A 1 598 ? -20.856 5.574 6.003 1.00 92.50 598 SER A O 1
ATOM 4712 N N . SER A 1 599 ? -20.840 6.843 7.853 1.00 92.19 599 SER A N 1
ATOM 4713 C CA . SER A 1 599 ? -19.489 7.374 7.613 1.00 92.19 599 SER A CA 1
ATOM 4714 C C . SER A 1 599 ? -18.411 6.278 7.587 1.00 92.19 599 SER A C 1
ATOM 4716 O O . SER A 1 599 ? -17.486 6.337 6.775 1.00 92.19 599 SER A O 1
ATOM 4718 N N . MET A 1 600 ? -18.567 5.220 8.388 1.00 91.38 600 MET A N 1
ATOM 4719 C CA . MET A 1 600 ? -17.691 4.043 8.366 1.00 91.38 600 MET A CA 1
ATOM 4720 C C . MET A 1 600 ? -17.827 3.236 7.072 1.00 91.38 600 MET A C 1
ATOM 4722 O O . MET A 1 600 ? -16.828 2.770 6.525 1.00 91.38 600 MET A O 1
ATOM 4726 N N . MET A 1 601 ? -19.032 3.126 6.512 1.00 90.31 601 MET A N 1
ATOM 4727 C CA . MET A 1 601 ? -19.222 2.477 5.209 1.00 90.31 601 MET A CA 1
ATOM 4728 C C . MET A 1 601 ? -18.671 3.331 4.056 1.00 90.31 601 MET A C 1
ATOM 4730 O O . MET A 1 601 ? -18.059 2.787 3.136 1.00 90.31 601 MET A O 1
ATOM 4734 N N . VAL A 1 602 ? -18.763 4.664 4.132 1.00 90.56 602 VAL A N 1
ATOM 4735 C CA . VAL A 1 602 ? -18.075 5.567 3.185 1.00 90.56 602 VAL A CA 1
ATOM 4736 C C . VAL A 1 602 ? -16.550 5.378 3.244 1.00 90.56 602 VAL A C 1
ATOM 4738 O O . VAL A 1 602 ? -15.898 5.363 2.199 1.00 90.56 602 VAL A O 1
ATOM 4741 N N . LEU A 1 603 ? -15.965 5.143 4.426 1.00 89.56 603 LEU A N 1
ATOM 4742 C CA . LEU A 1 603 ? -14.543 4.796 4.549 1.00 89.56 603 LEU A CA 1
ATOM 4743 C C . LEU A 1 603 ? -14.201 3.477 3.827 1.00 89.56 603 LEU A C 1
ATOM 4745 O O . LEU A 1 603 ? -13.193 3.422 3.122 1.00 89.56 603 LEU A O 1
ATOM 4749 N N . VAL A 1 604 ? -15.046 2.443 3.919 1.00 87.00 604 VAL A N 1
ATOM 4750 C CA . VAL A 1 604 ? -14.863 1.188 3.156 1.00 87.00 604 VAL A CA 1
ATOM 4751 C C . VAL A 1 604 ? -14.872 1.443 1.638 1.00 87.00 604 VAL A C 1
ATOM 4753 O O . VAL A 1 604 ? -14.105 0.812 0.914 1.00 87.00 604 VAL A O 1
ATOM 4756 N N . HIS A 1 605 ? -15.666 2.403 1.150 1.00 83.88 605 HIS A N 1
ATOM 4757 C CA . HIS A 1 605 ? -15.692 2.808 -0.265 1.00 83.88 605 HIS A CA 1
ATOM 4758 C C . HIS A 1 605 ? -14.470 3.645 -0.709 1.00 83.88 605 HIS A C 1
ATOM 4760 O O . HIS A 1 605 ? -14.142 3.648 -1.898 1.00 83.88 605 HIS A O 1
ATOM 4766 N N . LEU A 1 606 ? -13.787 4.347 0.204 1.00 83.25 606 LEU A N 1
ATOM 4767 C CA . LEU A 1 606 ? -12.558 5.108 -0.092 1.00 83.25 606 LEU A CA 1
ATOM 4768 C C . LEU A 1 606 ? -11.317 4.222 -0.237 1.00 83.25 606 LEU A C 1
ATOM 4770 O O . LEU A 1 606 ? -10.382 4.563 -0.969 1.00 83.25 606 LEU A O 1
ATOM 4774 N N . LEU A 1 607 ? -11.281 3.109 0.490 1.00 77.12 607 LEU A N 1
ATOM 4775 C CA . LEU A 1 607 ? -10.131 2.218 0.523 1.00 77.12 607 LEU A CA 1
ATOM 4776 C C . LEU A 1 607 ? -10.058 1.369 -0.756 1.00 77.12 607 LEU A C 1
ATOM 4778 O O . LEU A 1 607 ? -11.083 0.934 -1.283 1.00 77.12 607 LEU A O 1
ATOM 4782 N N . PRO A 1 608 ? -8.851 1.076 -1.275 1.00 66.69 608 PRO A N 1
ATOM 4783 C CA . PRO A 1 608 ? -8.726 0.109 -2.355 1.00 66.69 608 PRO A CA 1
ATOM 4784 C C . PRO A 1 608 ? -9.202 -1.272 -1.864 1.00 66.69 608 PRO A C 1
ATOM 4786 O O . PRO A 1 608 ? -8.937 -1.618 -0.708 1.00 66.69 608 PRO A O 1
ATOM 4789 N N . PRO A 1 609 ? -9.839 -2.095 -2.720 1.00 62.59 609 PRO A N 1
ATOM 4790 C CA . PRO A 1 609 ? -10.147 -3.480 -2.371 1.00 62.59 609 PRO A CA 1
ATOM 4791 C C . PRO A 1 609 ? -8.865 -4.238 -1.996 1.00 62.59 609 PRO A C 1
ATOM 4793 O O . PRO A 1 609 ? -7.764 -3.882 -2.436 1.00 62.59 609 PRO A O 1
ATOM 4796 N N . SER A 1 610 ? -9.007 -5.265 -1.154 1.00 55.03 610 SER A N 1
ATOM 4797 C CA . SER A 1 610 ? -7.882 -5.973 -0.538 1.00 55.03 610 SER A CA 1
ATOM 4798 C C . SER A 1 610 ? -6.846 -6.451 -1.557 1.00 55.03 610 SER A C 1
ATOM 4800 O O . SER A 1 610 ? -7.159 -6.865 -2.675 1.00 55.03 610 SER A O 1
ATOM 4802 N N . THR A 1 611 ? -5.567 -6.399 -1.175 1.00 46.22 611 THR A N 1
ATOM 4803 C CA . THR A 1 611 ? -4.450 -6.708 -2.085 1.00 46.22 611 THR A CA 1
ATOM 4804 C C . THR A 1 611 ? -4.200 -8.212 -2.240 1.00 46.22 611 THR A C 1
ATOM 4806 O O . THR A 1 611 ? -3.056 -8.674 -2.258 1.00 46.22 611 THR A O 1
ATOM 4809 N N . GLN A 1 612 ? -5.274 -8.988 -2.437 1.00 48.75 612 GLN A N 1
ATOM 4810 C CA . GLN A 1 612 ? -5.160 -10.319 -3.027 1.00 48.75 612 GLN A CA 1
ATOM 4811 C C . GLN A 1 612 ? -4.427 -10.179 -4.375 1.00 48.75 612 GLN A C 1
ATOM 4813 O O . GLN A 1 612 ? -4.796 -9.376 -5.234 1.00 48.75 612 GLN A O 1
ATOM 4818 N N . GLY A 1 613 ? -3.309 -10.896 -4.526 1.00 39.22 613 GLY A N 1
ATOM 4819 C CA . GLY A 1 613 ? -2.386 -10.702 -5.648 1.00 39.22 613 GLY A CA 1
ATOM 4820 C C . GLY A 1 613 ? -3.016 -10.982 -7.020 1.00 39.22 613 GLY A C 1
ATOM 4821 O O . GLY A 1 613 ? -4.072 -11.600 -7.116 1.00 39.22 613 GLY A O 1
ATOM 4822 N N . ARG A 1 614 ? -2.316 -10.589 -8.100 1.00 40.22 614 ARG A N 1
ATOM 4823 C CA . ARG A 1 614 ? -2.743 -10.616 -9.527 1.00 40.22 614 ARG A CA 1
ATOM 4824 C C . ARG A 1 614 ? -3.140 -11.998 -10.127 1.00 40.22 614 ARG A C 1
ATOM 4826 O O . ARG A 1 614 ? -3.034 -12.179 -11.336 1.00 40.22 614 ARG A O 1
ATOM 4833 N N . LYS A 1 615 ? -3.533 -12.997 -9.328 1.00 41.16 615 LYS A N 1
ATOM 4834 C CA . LYS A 1 615 ? -3.820 -14.386 -9.735 1.00 41.16 615 LYS A CA 1
ATOM 4835 C C . LYS A 1 615 ? -5.146 -14.972 -9.205 1.00 41.16 615 LYS A C 1
ATOM 4837 O O . LYS A 1 615 ? -5.322 -16.184 -9.285 1.00 41.16 615 LYS A O 1
ATOM 4842 N N . ARG A 1 616 ? -6.090 -14.168 -8.694 1.00 42.88 616 ARG A N 1
ATOM 4843 C CA . ARG A 1 616 ? -7.465 -14.630 -8.395 1.00 42.88 616 ARG A CA 1
ATOM 4844 C C . ARG A 1 616 ? -8.529 -13.658 -8.931 1.00 42.88 616 ARG A C 1
ATOM 4846 O O . ARG A 1 616 ? -8.397 -12.458 -8.697 1.00 42.88 616 ARG A O 1
ATOM 4853 N N . PRO A 1 617 ? -9.573 -14.137 -9.635 1.00 34.34 617 PRO A N 1
ATOM 4854 C CA . PRO A 1 617 ? -10.759 -13.340 -9.928 1.00 34.34 617 PRO A CA 1
ATOM 4855 C C . PRO A 1 617 ? -11.641 -13.281 -8.674 1.00 34.34 617 PRO A C 1
ATOM 4857 O O . PRO A 1 617 ? -12.036 -14.313 -8.141 1.00 34.34 617 PRO A O 1
ATOM 4860 N N . GLY A 1 618 ? -11.916 -12.074 -8.180 1.00 47.09 618 GLY A N 1
ATOM 4861 C CA . GLY A 1 618 ? -12.616 -11.892 -6.905 1.00 47.09 618 GLY A CA 1
ATOM 4862 C C . GLY A 1 618 ? -12.506 -10.467 -6.378 1.00 47.09 618 GLY A C 1
ATOM 4863 O O . GLY A 1 618 ? -12.009 -10.249 -5.279 1.00 47.09 618 GLY A O 1
ATOM 4864 N N . LYS A 1 619 ? -12.923 -9.476 -7.177 1.00 60.59 619 LYS A N 1
ATOM 4865 C CA . LYS A 1 619 ? -13.081 -8.102 -6.684 1.00 60.59 619 LYS A CA 1
ATOM 4866 C C . LYS A 1 619 ? -14.334 -8.047 -5.809 1.00 60.59 619 LYS A C 1
ATOM 4868 O O . LYS A 1 619 ? -15.420 -7.821 -6.336 1.00 60.59 619 LYS A O 1
ATOM 4873 N N . LEU A 1 620 ? -14.177 -8.272 -4.505 1.00 70.06 620 LEU A N 1
ATOM 4874 C CA . LEU A 1 620 ? -15.235 -8.003 -3.533 1.00 70.06 620 LEU A CA 1
ATOM 4875 C C . LEU A 1 620 ? -15.649 -6.526 -3.660 1.00 70.06 620 LEU A C 1
ATOM 4877 O O . LEU A 1 620 ? -14.780 -5.650 -3.718 1.00 70.06 620 LEU A O 1
ATOM 4881 N N . SER A 1 621 ? -16.947 -6.242 -3.765 1.00 79.12 621 SER A N 1
ATOM 4882 C CA . SER A 1 621 ? -17.426 -4.857 -3.817 1.00 79.12 621 SER A CA 1
ATOM 4883 C C . SER A 1 621 ? -17.314 -4.197 -2.440 1.00 79.12 621 SER A C 1
ATOM 4885 O O . SER A 1 621 ? -17.309 -4.881 -1.417 1.00 79.12 621 SER A O 1
ATOM 4887 N N . ALA A 1 622 ? -17.256 -2.863 -2.389 1.00 80.44 622 ALA A N 1
ATOM 4888 C CA . ALA A 1 622 ? -17.201 -2.149 -1.112 1.00 80.44 622 ALA A CA 1
ATOM 4889 C C . ALA A 1 622 ? -18.433 -2.456 -0.232 1.00 80.44 622 ALA A C 1
ATOM 4891 O O . ALA A 1 622 ? -18.278 -2.738 0.949 1.00 80.44 622 ALA A O 1
ATOM 4892 N N . ARG A 1 623 ? -19.624 -2.577 -0.836 1.00 82.56 623 ARG A N 1
ATOM 4893 C CA . ARG A 1 623 ? -20.854 -3.059 -0.182 1.00 82.56 623 ARG A CA 1
ATOM 4894 C C . ARG A 1 623 ? -20.730 -4.472 0.406 1.00 82.56 623 ARG A C 1
ATOM 4896 O O . ARG A 1 623 ? -21.172 -4.707 1.525 1.00 82.56 623 ARG A O 1
ATOM 4903 N N . GLN A 1 624 ? -20.103 -5.408 -0.304 1.00 83.38 624 GLN A N 1
ATOM 4904 C CA . GLN A 1 624 ? -19.848 -6.755 0.226 1.00 83.38 624 GLN A CA 1
ATOM 4905 C C . GLN A 1 624 ? -18.782 -6.750 1.339 1.00 83.38 624 GLN A C 1
ATOM 4907 O O . GLN A 1 624 ? -18.852 -7.555 2.264 1.00 83.38 624 GLN A O 1
ATOM 4912 N N . ALA A 1 625 ? -17.815 -5.828 1.293 1.00 83.88 625 ALA A N 1
ATOM 4913 C CA . ALA A 1 625 ? -16.879 -5.608 2.395 1.00 83.88 625 ALA A CA 1
ATOM 4914 C C . ALA A 1 625 ? -17.583 -4.992 3.623 1.00 83.88 625 ALA A C 1
ATOM 4916 O O . ALA A 1 625 ? -17.333 -5.425 4.745 1.00 83.88 625 ALA A O 1
ATOM 4917 N N . SER A 1 626 ? -18.534 -4.072 3.439 1.00 87.38 626 SER A N 1
ATOM 4918 C CA . SER A 1 626 ? -19.402 -3.567 4.514 1.00 87.38 626 SER A CA 1
ATOM 4919 C C . SER A 1 626 ? -20.170 -4.690 5.222 1.00 87.38 626 SER A C 1
ATOM 4921 O O . SER A 1 626 ? -20.217 -4.711 6.450 1.00 87.38 626 SER A O 1
ATOM 4923 N N . GLU A 1 627 ? -20.682 -5.679 4.481 1.00 86.81 627 GLU A N 1
ATOM 4924 C CA . GLU A 1 627 ? -21.341 -6.884 5.026 1.00 86.81 627 GLU A CA 1
ATOM 4925 C C . GLU A 1 627 ? -20.380 -7.846 5.765 1.00 86.81 627 GLU A C 1
ATOM 4927 O O . GLU A 1 627 ? -20.826 -8.735 6.500 1.00 86.81 627 GLU A O 1
ATOM 4932 N N . HIS A 1 628 ? -19.061 -7.678 5.608 1.00 87.62 628 HIS A N 1
ATOM 4933 C CA . HIS A 1 628 ? -18.045 -8.325 6.447 1.00 87.62 628 HIS A CA 1
ATOM 4934 C C . HIS A 1 628 ? -17.734 -7.535 7.729 1.00 87.62 628 HIS A C 1
ATOM 4936 O O . HIS A 1 628 ? -17.231 -8.134 8.676 1.00 87.62 628 HIS A O 1
ATOM 4942 N N . LEU A 1 629 ? -18.002 -6.223 7.770 1.00 89.81 629 LEU A N 1
ATOM 4943 C CA . LEU A 1 629 ? -17.731 -5.365 8.930 1.00 89.81 629 LEU A CA 1
ATOM 4944 C C . LEU A 1 629 ? -18.920 -5.362 9.899 1.00 89.81 629 LEU A C 1
ATOM 4946 O O . LEU A 1 629 ? -18.741 -5.583 11.098 1.00 89.81 629 LEU A O 1
ATOM 4950 N N . VAL A 1 630 ? -20.132 -5.144 9.373 1.00 92.56 630 VAL A N 1
ATOM 4951 C CA . VAL A 1 630 ? -21.374 -5.053 10.155 1.00 92.56 630 VAL A CA 1
ATOM 4952 C C . VAL A 1 630 ? -22.509 -5.806 9.463 1.00 92.56 630 VAL A C 1
ATOM 4954 O O . VAL A 1 630 ? -22.776 -5.619 8.276 1.00 92.56 630 VAL A O 1
ATOM 4957 N N . LYS A 1 631 ? -23.229 -6.635 10.224 1.00 93.06 631 LYS A N 1
ATOM 4958 C CA . LYS A 1 631 ? -24.431 -7.354 9.780 1.00 93.06 631 LYS A CA 1
ATOM 4959 C C . LYS A 1 631 ? -25.649 -6.872 10.554 1.00 93.06 631 LYS A C 1
ATOM 4961 O O . LYS A 1 631 ? -25.599 -6.758 11.773 1.00 93.06 631 LYS A O 1
ATOM 4966 N N . PHE A 1 632 ? -26.750 -6.626 9.850 1.00 94.25 632 PHE A N 1
ATOM 4967 C CA . PHE A 1 632 ? -28.038 -6.293 10.460 1.00 94.25 632 PHE A CA 1
ATOM 4968 C C . PHE A 1 632 ? -28.867 -7.560 10.705 1.00 94.25 632 PHE A C 1
ATOM 4970 O O . PHE A 1 632 ? -29.005 -8.386 9.803 1.00 94.25 632 PHE A O 1
ATOM 4977 N N . LEU A 1 633 ? -29.458 -7.680 11.894 1.00 94.38 633 LEU A N 1
ATOM 4978 C CA . LEU A 1 633 ? -30.380 -8.746 12.280 1.00 94.38 633 LEU A CA 1
ATOM 4979 C C . LEU A 1 633 ? -31.701 -8.129 12.756 1.00 94.38 633 LEU A C 1
ATOM 4981 O O . LEU A 1 633 ? -31.730 -7.341 13.703 1.00 94.38 633 LEU A O 1
ATOM 4985 N N . LYS A 1 634 ? -32.815 -8.492 12.112 1.00 93.75 634 LYS A N 1
ATOM 4986 C CA . LYS A 1 634 ? -34.127 -7.945 12.474 1.00 93.75 634 LYS A CA 1
ATOM 4987 C C . LYS A 1 634 ? -34.621 -8.537 13.796 1.00 93.75 634 LYS A C 1
ATOM 4989 O O . LYS A 1 634 ? -34.598 -9.752 13.989 1.00 93.75 634 LYS A O 1
ATOM 4994 N N . THR A 1 635 ? -35.117 -7.680 14.682 1.00 91.50 635 THR A N 1
ATOM 4995 C CA . THR A 1 635 ? -35.721 -8.055 15.970 1.00 91.50 635 THR A CA 1
ATOM 4996 C C . THR A 1 635 ? -36.847 -9.071 15.758 1.00 91.50 635 THR A C 1
ATOM 4998 O O . THR A 1 635 ? -37.655 -8.922 14.843 1.00 91.50 635 THR A O 1
ATOM 5001 N N . GLY A 1 636 ? -36.864 -10.123 16.581 1.00 86.44 636 GLY A N 1
ATOM 5002 C CA . GLY A 1 636 ? -37.685 -11.326 16.384 1.00 86.44 636 GLY A CA 1
ATOM 5003 C C . GLY A 1 636 ? -36.933 -12.493 15.726 1.00 86.44 636 GLY A C 1
ATOM 5004 O O . GLY A 1 636 ? -37.361 -13.635 15.860 1.00 86.44 636 GLY A O 1
ATOM 5005 N N . THR A 1 637 ? -35.783 -12.249 15.087 1.00 90.38 637 THR A N 1
ATOM 5006 C CA . THR A 1 637 ? -34.889 -13.319 14.606 1.00 90.38 637 THR A CA 1
ATOM 5007 C C . THR A 1 637 ? -34.016 -13.841 15.752 1.00 90.38 637 THR A C 1
ATOM 5009 O O . THR A 1 637 ? -33.501 -13.056 16.548 1.00 90.38 637 THR A O 1
ATOM 5012 N N . SER A 1 638 ? -33.811 -15.160 15.833 1.00 92.44 638 SER A N 1
ATOM 5013 C CA . SER A 1 638 ? -32.939 -15.766 16.850 1.00 92.44 638 SER A CA 1
ATOM 5014 C C . SER A 1 638 ? -31.465 -15.433 16.602 1.00 92.44 638 SER A C 1
ATOM 5016 O O . SER A 1 638 ? -30.926 -15.752 15.541 1.00 92.44 638 SER A O 1
ATOM 5018 N N . ILE A 1 639 ? -30.793 -14.857 17.607 1.00 93.06 639 ILE A N 1
ATOM 5019 C CA . ILE A 1 639 ? -29.335 -14.654 17.585 1.00 93.06 639 ILE A CA 1
ATOM 5020 C C . ILE A 1 639 ? -28.622 -16.010 17.496 1.00 93.06 639 ILE A C 1
ATOM 5022 O O . ILE A 1 639 ? -27.703 -16.147 16.696 1.00 93.06 639 ILE A O 1
ATOM 5026 N N . GLN A 1 640 ? -29.083 -17.034 18.226 1.00 92.44 640 GLN A N 1
ATOM 5027 C CA . GLN A 1 640 ? -28.484 -18.370 18.151 1.00 92.44 640 GLN A CA 1
ATOM 5028 C C . GLN A 1 640 ? -28.600 -18.959 16.739 1.00 92.44 640 GLN A C 1
ATOM 5030 O O . GLN A 1 640 ? -27.601 -19.400 16.187 1.00 92.44 640 GLN A O 1
ATOM 5035 N N . GLY A 1 641 ? -29.770 -18.846 16.097 1.00 91.56 641 GLY A N 1
ATOM 5036 C CA . GLY A 1 641 ? -29.950 -19.302 14.713 1.00 91.56 641 GLY A CA 1
ATOM 5037 C C . GLY A 1 641 ? -29.034 -18.581 13.712 1.00 91.56 641 GLY A C 1
ATOM 5038 O O . GLY A 1 641 ? -28.558 -19.192 12.755 1.00 91.56 641 GLY A O 1
ATOM 5039 N N . HIS A 1 642 ? -28.716 -17.303 13.958 1.00 91.12 642 HIS A N 1
ATOM 5040 C CA . HIS A 1 642 ? -27.684 -16.589 13.199 1.00 91.12 642 HIS A CA 1
ATOM 5041 C C . HIS A 1 642 ? -26.288 -17.185 13.444 1.00 91.12 642 HIS A C 1
ATOM 5043 O O . HIS A 1 642 ? -25.563 -17.424 12.480 1.00 91.12 642 HIS A O 1
ATOM 5049 N N . LEU A 1 643 ? -25.906 -17.451 14.697 1.00 91.88 643 LEU A N 1
ATOM 5050 C CA . LEU A 1 643 ? -24.600 -18.024 15.065 1.00 91.88 643 LEU A CA 1
ATOM 5051 C C . LEU A 1 643 ? -24.403 -19.450 14.521 1.00 91.88 643 LEU A C 1
ATOM 5053 O O . LEU A 1 643 ? -23.334 -19.775 13.993 1.00 91.88 643 LEU A O 1
ATOM 5057 N N . ASP A 1 644 ? -25.447 -20.276 14.573 1.00 90.00 644 ASP A N 1
ATOM 5058 C CA . ASP A 1 644 ? -25.450 -21.643 14.048 1.00 90.00 644 ASP A CA 1
ATOM 5059 C C . ASP A 1 644 ? -25.173 -21.648 12.536 1.00 90.00 644 ASP A C 1
ATOM 5061 O O . ASP A 1 644 ? -24.318 -22.409 12.068 1.00 90.00 644 ASP A O 1
ATOM 5065 N N . SER A 1 645 ? -25.797 -20.720 11.794 1.00 88.31 645 SER A N 1
ATOM 5066 C CA . SER A 1 645 ? -25.674 -20.570 10.332 1.00 88.31 645 SER A CA 1
ATOM 5067 C C . SER A 1 645 ? -24.269 -20.211 9.819 1.00 88.31 645 SER A C 1
ATOM 5069 O O . SER A 1 645 ? -24.015 -20.255 8.614 1.00 88.31 645 SER A O 1
ATOM 5071 N N . ILE A 1 646 ? -23.329 -19.856 10.702 1.00 86.38 646 ILE A N 1
ATOM 5072 C CA . ILE A 1 646 ? -21.983 -19.421 10.311 1.00 86.38 646 ILE A CA 1
ATOM 5073 C C . ILE A 1 646 ? -21.164 -20.618 9.805 1.00 86.38 646 ILE A C 1
ATOM 5075 O O . ILE A 1 646 ? -20.658 -21.421 10.589 1.00 86.38 646 ILE A O 1
ATOM 5079 N N . MET A 1 647 ? -21.010 -20.726 8.485 1.00 74.88 647 MET A N 1
ATOM 5080 C CA . MET A 1 647 ? -20.189 -21.759 7.833 1.00 74.88 647 MET A CA 1
ATOM 5081 C C . MET A 1 647 ? -18.698 -21.392 7.736 1.00 74.88 647 MET A C 1
ATOM 5083 O O . MET A 1 647 ? -17.851 -22.278 7.776 1.00 74.88 647 MET A O 1
ATOM 5087 N N . GLU A 1 648 ? -18.366 -20.102 7.615 1.00 68.56 648 GLU A N 1
ATOM 5088 C CA . GLU A 1 648 ? -16.989 -19.611 7.455 1.00 68.56 648 GLU A CA 1
ATOM 5089 C C . GLU A 1 648 ? -16.617 -18.596 8.545 1.00 68.56 648 GLU A C 1
ATOM 5091 O O . GLU A 1 648 ? -17.373 -17.661 8.824 1.00 68.56 648 GLU A O 1
ATOM 5096 N N . SER A 1 649 ? -15.410 -18.712 9.106 1.00 65.06 649 SER A N 1
ATOM 5097 C CA . SER A 1 649 ? -14.866 -17.799 10.119 1.00 65.06 649 SER A CA 1
ATOM 5098 C C . SER A 1 649 ? -14.349 -16.481 9.519 1.00 65.06 649 SER A C 1
ATOM 5100 O O . SER A 1 649 ? -13.165 -16.155 9.564 1.00 65.06 649 SER A O 1
ATOM 5102 N N . ARG A 1 650 ? -15.265 -15.658 8.992 1.00 71.06 650 ARG A N 1
ATOM 5103 C CA . ARG A 1 650 ? -15.005 -14.251 8.602 1.00 71.06 650 ARG A CA 1
ATOM 5104 C C . ARG A 1 650 ? -15.119 -13.287 9.800 1.00 71.06 650 ARG A C 1
ATOM 5106 O O . ARG A 1 650 ? -15.664 -12.197 9.666 1.00 71.06 650 ARG A O 1
ATOM 5113 N N . GLN A 1 651 ? -14.676 -13.739 10.973 1.00 75.62 651 GLN A N 1
ATOM 5114 C CA . GLN A 1 651 ? -14.847 -13.119 12.294 1.00 75.62 651 GLN A CA 1
ATOM 5115 C C . GLN A 1 651 ? -13.528 -12.496 12.808 1.00 75.62 651 GLN A C 1
ATOM 5117 O O . GLN A 1 651 ? -12.457 -12.904 12.351 1.00 75.62 651 GLN A O 1
ATOM 5122 N N . PRO A 1 652 ? -13.573 -11.580 13.797 1.00 91.06 652 PRO A N 1
ATOM 5123 C CA . PRO A 1 652 ? -14.762 -10.934 14.353 1.00 91.06 652 PRO A CA 1
ATOM 5124 C C . PRO A 1 652 ? -15.446 -9.952 13.388 1.00 91.06 652 PRO A C 1
ATOM 5126 O O . PRO A 1 652 ? -14.812 -9.393 12.498 1.00 91.06 652 PRO A O 1
ATOM 5129 N N . TYR A 1 653 ? -16.749 -9.748 13.583 1.00 93.06 653 TYR A N 1
ATOM 5130 C CA . TYR A 1 653 ? -17.554 -8.710 12.923 1.00 93.06 653 TYR A CA 1
ATOM 5131 C C . TYR A 1 653 ? -18.654 -8.210 13.876 1.00 93.06 653 TYR A C 1
ATOM 5133 O O . TYR A 1 653 ? -18.972 -8.883 14.862 1.00 93.06 653 TYR A O 1
ATOM 5141 N N . LEU A 1 654 ? -19.260 -7.056 13.586 1.00 95.25 654 LEU A N 1
ATOM 5142 C CA . LEU A 1 654 ? -20.334 -6.479 14.402 1.00 95.25 654 LEU A CA 1
ATOM 5143 C C . LEU A 1 654 ? -21.727 -6.959 13.953 1.00 95.25 654 LEU A C 1
ATOM 5145 O O . LEU A 1 654 ? -22.037 -6.989 12.762 1.00 95.25 654 LEU A O 1
ATOM 5149 N N . LEU A 1 655 ? -22.594 -7.309 14.898 1.00 95.62 655 LEU A N 1
ATOM 5150 C CA . LEU A 1 655 ? -23.980 -7.724 14.683 1.00 95.62 655 LEU A CA 1
ATOM 5151 C C . LEU A 1 655 ? -24.923 -6.692 15.314 1.00 95.62 655 LEU A C 1
ATOM 5153 O O . LEU A 1 655 ? -25.026 -6.595 16.535 1.00 95.62 655 LEU A O 1
ATOM 5157 N N . ALA A 1 656 ? -25.604 -5.922 14.470 1.00 95.88 656 ALA A N 1
ATOM 5158 C CA . ALA A 1 656 ? -26.541 -4.871 14.847 1.00 95.88 656 ALA A CA 1
ATOM 5159 C C . ALA A 1 656 ? -27.974 -5.426 14.882 1.00 95.88 656 ALA A C 1
ATOM 5161 O O . ALA A 1 656 ? -28.493 -5.865 13.853 1.00 95.88 656 ALA A O 1
ATOM 5162 N N . VAL A 1 657 ? -28.622 -5.413 16.048 1.00 95.44 657 VAL A N 1
ATOM 5163 C CA . VAL A 1 657 ? -29.963 -5.982 16.262 1.00 95.44 657 VAL A CA 1
ATOM 5164 C C . VAL A 1 657 ? -30.982 -4.859 16.461 1.00 95.44 657 VAL A C 1
ATOM 5166 O O . VAL A 1 657 ? -30.934 -4.156 17.469 1.00 95.44 657 VAL A O 1
ATOM 5169 N N . GLY A 1 658 ? -31.913 -4.688 15.518 1.00 93.81 658 GLY A N 1
ATOM 5170 C CA . GLY A 1 658 ? -32.852 -3.552 15.484 1.00 93.81 658 GLY A CA 1
ATOM 5171 C C . GLY A 1 658 ? -34.203 -3.871 14.841 1.00 93.81 658 GLY A C 1
ATOM 5172 O O . GLY A 1 658 ? -34.430 -5.005 14.413 1.00 93.81 658 GLY A O 1
ATOM 5173 N N . THR A 1 659 ? -35.132 -2.915 14.773 1.00 92.19 659 THR A N 1
ATOM 5174 C CA . THR A 1 659 ? -36.349 -3.066 13.933 1.00 92.19 659 THR A CA 1
ATOM 5175 C C . THR A 1 659 ? -36.046 -2.785 12.460 1.00 92.19 659 THR A C 1
ATOM 5177 O O . THR A 1 659 ? -36.498 -3.527 11.583 1.00 92.19 659 THR A O 1
ATOM 5180 N N . GLN A 1 660 ? -35.235 -1.755 12.216 1.00 90.12 660 GLN A N 1
ATOM 5181 C CA . GLN A 1 660 ? -34.663 -1.320 10.940 1.00 90.12 660 GLN A CA 1
ATOM 5182 C C . GLN A 1 660 ? -33.185 -0.945 11.157 1.00 90.12 660 GLN A C 1
ATOM 5184 O O . GLN A 1 660 ? -32.732 -0.886 12.299 1.00 90.12 660 GLN A O 1
ATOM 5189 N N . ARG A 1 661 ? -32.430 -0.658 10.087 1.00 89.94 661 ARG A N 1
ATOM 5190 C CA . ARG A 1 661 ? -31.019 -0.223 10.187 1.00 89.94 661 ARG A CA 1
ATOM 5191 C C . ARG A 1 661 ? -30.831 1.123 10.900 1.00 89.94 661 ARG A C 1
ATOM 5193 O O . ARG A 1 661 ? -29.777 1.340 11.485 1.00 89.94 661 ARG A O 1
ATOM 5200 N N . SER A 1 662 ? -31.855 1.973 10.888 1.00 86.06 662 SER A N 1
ATOM 5201 C CA . SER A 1 662 ? -31.888 3.275 11.557 1.00 86.06 662 SER A CA 1
ATOM 5202 C C . SER A 1 662 ? -32.252 3.171 13.040 1.00 86.06 662 SER A C 1
ATOM 5204 O O . SER A 1 662 ? -31.985 4.090 13.802 1.00 86.06 662 SER A O 1
ATOM 5206 N N . VAL A 1 663 ? -32.831 2.041 13.464 1.00 89.19 663 VAL A N 1
ATOM 5207 C CA . VAL A 1 663 ? -33.344 1.814 14.822 1.00 89.19 663 VAL A CA 1
ATOM 5208 C C . VAL A 1 663 ? -32.743 0.518 15.367 1.00 89.19 663 VAL A C 1
ATOM 5210 O O . VAL A 1 663 ? -33.389 -0.537 15.409 1.00 89.19 663 VAL A O 1
ATOM 5213 N N . ILE A 1 664 ? -31.464 0.595 15.744 1.00 92.44 664 ILE A N 1
ATOM 5214 C CA . ILE A 1 664 ? -30.720 -0.492 16.390 1.00 92.44 664 ILE A CA 1
ATOM 5215 C C . ILE A 1 664 ? -30.938 -0.438 17.905 1.00 92.44 664 ILE A C 1
ATOM 5217 O O . ILE A 1 664 ? -30.776 0.601 18.532 1.00 92.44 664 ILE A O 1
ATOM 5221 N N . HIS A 1 665 ? -31.295 -1.575 18.501 1.00 92.00 665 HIS A N 1
ATOM 5222 C CA . HIS A 1 665 ? -31.523 -1.705 19.942 1.00 92.00 665 HIS A CA 1
ATOM 5223 C C . HIS A 1 665 ? -30.275 -2.178 20.694 1.00 92.00 665 HIS A C 1
ATOM 5225 O O . HIS A 1 665 ? -30.075 -1.812 21.850 1.00 92.00 665 HIS A O 1
ATOM 5231 N N . LYS A 1 666 ? -29.488 -3.072 20.077 1.00 93.75 666 LYS A N 1
ATOM 5232 C CA . LYS A 1 666 ? -28.302 -3.706 20.672 1.00 93.75 666 LYS A CA 1
ATOM 5233 C C . LYS A 1 666 ? -27.265 -4.045 19.608 1.00 93.75 666 LYS A C 1
ATOM 5235 O O . LYS A 1 666 ? -27.618 -4.412 18.488 1.00 93.75 666 LYS A O 1
ATOM 5240 N N . TYR A 1 667 ? -26.002 -4.020 20.010 1.00 95.75 667 TYR A N 1
ATOM 5241 C CA . TYR A 1 667 ? -24.866 -4.469 19.217 1.00 95.75 667 TYR A CA 1
ATOM 5242 C C . TYR A 1 667 ? -24.153 -5.635 19.911 1.00 95.75 667 TYR A C 1
ATOM 5244 O O . TYR A 1 667 ? -24.082 -5.689 21.142 1.00 95.75 667 TYR A O 1
ATOM 5252 N N . PHE A 1 668 ? -23.625 -6.563 19.113 1.00 95.75 668 PHE A N 1
ATOM 5253 C CA . PHE A 1 668 ? -22.793 -7.670 19.582 1.00 95.75 668 PHE A CA 1
ATOM 5254 C C . PHE A 1 668 ? -21.567 -7.844 18.683 1.00 95.75 668 PHE A C 1
ATOM 5256 O O . PHE A 1 668 ? -21.681 -7.750 17.462 1.00 95.75 668 PHE A O 1
ATOM 5263 N N . ILE A 1 669 ? -20.415 -8.185 19.252 1.00 95.88 669 ILE A N 1
ATOM 5264 C CA . ILE A 1 669 ? -19.240 -8.632 18.493 1.00 95.88 669 ILE A CA 1
ATOM 5265 C C . ILE A 1 669 ? -19.310 -10.151 18.369 1.00 95.88 669 ILE A C 1
ATOM 5267 O O . ILE A 1 669 ? -19.357 -10.865 19.371 1.00 95.88 669 ILE A O 1
ATOM 5271 N N . VAL A 1 670 ? -19.339 -10.654 17.134 1.00 93.88 670 VAL A N 1
ATOM 5272 C CA . VAL A 1 670 ? -19.449 -12.092 16.866 1.00 93.88 670 VAL A CA 1
ATOM 5273 C C . VAL A 1 670 ? -18.074 -12.685 16.590 1.00 93.88 670 VAL A C 1
ATOM 5275 O O . VAL A 1 670 ? -17.436 -12.325 15.602 1.00 93.88 670 VAL A O 1
ATOM 5278 N N . ILE A 1 671 ? -17.643 -13.623 17.431 1.00 91.25 671 ILE A N 1
ATOM 5279 C CA . ILE A 1 671 ? -16.321 -14.265 17.407 1.00 91.25 671 ILE A CA 1
ATOM 5280 C C . ILE A 1 671 ? -16.456 -15.741 17.793 1.00 91.25 671 ILE A C 1
ATOM 5282 O O . ILE A 1 671 ? -17.162 -16.062 18.741 1.00 91.25 671 ILE A O 1
ATOM 5286 N N . ASP A 1 672 ? -15.845 -16.645 17.023 1.00 87.56 672 ASP A N 1
ATOM 5287 C CA . ASP A 1 672 ? -15.876 -18.105 17.216 1.00 87.56 672 ASP A CA 1
ATOM 5288 C C . ASP A 1 672 ? -17.276 -18.658 17.550 1.00 87.56 672 ASP A C 1
ATOM 5290 O O . ASP A 1 672 ? -17.474 -19.445 18.473 1.00 87.56 672 ASP A O 1
ATOM 5294 N N . LYS A 1 673 ? -18.272 -18.183 16.787 1.00 89.31 673 LYS A N 1
ATOM 5295 C CA . LYS A 1 673 ? -19.722 -18.453 16.940 1.00 89.31 673 LYS A CA 1
ATOM 5296 C C . LYS A 1 673 ? -20.361 -18.028 18.274 1.00 89.31 673 LYS A C 1
ATOM 5298 O O . LYS A 1 673 ? -21.514 -18.366 18.516 1.00 89.31 673 LYS A O 1
ATOM 5303 N N . HIS A 1 674 ? -19.686 -17.229 19.086 1.00 91.88 674 HIS A N 1
ATOM 5304 C CA . HIS A 1 674 ? -20.254 -16.558 20.253 1.00 91.88 674 HIS A CA 1
ATOM 5305 C C . HIS A 1 674 ? -20.651 -15.114 19.903 1.00 91.88 674 HIS A C 1
ATOM 5307 O O . HIS A 1 674 ? -20.100 -14.528 18.970 1.00 91.88 674 HIS A O 1
ATOM 5313 N N . ALA A 1 675 ? -21.597 -14.532 20.645 1.00 94.44 675 ALA A N 1
ATOM 5314 C CA . ALA A 1 675 ? -21.996 -13.127 20.527 1.00 94.44 675 ALA A CA 1
ATOM 5315 C C . ALA A 1 675 ? -21.706 -12.389 21.842 1.00 94.44 675 ALA A C 1
ATOM 5317 O O . ALA A 1 675 ? -22.408 -12.583 22.831 1.00 94.44 675 ALA A O 1
ATOM 5318 N N . ILE A 1 676 ? -20.675 -11.545 21.843 1.00 95.88 676 ILE A N 1
ATOM 5319 C CA . ILE A 1 676 ? -20.278 -10.716 22.988 1.00 95.88 676 ILE A CA 1
ATOM 5320 C C . ILE A 1 676 ? -21.105 -9.425 22.975 1.00 95.88 676 ILE A C 1
ATOM 5322 O O . ILE A 1 676 ? -21.079 -8.737 21.954 1.00 95.88 676 ILE A O 1
ATOM 5326 N N . PRO A 1 677 ? -21.831 -9.061 24.047 1.00 95.25 677 PRO A N 1
ATOM 5327 C CA . PRO A 1 677 ? -22.598 -7.819 24.090 1.00 95.25 677 PRO A CA 1
ATOM 5328 C C . PRO A 1 677 ? -21.671 -6.597 24.159 1.00 95.25 677 PRO A C 1
ATOM 5330 O O . PRO A 1 677 ? -20.790 -6.525 25.017 1.00 95.25 677 PRO A O 1
ATOM 5333 N N . CYS A 1 678 ? -21.888 -5.620 23.276 1.00 95.50 678 CYS A N 1
ATOM 5334 C CA . CYS A 1 678 ? -21.122 -4.374 23.285 1.00 95.50 678 CYS A CA 1
ATOM 5335 C C . CYS A 1 678 ? -21.476 -3.494 24.495 1.00 95.50 678 CYS A C 1
ATOM 5337 O O . CYS A 1 678 ? -22.619 -3.484 24.962 1.00 95.50 678 CYS A O 1
ATOM 5339 N N . LYS A 1 679 ? -20.501 -2.723 24.990 1.00 92.75 679 LYS A N 1
ATOM 5340 C CA . LYS A 1 679 ? -20.635 -1.831 26.158 1.00 92.75 679 LYS A CA 1
ATOM 5341 C C . LYS A 1 679 ? -21.627 -0.687 25.946 1.00 92.75 679 LYS A C 1
ATOM 5343 O O . LYS A 1 679 ? -22.271 -0.254 26.899 1.00 92.75 679 LYS A O 1
ATOM 5348 N N . SER A 1 680 ? -21.711 -0.174 24.723 1.00 90.44 680 SER A N 1
ATOM 5349 C CA . SER A 1 680 ? -22.474 1.027 24.377 1.00 90.44 680 SER A CA 1
ATOM 5350 C C . SER A 1 680 ? -23.603 0.710 23.390 1.00 90.44 680 SER A C 1
ATOM 5352 O O . SER A 1 680 ? -23.439 -0.189 22.567 1.00 90.44 680 SER A O 1
ATOM 5354 N N . PRO A 1 681 ? -24.731 1.446 23.405 1.00 87.31 681 PRO A N 1
ATOM 5355 C CA . PRO A 1 681 ? -25.670 1.464 22.282 1.00 87.31 681 PRO A CA 1
ATOM 5356 C C . PRO A 1 681 ? -25.155 2.298 21.092 1.00 87.31 681 PRO A C 1
ATOM 5358 O O . PRO A 1 681 ? -25.702 2.196 19.999 1.00 87.31 681 PRO A O 1
ATOM 5361 N N . ASP A 1 682 ? -24.121 3.121 21.292 1.00 91.44 682 ASP A N 1
ATOM 5362 C CA . ASP A 1 682 ? -23.498 3.952 20.257 1.00 91.44 682 ASP A CA 1
ATOM 5363 C C . ASP A 1 682 ? -22.725 3.094 19.236 1.00 91.44 682 ASP A C 1
ATOM 5365 O O . ASP A 1 682 ? -21.891 2.259 19.599 1.00 91.44 682 ASP A O 1
ATOM 5369 N N . CYS A 1 683 ? -22.993 3.305 17.946 1.00 92.19 683 CYS A N 1
ATOM 5370 C CA . CYS A 1 683 ? -22.457 2.485 16.861 1.00 92.19 683 CYS A CA 1
ATOM 5371 C C . CYS A 1 683 ? -20.941 2.669 16.643 1.00 92.19 683 CYS A C 1
ATOM 5373 O O . CYS A 1 683 ? -20.249 1.723 16.255 1.00 92.19 683 CYS A O 1
ATOM 5375 N N . LEU A 1 684 ? -20.411 3.860 16.931 1.00 93.12 684 LEU A N 1
ATOM 5376 C CA . LEU A 1 684 ? -19.008 4.229 16.776 1.00 93.12 684 LEU A CA 1
ATOM 5377 C C . LEU A 1 684 ? -18.176 3.621 17.911 1.00 93.12 684 LEU A C 1
ATOM 5379 O O . LEU A 1 684 ? -17.123 3.035 17.654 1.00 93.12 684 LEU A O 1
ATOM 5383 N N . ALA A 1 685 ? -18.701 3.655 19.137 1.00 94.44 685 ALA A N 1
ATOM 5384 C CA . ALA A 1 685 ? -18.176 2.910 20.280 1.00 94.44 685 ALA A CA 1
ATOM 5385 C C . ALA A 1 685 ? -18.204 1.386 20.052 1.00 94.44 685 ALA A C 1
ATOM 5387 O O . ALA A 1 685 ? -17.292 0.682 20.477 1.00 94.44 685 ALA A O 1
ATOM 5388 N N . CYS A 1 686 ? -19.199 0.860 19.332 1.00 95.31 686 CYS A N 1
ATOM 5389 C CA . CYS A 1 686 ? -19.243 -0.563 18.976 1.00 95.31 686 CYS A CA 1
ATOM 5390 C C . CYS A 1 686 ? -18.209 -0.960 17.907 1.00 95.31 686 CYS A C 1
ATOM 5392 O O . CYS A 1 686 ? -17.676 -2.070 17.946 1.00 95.31 686 CYS A O 1
ATOM 5394 N N . ILE A 1 687 ? -17.895 -0.069 16.960 1.00 93.94 687 ILE A N 1
ATOM 5395 C CA . ILE A 1 687 ? -16.830 -0.286 15.964 1.00 93.94 687 ILE A CA 1
ATOM 5396 C C . ILE A 1 687 ? -15.441 -0.175 16.609 1.00 93.94 687 ILE A C 1
ATOM 5398 O O . ILE A 1 687 ? -14.559 -0.979 16.308 1.00 93.94 687 ILE A O 1
ATOM 5402 N N . ASP A 1 688 ? -15.267 0.751 17.549 1.00 94.62 688 ASP A N 1
ATOM 5403 C CA . ASP A 1 688 ? -14.092 0.832 18.419 1.00 94.62 688 ASP A CA 1
ATOM 5404 C C . ASP A 1 688 ? -13.903 -0.457 19.241 1.00 94.62 688 ASP A C 1
ATOM 5406 O O . ASP A 1 688 ? -12.829 -1.060 19.217 1.00 94.62 688 ASP A O 1
ATOM 5410 N N . GLU A 1 689 ? -14.959 -0.965 19.887 1.00 95.44 689 GLU A N 1
ATOM 5411 C CA . GLU A 1 689 ? -14.902 -2.233 20.626 1.00 95.44 689 GLU A CA 1
ATOM 5412 C C . GLU A 1 689 ? -14.611 -3.431 19.696 1.00 95.44 689 GLU A C 1
ATOM 5414 O O . GLU A 1 689 ? -13.841 -4.315 20.072 1.00 95.44 689 GLU A O 1
ATOM 5419 N N . LEU A 1 690 ? -15.100 -3.438 18.445 1.00 94.56 690 LEU A N 1
ATOM 5420 C CA . LEU A 1 690 ? -14.721 -4.432 17.423 1.00 94.56 690 LEU A CA 1
ATOM 5421 C C . LEU A 1 690 ? -13.225 -4.353 17.060 1.00 94.56 690 LEU A C 1
ATOM 5423 O O . LEU A 1 690 ? -12.568 -5.387 16.916 1.00 94.56 690 LEU A O 1
ATOM 5427 N N . PHE A 1 691 ? -12.665 -3.150 16.916 1.00 92.75 691 PHE A N 1
ATOM 5428 C CA . PHE A 1 691 ? -11.235 -2.971 16.636 1.00 92.75 691 PHE A CA 1
ATOM 5429 C C . PHE A 1 691 ? -10.391 -3.452 17.827 1.00 92.75 691 PHE A C 1
ATOM 5431 O O . PHE A 1 691 ? -9.386 -4.142 17.639 1.00 92.75 691 PHE A O 1
ATOM 5438 N N . LYS A 1 692 ? -10.837 -3.172 19.057 1.00 93.62 692 LYS A N 1
ATOM 5439 C CA . LYS A 1 692 ? -10.216 -3.643 20.306 1.00 93.62 692 LYS A CA 1
ATOM 5440 C C . LYS A 1 692 ? -10.308 -5.164 20.462 1.00 93.62 692 LYS A C 1
ATOM 5442 O O . LYS A 1 692 ? -9.326 -5.787 20.871 1.00 93.62 692 LYS A O 1
ATOM 5447 N N . ALA A 1 693 ? -11.420 -5.780 20.050 1.00 93.50 693 ALA A N 1
ATOM 5448 C CA . ALA A 1 693 ? -11.642 -7.229 20.096 1.00 93.50 693 ALA A CA 1
ATOM 5449 C C . ALA A 1 693 ? -10.589 -8.028 19.318 1.00 93.50 693 ALA A C 1
ATOM 5451 O O . ALA A 1 693 ? -10.199 -9.115 19.749 1.00 93.50 693 ALA A O 1
ATOM 5452 N N . HIS A 1 694 ? -10.078 -7.486 18.205 1.00 91.19 694 HIS A N 1
ATOM 5453 C CA . HIS A 1 694 ? -8.987 -8.128 17.475 1.00 91.19 694 HIS A CA 1
ATOM 5454 C C . HIS A 1 694 ? -7.760 -8.353 18.359 1.00 91.19 694 HIS A C 1
ATOM 5456 O O . HIS A 1 694 ? -7.217 -9.456 18.376 1.00 91.19 694 HIS A O 1
ATOM 5462 N N . PHE A 1 695 ? -7.345 -7.336 19.115 1.00 90.44 695 PHE A N 1
ATOM 5463 C CA . PHE A 1 695 ? -6.214 -7.440 20.034 1.00 90.44 695 PHE A CA 1
ATOM 5464 C C . PHE A 1 695 ? -6.576 -8.270 21.269 1.00 90.44 695 PHE A C 1
ATOM 5466 O O . PHE A 1 695 ? -5.808 -9.154 21.631 1.00 90.44 695 PHE A O 1
ATOM 5473 N N . ALA A 1 696 ? -7.749 -8.042 21.873 1.00 90.88 696 ALA A N 1
ATOM 5474 C CA . ALA A 1 696 ? -8.168 -8.724 23.101 1.00 90.88 696 ALA A CA 1
ATOM 5475 C C . ALA A 1 696 ? -8.203 -10.256 22.956 1.00 90.88 696 ALA A C 1
ATOM 5477 O O . ALA A 1 696 ? -7.817 -10.955 23.887 1.00 90.88 696 ALA A O 1
ATOM 5478 N N . PHE A 1 697 ? -8.589 -10.765 21.778 1.00 89.81 697 PHE A N 1
ATOM 5479 C CA . PHE A 1 697 ? -8.641 -12.199 21.460 1.00 89.81 697 PHE A CA 1
ATOM 5480 C C . PHE A 1 697 ? -7.541 -12.673 20.489 1.00 89.81 697 PHE A C 1
ATOM 5482 O O . PHE A 1 697 ? -7.601 -13.794 19.990 1.00 89.81 697 PHE A O 1
ATOM 5489 N N . GLY A 1 698 ? -6.557 -11.831 20.155 1.00 87.00 698 GLY A N 1
ATOM 5490 C CA . GLY A 1 698 ? -5.480 -12.181 19.218 1.00 87.00 698 GLY A CA 1
ATOM 5491 C C . GLY A 1 698 ? -5.951 -12.614 17.816 1.00 87.00 698 GLY A C 1
ATOM 5492 O O . GLY A 1 698 ? -5.253 -13.364 17.129 1.00 87.00 698 GLY A O 1
ATOM 5493 N N . THR A 1 699 ? -7.130 -12.192 17.353 1.00 86.75 699 THR A N 1
ATOM 5494 C CA . THR A 1 699 ? -7.673 -12.642 16.059 1.00 86.75 699 THR A CA 1
ATOM 5495 C C . THR A 1 699 ? -7.031 -11.910 14.882 1.00 86.75 699 THR A C 1
ATOM 5497 O O . THR A 1 699 ? -6.589 -10.767 14.971 1.00 86.75 699 THR A O 1
ATOM 5500 N N . SER A 1 700 ? -6.950 -12.577 13.730 1.00 83.75 700 SER A N 1
ATOM 5501 C CA . SER A 1 700 ? -6.460 -11.943 12.501 1.00 83.75 700 SER A CA 1
ATOM 5502 C C . SER A 1 700 ? -7.544 -11.068 11.880 1.00 83.75 700 SER A C 1
ATOM 5504 O O . SER A 1 700 ? -8.680 -11.513 11.755 1.00 83.75 700 SER A O 1
ATOM 5506 N N . TYR A 1 701 ? -7.167 -9.876 11.414 1.00 84.00 701 TYR A N 1
ATOM 5507 C CA . TYR A 1 701 ? -8.019 -9.047 10.562 1.00 84.00 701 TYR A CA 1
ATOM 5508 C C . TYR A 1 701 ? -8.568 -9.851 9.376 1.00 84.00 701 TYR A C 1
ATOM 5510 O O . TYR A 1 701 ? -7.825 -10.596 8.725 1.00 84.00 701 TYR A O 1
ATOM 5518 N N . ASN A 1 702 ? -9.853 -9.659 9.070 1.00 79.56 702 ASN A N 1
ATOM 5519 C CA . ASN A 1 702 ? -10.463 -10.183 7.852 1.00 79.56 702 ASN A CA 1
ATOM 5520 C C . ASN A 1 702 ? -9.673 -9.662 6.633 1.00 79.56 702 ASN A C 1
ATOM 5522 O O . ASN A 1 702 ? -9.422 -8.461 6.522 1.00 79.56 702 ASN A O 1
ATOM 5526 N N . GLN A 1 703 ? -9.251 -10.560 5.733 1.00 76.56 703 GLN A N 1
ATOM 5527 C CA . GLN A 1 703 ? -8.354 -10.209 4.622 1.00 76.56 703 GLN A CA 1
ATOM 5528 C C . GLN A 1 703 ? -8.949 -9.139 3.703 1.00 76.56 703 GLN A C 1
ATOM 5530 O O . GLN A 1 703 ? -8.211 -8.293 3.197 1.00 76.56 703 GLN A O 1
ATOM 5535 N N . ASP A 1 704 ? -10.271 -9.129 3.540 1.00 77.00 704 ASP A N 1
ATOM 5536 C CA . ASP A 1 704 ? -10.961 -8.183 2.664 1.00 77.00 704 ASP A CA 1
ATOM 5537 C C . ASP A 1 704 ? -11.104 -6.787 3.284 1.00 77.00 704 ASP A C 1
ATOM 5539 O O . ASP A 1 704 ? -11.129 -5.789 2.568 1.00 77.00 704 ASP A O 1
ATOM 5543 N N . LEU A 1 705 ? -11.082 -6.715 4.617 1.00 77.44 705 LEU A N 1
ATOM 5544 C CA . LEU A 1 705 ? -11.103 -5.482 5.408 1.00 77.44 705 LEU A CA 1
ATOM 5545 C C . LEU A 1 705 ? -9.713 -5.073 5.917 1.00 77.44 705 LEU A C 1
ATOM 5547 O O . LEU A 1 705 ? -9.589 -4.117 6.676 1.00 77.44 705 LEU A O 1
ATOM 5551 N N . MET A 1 706 ? -8.639 -5.7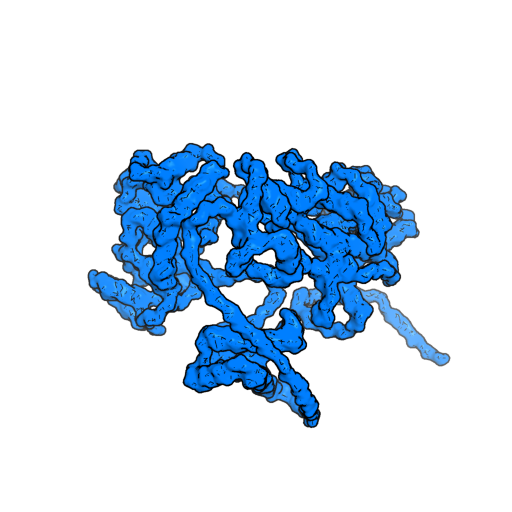46 5.488 1.00 77.88 706 MET A N 1
ATOM 5552 C CA . MET A 1 706 ? -7.279 -5.496 5.986 1.00 77.88 706 MET A CA 1
ATOM 5553 C C . MET A 1 706 ? -6.818 -4.040 5.798 1.00 77.88 706 MET A C 1
ATOM 5555 O O . MET A 1 706 ? -5.974 -3.575 6.555 1.00 77.88 706 MET A O 1
ATOM 5559 N N . ASN A 1 707 ? -7.375 -3.300 4.836 1.00 75.19 707 ASN A N 1
ATOM 5560 C CA . ASN A 1 707 ? -7.071 -1.878 4.653 1.00 75.19 707 ASN A CA 1
ATOM 5561 C C . ASN A 1 707 ? -7.807 -0.957 5.651 1.00 75.19 707 ASN A C 1
ATOM 5563 O O . ASN A 1 707 ? -7.341 0.152 5.873 1.00 75.19 707 ASN A O 1
ATOM 5567 N N . VAL A 1 708 ? -8.915 -1.403 6.261 1.00 78.88 708 VAL A N 1
ATOM 5568 C CA . VAL A 1 708 ? -9.659 -0.660 7.300 1.00 78.88 708 VAL A CA 1
ATOM 5569 C C . VAL A 1 708 ? -8.895 -0.697 8.627 1.00 78.88 708 VAL A C 1
ATOM 5571 O O . VAL A 1 708 ? -8.690 0.332 9.257 1.00 78.88 708 VAL A O 1
ATOM 5574 N N . TYR A 1 709 ? -8.405 -1.875 9.023 1.00 76.81 709 TYR A N 1
ATOM 5575 C CA . TYR A 1 709 ? -7.718 -2.084 10.307 1.00 76.81 709 TYR A CA 1
ATOM 5576 C C . TYR A 1 709 ? -6.224 -1.676 10.329 1.00 76.81 709 TYR A C 1
ATOM 5578 O O . TYR A 1 709 ? -5.506 -2.009 11.273 1.00 76.81 709 TYR A O 1
ATOM 5586 N N . ASN A 1 710 ? -5.725 -1.014 9.278 1.00 68.19 710 ASN A N 1
ATOM 5587 C CA . ASN A 1 710 ? -4.328 -0.561 9.140 1.00 68.19 710 ASN A CA 1
ATOM 5588 C C . ASN A 1 710 ? -4.229 0.948 8.800 1.00 68.19 710 ASN A C 1
ATOM 5590 O O . ASN A 1 710 ? -3.269 1.366 8.147 1.00 68.19 710 ASN A O 1
ATOM 5594 N N . LEU A 1 711 ? -5.243 1.731 9.188 1.00 58.75 711 LEU A N 1
ATOM 5595 C CA . LEU A 1 711 ? -5.318 3.192 9.026 1.00 58.75 711 LEU A CA 1
ATOM 5596 C C . LEU A 1 711 ? -4.587 3.967 10.135 1.00 58.75 711 LEU A C 1
ATOM 5598 O O . LEU A 1 711 ? -4.546 3.463 11.278 1.00 58.75 711 LEU A O 1
#

Sequence (711 aa):
MNNLNLVLAPLISTWVVDSRKRRRVWCSQQGLLWMFLLLNQHSRRLTLGSSSTLYSVQNEEVDRVVIHANDTDIITTCLYYGAMHLSDLTELWVRTGQNAYLPIHKMVVALGPSQCCAMPFIHSLSGRDTTSYPYFTVKKAWFKSSMSLDIPALEEFGENPADAITDDLLNQARDLTITVYTSKADHFEGSDLGKLRAYKFLNNKPTLLKLLPPTENAFLLHLKRAALATIIDKNAHIAKPEIPPCTEFGWSLDNRLGVSPTTRLLLPLVEATLNFVFAKKFDIPTLDLKVFDVTKTEVDEEVFEFLIQKQDLGVLEICLPQDPNDSLSSSASASVSSYSDVDSDDTIILQHSPASTTKEEDSRLAKMIEDILKNKPGGERIMNEYARTKSLTDARRRDMVKMLVAQMTSDHGTSPSRRVKEEYAKGITSLFPNLADPRSKFGFGASEGQKKTLRQSLTGGPKADRGPFTEANCLTTESLCCEAIALMKHSADEAIFKEKMKQTFTYRQKMLHDPVKSSEIFTAFPRFLDIPGMIEQDFNLMFGDVTSAKFLEKWPTVYKKKVLDQSRGLTQTGDLQDLVQNAGSTTEVENGWDSDMSSMMVLVHLLPPSTQGRKRPGKLSARQASEHLVKFLKTGTSIQGHLDSIMESRQPYLLAVGTQRSVIHKYFIVIDKHAIPCKSPDCLACIDELFKAHFAFGTSYNQDLMNVYNL

Solvent-accessible surface area (backbone atoms only — not comparable to full-atom values): 42732 Å² total; per-residue (Å²): 142,79,83,89,81,84,89,87,83,88,85,89,80,90,82,88,77,76,103,78,80,90,84,85,80,91,66,58,76,71,44,50,54,49,50,55,49,56,71,38,37,62,63,48,50,50,48,36,50,48,53,51,50,57,55,50,49,76,75,48,101,60,62,68,47,78,46,83,49,78,54,66,68,57,53,41,50,47,30,27,44,45,46,79,72,34,76,86,41,74,38,38,32,36,33,60,48,99,92,38,75,44,58,38,44,61,49,27,71,74,55,35,58,61,54,27,34,17,36,55,33,52,50,30,62,44,31,47,99,79,36,53,70,60,66,86,62,53,56,73,45,46,66,53,34,52,78,73,51,88,50,69,47,47,22,47,44,35,74,58,52,60,97,65,86,50,69,63,42,52,48,50,54,43,48,45,50,49,52,51,73,50,52,103,83,56,96,71,94,75,89,45,50,63,60,49,32,50,51,51,61,72,76,43,65,85,93,45,75,73,68,47,63,61,51,60,74,53,42,56,37,30,52,29,20,12,49,52,54,33,40,57,54,76,43,46,81,47,96,79,60,89,73,76,67,55,55,83,28,33,28,38,82,39,99,89,80,42,84,41,75,57,78,82,88,74,76,92,68,55,68,77,49,49,57,52,54,50,31,76,71,72,77,48,83,87,78,85,74,50,38,22,42,85,84,68,47,78,51,51,76,70,55,45,58,61,43,71,75,45,98,72,73,84,57,74,48,80,44,74,90,69,81,98,79,86,80,88,81,90,88,88,89,89,81,89,88,89,90,90,81,94,90,82,92,89,88,90,90,91,90,88,68,94,80,57,50,67,64,54,49,42,50,52,30,16,48,54,49,50,53,55,31,67,75,36,95,66,29,61,58,47,54,51,44,30,73,74,66,61,45,72,55,74,66,48,51,49,52,51,50,50,54,54,50,51,50,46,30,69,78,51,35,96,71,53,51,73,65,56,55,50,48,54,49,46,8,48,34,57,64,40,58,77,74,34,40,92,88,35,100,72,34,51,92,83,80,77,95,66,92,64,82,79,66,83,80,67,80,68,55,40,72,40,90,76,71,62,63,57,96,64,81,47,54,91,46,68,66,59,37,52,53,40,43,54,47,47,75,72,56,88,51,67,69,60,38,52,51,41,51,56,28,32,42,71,56,50,56,52,36,52,72,31,94,71,52,35,83,42,47,58,78,66,45,50,59,48,55,79,41,51,43,51,44,54,53,50,33,30,42,53,56,32,61,82,56,65,45,50,60,73,65,37,35,78,76,55,44,49,59,53,44,56,65,52,53,72,79,48,87,83,42,68,79,50,49,53,27,52,49,33,36,70,41,94,63,90,46,89,78,30,48,44,34,60,57,16,39,55,47,48,44,47,61,72,49,74,70,42,86,76,60,102,83,68,94,75,85,69,47,47,71,60,46,40,58,48,49,46,37,81,42,52,67,92,61,59,68,65,63,55,38,69,68,59,85,68,89,66,38,66,30,37,39,38,33,13,82,44,60,54,46,62,73,43,42,23,41,34,44,97,70,42,62,26,44,45,69,45,82,48,63,61,59,40,51,50,47,50,60,35,38,29,46,58,61,40,41,66,74,45,68,67,50,45,66,70,81,69,114

Nearest PDB structures (foldseek):
  2qmr-assembly2_B  TM=1.262E-01  e=4.715E+00  Homo sapiens

Secondary structure (DSSP, 8-state):
------------------S---------HHHHHHHHHHHTHHHHHHHHHHHHHHHHHTTS--SEEEEE---HHHHHHHHHHHHHT-TT-SEEEEEEETTEEEEHHHHHHHH-HHHHHHHHHHHHHT--TTS---TT--HHHHHHHHTTS--HHHHHHHHS--SS--HHHHHHHHHHHHHHH--TT-----S-HHHHHHHHHHHS-GGGGGGPPPPHHHHHHHHHHHHHHHHHHHGGGSSS-----TTTTTEEEETTTEEEE------SS-HHHHHHHHHHHHT-S----EEE-TT--EE-HHHHHHHHTSS-----EEE----S-----------------------------TTTHHHHHHHHHHHHHHHHHHTSTTHHHHHHHHHHHSS--HHHHHHHHHHHHHHHHHHH-SS--HHHHHHHHHHHHHH-GGGS-TTSTTSS--------------TTSTTS----SS------SHHHHHHHHHHHHH---HHHHHHHHHHTHHHHHHHHHSTTGGGGHHHH-THHHHSTTHHHHHHHHHH-HHHHSHHHHHIIIIIHHHHHHHHTTS---HHHHHHHHHHH-SS--TTS--HHHHHHHHHHHHSPPP---TT------HHHHHHHHEEEEETTS-HHHHHHT--S---SEEEEEEEETTEEEEEEEEETTEEEEPS-S-HHHHHHHHHHHHHHTTPPPPGGGTTTTT-

Foldseek 3Di:
DYDDDDDDDDDDDDDDDDPDDDDDDDDDPVVLVVVVVVVVVVLLVLLLVLVVVLVVVLVDPAQEDEAEDQDVSSLLVLLLCLQPPVVPRNFYWYANDDPRIDGSNVVNVVQDNQLSLLSLLLVLLCDDPQFDHFFPFHSVLLSVLPVVDDAVLSNCCSNVLDPDQDPSNVQSSQSSLLSSLDDPPDPDDDSALLSQQLSCCQPDDVVVNRSRTDHPVRSQLRSLSSSQSSQCSSCSNPPDDDGDDCVVSQWDQDPQPGIGGHDDDDDRDDPVSVVVSVCVVVVDPDFPKWKAAPVRDTQDPVNVVVLRPDPDNDDIDIDRDDDDDDDDDYDDDDDDDDDDDDDDDDDDDDDDDDPCPVVVLLVVLLVVLVVLLVPDPPSVVLVVCCVVPLDDDPVSVVVSCVSLLVVQCVVQNPDRDLVSVLSNVSNCCSNRVVCFDPPDPRSDDSDDDDPPPDPPPPCPFQQRDAAFPDPDQADPDVVVLQVLLVCLVPDPDPVSNLSSLRNPLNVLSVLLNDPVSLLCSCVSPVCQFPPACSLVSSLCRGPNPVVLCVQVVCCVPPNLVVLLVCLVVDDDDPLSVLLSCQLPDPDQDVLGAHNSLSSLLSVLVNDQWFCPDPPDDDRQDSVNVSCLAEDEDAPVDDLLVVLVPDPDQSDQHKYFYANGNSGTDFIFGAHSSGTGTHPDPDPSSNSSSRLSNCNSSVNDHRRRCVRVSPD